Protein AF-A0A498MB88-F1 (afdb_monomer_lite)

InterPro domains:
  IPR026720 Cilia- and flagella-associated protein 91 [PTHR22455] (1-391)

Sequence (454 aa):
MRKLLAKRRNVEGKLERRDIIKDYSDYGFQTYAPLSRIGQIPDRNSNRNVVKSHFLSTYEGLLELEAGLSPSVMEPRIKAPRPKVTKGFISRSARRELELMKTHQALKEEKGCVMEKKPLRFLFKTEKPVPRPPTPAVEDPPEGDEERELAIIFLQKVLRGRSTQNQMFEGKQRRLELIQELRTTHALQKEEQDKKEAEKQVTLALQRQRDTQSERASQIESNIAGLSGGVIVDMLDFLSKELVRLQEERRMHAFTLLAERDRRIREAEESGRRQIEERRRREEDEIFKQAVKVHQDTVDMYLEDVILGSINQTADAQAREEIHRKAEELNNITYAIEETRNSQQSEEIVAELVYRFLIPEVQKSAVKERVRQSQKRHLQAARSVISGSPGSSAVSQPPFPSDRASSAVLNDILSQVEEAVPRTVTPRDPGPTQNSLTSDPTADTPNGNGKHAD

Structure (mmCIF, N/CA/C/O backbone):
data_AF-A0A498MB88-F1
#
_entry.id   AF-A0A498MB88-F1
#
loop_
_atom_site.group_PDB
_atom_site.id
_atom_site.type_symbol
_atom_site.label_atom_id
_atom_site.label_alt_id
_atom_site.label_comp_id
_atom_site.label_asym_id
_atom_site.label_entity_id
_atom_site.label_seq_id
_atom_site.pdbx_PDB_ins_code
_atom_site.Cartn_x
_atom_site.Cartn_y
_atom_site.Cartn_z
_atom_site.occupancy
_atom_site.B_iso_or_equiv
_atom_site.auth_seq_id
_atom_site.auth_comp_id
_atom_site.auth_asym_id
_atom_site.auth_atom_id
_atom_site.pdbx_PDB_model_num
ATOM 1 N N . MET A 1 1 ? -27.449 -11.902 -22.422 1.00 74.69 1 MET A N 1
ATOM 2 C CA . MET A 1 1 ? -26.451 -12.353 -21.415 1.00 74.69 1 MET A CA 1
ATOM 3 C C . MET A 1 1 ? -26.956 -12.376 -19.966 1.00 74.69 1 MET A C 1
ATOM 5 O O . MET A 1 1 ? -27.147 -13.471 -19.458 1.00 74.69 1 MET A O 1
ATOM 9 N N . ARG A 1 2 ? -27.227 -11.248 -19.279 1.00 76.75 2 ARG A N 1
ATOM 10 C CA . ARG A 1 2 ? -27.499 -11.232 -17.812 1.00 76.75 2 ARG A CA 1
ATOM 11 C C . ARG A 1 2 ? -28.590 -12.217 -17.324 1.00 76.75 2 ARG A C 1
ATOM 13 O O . ARG A 1 2 ? -28.361 -12.934 -16.357 1.00 76.75 2 ARG A O 1
ATOM 20 N N . LYS A 1 3 ? -29.729 -12.326 -18.028 1.00 80.69 3 LYS A N 1
ATOM 21 C CA . LYS A 1 3 ? -30.808 -13.296 -17.710 1.00 80.69 3 LYS A CA 1
ATOM 22 C C . LYS A 1 3 ? -30.380 -14.771 -17.865 1.00 80.69 3 LYS A C 1
ATOM 24 O O . LYS A 1 3 ? -30.827 -15.609 -17.091 1.00 80.69 3 LYS A O 1
ATOM 29 N N . LEU A 1 4 ? -29.500 -15.084 -18.824 1.00 83.06 4 LEU A N 1
ATOM 30 C CA . LEU A 1 4 ? -28.938 -16.433 -19.007 1.00 83.06 4 LEU A CA 1
ATOM 31 C C . LEU A 1 4 ? -27.974 -16.792 -17.870 1.00 83.06 4 LEU A C 1
ATOM 33 O O . LEU A 1 4 ? -28.045 -17.898 -17.352 1.00 83.06 4 LEU A O 1
ATOM 37 N N . LEU A 1 5 ? -27.136 -15.848 -17.428 1.00 82.44 5 LEU A N 1
ATOM 38 C CA . LEU A 1 5 ? -26.244 -16.056 -16.280 1.00 82.44 5 LEU A CA 1
ATOM 39 C C . LEU A 1 5 ? -27.019 -16.303 -14.977 1.00 82.44 5 LEU A C 1
ATOM 41 O O . LEU A 1 5 ? -26.615 -17.154 -14.195 1.00 82.44 5 LEU A O 1
ATOM 45 N N . ALA A 1 6 ? -28.147 -15.615 -14.765 1.00 79.25 6 ALA A N 1
ATOM 46 C CA . ALA A 1 6 ? -29.024 -15.874 -13.621 1.00 79.25 6 ALA A CA 1
ATOM 47 C C . ALA A 1 6 ? -29.651 -17.280 -13.684 1.00 79.25 6 ALA A C 1
ATOM 49 O O . ALA A 1 6 ? -29.560 -18.028 -12.716 1.00 79.25 6 ALA A O 1
ATOM 50 N N . LYS A 1 7 ? -30.196 -17.690 -14.842 1.00 79.56 7 LYS A N 1
ATOM 51 C CA . LYS A 1 7 ? -30.700 -19.064 -15.038 1.00 79.56 7 LYS A CA 1
ATOM 52 C C . LYS A 1 7 ? -29.602 -20.130 -14.885 1.00 79.56 7 LYS A C 1
ATOM 54 O O . LYS A 1 7 ? -29.878 -21.202 -14.368 1.00 79.56 7 LYS A O 1
ATOM 59 N N . ARG A 1 8 ? -28.354 -19.823 -15.264 1.00 79.50 8 ARG A N 1
ATOM 60 C CA . ARG A 1 8 ? -27.185 -20.703 -15.070 1.00 79.50 8 ARG A CA 1
ATOM 61 C C . ARG A 1 8 ? -26.737 -20.816 -13.604 1.00 79.50 8 ARG A C 1
ATOM 63 O O . ARG A 1 8 ? -25.952 -21.702 -13.304 1.00 79.50 8 ARG A O 1
ATOM 70 N N . ARG A 1 9 ? -27.199 -19.963 -12.681 1.00 78.88 9 ARG A N 1
ATOM 71 C CA . ARG A 1 9 ? -26.921 -20.156 -11.243 1.00 78.88 9 ARG A CA 1
ATOM 72 C C . ARG A 1 9 ? -27.812 -21.247 -10.644 1.00 78.88 9 ARG A C 1
ATOM 74 O O . ARG A 1 9 ? -27.295 -22.110 -9.950 1.00 78.88 9 ARG A O 1
ATOM 81 N N . ASN A 1 10 ? -29.088 -21.303 -11.031 1.00 78.19 10 ASN A N 1
ATOM 82 C CA . ASN A 1 10 ? -30.027 -22.335 -10.573 1.00 78.19 10 ASN A CA 1
ATOM 83 C C . ASN A 1 10 ? -30.289 -23.365 -11.690 1.00 78.19 10 ASN A C 1
ATOM 85 O O . ASN A 1 10 ? -31.434 -23.585 -12.083 1.00 78.19 10 ASN A O 1
ATOM 89 N N . VAL A 1 11 ? -29.221 -23.999 -12.204 1.00 74.69 11 VAL A N 1
ATOM 90 C CA . VAL A 1 11 ? -29.308 -25.039 -13.260 1.00 74.69 11 VAL A CA 1
ATOM 91 C C . VAL A 1 11 ? -30.226 -26.188 -12.840 1.00 74.69 11 VAL A C 1
ATOM 93 O O . VAL A 1 11 ? -30.993 -26.699 -13.647 1.00 74.69 11 VAL A O 1
ATOM 96 N N . GLU A 1 12 ? -30.174 -26.567 -11.562 1.00 76.81 12 GLU A N 1
ATOM 97 C CA . GLU A 1 12 ? -30.922 -27.699 -11.006 1.00 76.81 12 GLU A CA 1
ATOM 98 C C . GLU A 1 12 ? -32.421 -27.415 -10.796 1.00 76.81 12 GLU A C 1
ATOM 100 O O . GLU A 1 12 ? -33.142 -28.286 -10.317 1.00 76.81 12 GLU A O 1
ATOM 105 N N . GLY A 1 13 ? -32.902 -26.195 -11.072 1.00 71.81 13 GLY A N 1
ATOM 106 C CA . GLY A 1 13 ? -34.317 -25.819 -10.933 1.00 71.81 13 GLY A CA 1
ATOM 107 C C . GLY A 1 13 ? -34.877 -25.836 -9.501 1.00 71.81 13 GLY A C 1
ATOM 108 O O . GLY A 1 13 ? -36.059 -25.553 -9.307 1.00 71.81 13 GLY A O 1
ATOM 109 N N . LYS A 1 14 ? -34.053 -26.145 -8.492 1.00 76.88 14 LYS A N 1
ATOM 110 C CA . LYS A 1 14 ? -34.453 -26.196 -7.081 1.00 76.88 14 LYS A CA 1
ATOM 111 C C . LYS A 1 14 ? -34.910 -24.814 -6.603 1.00 76.88 14 LYS A C 1
ATOM 113 O O . LYS A 1 14 ? -34.217 -23.813 -6.791 1.00 76.88 14 LYS A O 1
ATOM 118 N N . LEU A 1 15 ? -36.075 -24.777 -5.956 1.00 68.88 15 LEU A N 1
ATOM 119 C CA . LEU A 1 15 ? -36.582 -23.593 -5.264 1.00 68.88 15 LEU A CA 1
ATOM 120 C C . LEU A 1 15 ? -35.754 -23.365 -3.995 1.00 68.88 15 LEU A C 1
ATOM 122 O O . LEU A 1 15 ? -35.958 -24.028 -2.978 1.00 68.88 15 LEU A O 1
ATOM 126 N N . GLU A 1 16 ? -34.810 -22.431 -4.062 1.00 75.06 16 GLU A N 1
ATOM 127 C CA . GLU A 1 16 ? -34.062 -21.985 -2.890 1.00 75.06 16 GLU A CA 1
ATOM 128 C C . GLU A 1 16 ? -35.010 -21.308 -1.894 1.00 75.06 16 GLU A C 1
ATOM 130 O O . GLU A 1 16 ? -35.825 -20.450 -2.248 1.00 75.06 16 GLU A O 1
ATOM 135 N N . ARG A 1 17 ? -34.916 -21.699 -0.620 1.00 78.75 17 ARG A N 1
ATOM 136 C CA . ARG A 1 17 ? -35.693 -21.065 0.444 1.00 78.75 17 ARG A CA 1
ATOM 137 C C . ARG A 1 17 ? -35.138 -19.662 0.683 1.00 78.75 17 ARG A C 1
ATOM 139 O O . ARG A 1 17 ? -33.948 -19.512 0.931 1.00 78.75 17 ARG A O 1
ATOM 146 N N . ARG A 1 18 ? -36.020 -18.659 0.645 1.00 79.38 18 ARG A N 1
ATOM 147 C CA . ARG A 1 18 ? -35.697 -17.246 0.891 1.00 79.38 18 ARG A CA 1
ATOM 148 C C . ARG A 1 18 ? -34.900 -17.069 2.191 1.00 79.38 18 ARG A C 1
ATOM 150 O O . ARG A 1 18 ? -35.406 -17.407 3.263 1.00 79.38 18 ARG A O 1
ATOM 157 N N . ASP A 1 19 ? -33.692 -16.520 2.084 1.00 83.88 19 ASP A N 1
ATOM 158 C CA . ASP A 1 19 ? -32.822 -16.229 3.223 1.00 83.88 19 ASP A CA 1
ATOM 159 C C . ASP A 1 19 ? -33.046 -14.793 3.710 1.00 83.88 19 ASP A C 1
ATOM 161 O O . ASP A 1 19 ? -32.559 -13.823 3.133 1.00 83.88 19 ASP A O 1
ATOM 165 N N . ILE A 1 20 ? -33.814 -14.67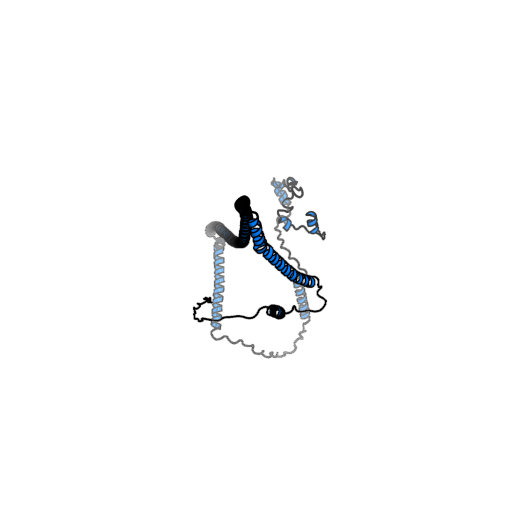0 4.792 1.00 85.69 20 ILE A N 1
ATOM 166 C CA . ILE A 1 20 ? -34.203 -13.378 5.359 1.00 85.69 20 ILE A CA 1
ATOM 167 C C . ILE A 1 20 ? -32.969 -12.589 5.820 1.00 85.69 20 ILE A C 1
ATOM 169 O O . ILE A 1 20 ? -32.950 -11.375 5.677 1.00 85.69 20 ILE A O 1
ATOM 173 N N . ILE A 1 21 ? -31.926 -13.238 6.345 1.00 87.88 21 ILE A N 1
ATOM 174 C CA . ILE A 1 21 ? -30.767 -12.509 6.883 1.00 87.88 21 ILE A CA 1
ATOM 175 C C . ILE A 1 21 ? -30.031 -11.794 5.745 1.00 87.88 21 ILE A C 1
ATOM 177 O O . ILE A 1 21 ? -29.713 -10.613 5.858 1.00 87.88 21 ILE A O 1
ATOM 181 N N . LYS A 1 22 ? -29.849 -12.485 4.618 1.00 86.31 22 LYS A N 1
ATOM 182 C CA . LYS A 1 22 ? -29.211 -11.943 3.414 1.00 86.31 22 LYS A CA 1
ATOM 183 C C . LYS A 1 22 ? -30.035 -10.839 2.741 1.00 86.31 22 LYS A C 1
ATOM 185 O O . LYS A 1 22 ? -29.498 -9.824 2.308 1.00 86.31 22 LYS A O 1
ATOM 190 N N . ASP A 1 23 ? -31.354 -11.001 2.714 1.00 84.56 23 ASP A N 1
ATOM 191 C CA . ASP A 1 23 ? -32.280 -9.984 2.207 1.00 84.56 23 ASP A CA 1
ATOM 192 C C . ASP A 1 23 ? -32.256 -8.674 3.017 1.00 84.56 23 ASP A C 1
ATOM 194 O O . ASP A 1 23 ? -32.655 -7.630 2.499 1.00 84.56 23 ASP A O 1
ATOM 198 N N . TYR A 1 24 ? -31.845 -8.723 4.288 1.00 85.56 24 TYR A N 1
ATOM 199 C CA . TYR A 1 24 ? -31.708 -7.552 5.160 1.00 85.56 24 TYR A CA 1
ATOM 200 C C . TYR A 1 24 ? -30.249 -7.075 5.316 1.00 85.56 24 TYR A C 1
ATOM 202 O O . TYR A 1 24 ? -30.042 -5.936 5.718 1.00 85.56 24 TYR A O 1
ATOM 210 N N . SER A 1 25 ? -29.232 -7.872 4.960 1.00 88.56 25 SER A N 1
ATOM 211 C CA . SER A 1 25 ? -27.844 -7.381 4.870 1.00 88.56 25 SER A CA 1
ATOM 212 C C . SER A 1 25 ? -27.616 -6.521 3.627 1.00 88.56 25 SER A C 1
ATOM 214 O O . SER A 1 25 ? -26.881 -5.534 3.665 1.00 88.56 25 SER A O 1
ATOM 216 N N . ASP A 1 26 ? -28.254 -6.888 2.516 1.00 85.38 26 ASP A N 1
ATOM 217 C CA . ASP A 1 26 ? -28.040 -6.241 1.230 1.00 85.38 26 ASP A CA 1
ATOM 218 C C . ASP A 1 26 ? -29.024 -5.070 1.059 1.00 85.38 26 ASP A C 1
ATOM 220 O O . ASP A 1 26 ? -30.149 -5.245 0.593 1.00 85.38 26 ASP A O 1
ATOM 224 N N . TYR A 1 27 ? -28.596 -3.832 1.340 1.00 81.19 27 TYR A N 1
ATOM 225 C CA . TYR A 1 27 ? -29.406 -2.620 1.081 1.00 81.19 27 TYR A CA 1
ATOM 226 C C . TYR A 1 27 ? -29.871 -2.492 -0.382 1.00 81.19 27 TYR A C 1
ATOM 228 O O . TYR A 1 27 ? -30.885 -1.866 -0.685 1.00 81.19 27 TYR A O 1
ATOM 236 N N . GLY A 1 28 ? -29.148 -3.135 -1.303 1.00 81.25 28 GLY A N 1
ATOM 237 C CA . GLY A 1 28 ? -29.529 -3.295 -2.703 1.00 81.25 28 GLY A CA 1
ATOM 238 C C . GLY A 1 28 ? -30.612 -4.352 -2.964 1.00 81.25 28 GLY A C 1
ATOM 239 O O . GLY A 1 28 ? -30.820 -4.688 -4.134 1.00 81.25 28 GLY A O 1
ATOM 240 N N . PHE A 1 29 ? -31.284 -4.897 -1.947 1.00 81.56 29 PHE A N 1
ATOM 241 C CA . PHE A 1 29 ? -32.342 -5.902 -2.073 1.00 81.56 29 PHE A CA 1
ATOM 242 C C . PHE A 1 29 ? -33.762 -5.289 -2.128 1.00 81.56 29 PHE A C 1
ATOM 244 O O . PHE A 1 29 ? -33.976 -4.082 -2.040 1.00 81.56 29 PHE A O 1
ATOM 251 N N . GLN A 1 30 ? -34.760 -6.138 -2.375 1.00 79.94 30 GLN A N 1
ATOM 252 C CA . GLN A 1 30 ? -36.176 -5.785 -2.542 1.00 79.94 30 GLN A CA 1
ATOM 253 C C . GLN A 1 30 ? -36.851 -5.251 -1.262 1.00 79.94 30 GLN A C 1
ATOM 255 O O . GLN A 1 30 ? -37.844 -4.535 -1.351 1.00 79.94 30 GLN A O 1
ATOM 260 N N . THR A 1 31 ? -36.302 -5.587 -0.095 1.00 82.75 31 THR A N 1
ATOM 261 C CA . THR A 1 31 ? -36.725 -5.183 1.259 1.00 82.75 31 THR A CA 1
ATOM 262 C C . THR A 1 31 ? -36.695 -3.670 1.466 1.00 82.75 31 THR A C 1
ATOM 264 O O . THR A 1 31 ? -37.674 -3.107 1.948 1.00 82.75 31 THR A O 1
ATOM 267 N N . TYR A 1 32 ? -35.605 -3.012 1.066 1.00 83.88 32 TYR A N 1
ATOM 268 C CA . TYR A 1 32 ? -35.386 -1.577 1.287 1.00 83.88 32 TYR A CA 1
ATOM 269 C C . TYR A 1 32 ? -35.919 -0.681 0.158 1.00 83.88 32 TYR A C 1
ATOM 271 O O . TYR A 1 32 ? -36.172 0.500 0.377 1.00 83.88 32 TYR A O 1
ATOM 279 N N . ALA A 1 33 ? -36.137 -1.234 -1.040 1.00 82.69 33 ALA A N 1
ATOM 280 C CA . ALA A 1 33 ? -36.682 -0.509 -2.193 1.00 82.69 33 ALA A CA 1
ATOM 281 C C . ALA A 1 33 ? -37.895 -1.230 -2.833 1.00 82.69 33 ALA A C 1
ATOM 283 O O . ALA A 1 33 ? -37.852 -1.563 -4.025 1.00 82.69 33 ALA A O 1
ATOM 284 N N . PRO A 1 34 ? -38.989 -1.487 -2.081 1.00 81.56 34 PRO A N 1
ATOM 285 C CA . PRO A 1 34 ? -40.143 -2.237 -2.585 1.00 81.56 34 PRO A CA 1
ATOM 286 C C . PRO A 1 34 ? -40.907 -1.477 -3.678 1.00 81.56 34 PRO A C 1
ATOM 288 O O . PRO A 1 34 ? -41.368 -2.086 -4.647 1.00 81.56 34 PRO A O 1
ATOM 291 N N . LEU A 1 35 ? -40.979 -0.145 -3.574 1.00 78.56 35 LEU A N 1
ATOM 292 C CA . LEU A 1 35 ? -41.694 0.711 -4.520 1.00 78.56 35 LEU A CA 1
ATOM 293 C C . LEU A 1 35 ? -41.120 0.589 -5.938 1.00 78.56 35 LEU A C 1
ATOM 295 O O . LEU A 1 35 ? -41.831 0.198 -6.858 1.00 78.56 35 LEU A O 1
ATOM 299 N N . SER A 1 36 ? -39.817 0.821 -6.105 1.00 78.38 36 SER A N 1
ATOM 300 C CA . SER A 1 36 ? -39.151 0.827 -7.415 1.00 78.38 36 SER A CA 1
ATOM 301 C C . SER A 1 36 ? -38.979 -0.562 -8.048 1.00 78.38 36 SER A C 1
ATOM 303 O O . SER A 1 36 ? -38.493 -0.657 -9.172 1.00 78.38 36 SER A O 1
ATOM 305 N N . ARG A 1 37 ? -39.305 -1.648 -7.327 1.00 78.94 37 ARG A N 1
ATOM 306 C CA . ARG A 1 37 ? -39.039 -3.038 -7.755 1.00 78.94 37 ARG A CA 1
ATOM 307 C C . ARG A 1 37 ? -40.274 -3.926 -7.858 1.00 78.94 37 ARG A C 1
ATOM 309 O O . ARG A 1 37 ? -40.291 -4.814 -8.702 1.00 78.94 37 ARG A O 1
ATOM 316 N N . ILE A 1 38 ? -41.272 -3.715 -7.001 1.00 78.31 38 ILE A N 1
ATOM 317 C CA . ILE A 1 38 ? -42.557 -4.436 -7.014 1.00 78.31 38 ILE A CA 1
ATOM 318 C C . ILE A 1 38 ? -43.696 -3.507 -7.470 1.00 78.31 38 ILE A C 1
ATOM 320 O O . ILE A 1 38 ? -44.741 -3.983 -7.899 1.00 78.31 38 ILE A O 1
ATOM 324 N N . GLY A 1 39 ? -43.533 -2.183 -7.354 1.00 80.31 39 GLY A N 1
ATOM 325 C CA . GLY A 1 39 ? -44.656 -1.240 -7.400 1.00 80.31 39 GLY A CA 1
ATOM 326 C C . GLY A 1 39 ? -45.480 -1.234 -6.104 1.00 80.31 39 GLY A C 1
ATOM 327 O O . GLY A 1 39 ? -46.574 -0.676 -6.065 1.00 80.31 39 GLY A O 1
ATOM 328 N N . GLN A 1 40 ? -44.982 -1.864 -5.032 1.00 78.94 40 GLN A N 1
ATOM 329 C CA . GLN A 1 40 ? -45.684 -1.947 -3.756 1.00 78.94 40 GLN A CA 1
ATOM 330 C C . GLN A 1 40 ? -45.309 -0.760 -2.863 1.00 78.94 40 GLN A C 1
ATOM 332 O O . GLN A 1 40 ? -44.206 -0.692 -2.324 1.00 78.94 40 GLN A O 1
ATOM 337 N N . ILE A 1 41 ? -46.255 0.163 -2.693 1.00 75.75 41 ILE A N 1
ATOM 338 C CA . ILE A 1 41 ? -46.182 1.234 -1.695 1.00 75.75 41 ILE A CA 1
ATOM 339 C C . ILE A 1 41 ? -46.467 0.597 -0.321 1.00 75.75 41 ILE A C 1
ATOM 341 O O . ILE A 1 41 ? -47.582 0.097 -0.135 1.00 75.75 41 ILE A O 1
ATOM 345 N N . PRO A 1 42 ? -45.519 0.588 0.639 1.00 70.56 42 PRO A N 1
ATOM 346 C CA . PRO A 1 42 ? -45.748 -0.011 1.960 1.00 70.56 42 PRO A CA 1
ATOM 347 C C . PRO A 1 42 ? -46.874 0.701 2.724 1.00 70.56 42 PRO A C 1
ATOM 349 O O . PRO A 1 42 ? -47.647 0.063 3.432 1.00 70.56 42 PRO A O 1
ATOM 352 N N . ASP A 1 43 ? -47.022 2.006 2.495 1.00 70.94 43 ASP A N 1
ATOM 353 C CA . ASP A 1 43 ? -47.970 2.877 3.190 1.00 70.94 43 ASP A CA 1
ATOM 354 C C . ASP A 1 43 ? -49.396 2.872 2.597 1.00 70.94 43 ASP A C 1
ATOM 356 O O . ASP A 1 43 ? -50.282 3.564 3.085 1.00 70.94 43 ASP A O 1
ATOM 360 N N . ARG A 1 44 ? -49.670 2.059 1.561 1.00 72.81 44 ARG A N 1
ATOM 361 C CA . ARG A 1 44 ? -50.960 2.052 0.831 1.00 72.81 44 ARG A CA 1
ATOM 362 C C . ARG A 1 44 ? -52.188 1.807 1.722 1.00 72.81 44 ARG A C 1
ATOM 364 O O . ARG A 1 44 ? -53.284 2.236 1.376 1.00 72.81 44 ARG A O 1
ATOM 371 N N . ASN A 1 45 ? -51.998 1.121 2.849 1.00 70.25 45 ASN A N 1
ATOM 372 C CA . ASN A 1 45 ? -53.044 0.794 3.817 1.00 70.25 45 ASN A CA 1
ATOM 373 C C . ASN A 1 45 ? -52.803 1.442 5.198 1.00 70.25 45 ASN A C 1
ATOM 375 O O . ASN A 1 45 ? -53.398 0.985 6.172 1.00 70.25 45 ASN A O 1
ATOM 379 N N . SER A 1 46 ? -51.955 2.472 5.319 1.00 70.31 46 SER A N 1
ATOM 380 C CA . SER A 1 46 ? -51.602 3.091 6.613 1.00 70.31 46 SER A CA 1
ATOM 381 C C . SER A 1 46 ? -52.832 3.526 7.417 1.00 70.31 46 SER A C 1
ATOM 383 O O . SER A 1 46 ? -52.962 3.176 8.589 1.00 70.31 46 SER A O 1
ATOM 385 N N . ASN A 1 47 ? -53.816 4.132 6.746 1.00 70.06 47 ASN A N 1
ATOM 386 C CA . ASN A 1 47 ? -55.118 4.509 7.312 1.00 70.06 47 ASN A CA 1
ATOM 387 C C . ASN A 1 47 ? -55.909 3.351 7.958 1.00 70.06 47 ASN A C 1
ATOM 389 O O . ASN A 1 47 ? -56.727 3.599 8.838 1.00 70.06 47 ASN A O 1
ATOM 393 N N . ARG A 1 48 ? -55.677 2.090 7.556 1.00 69.56 48 ARG A N 1
ATOM 394 C CA . ARG A 1 48 ? -56.316 0.901 8.156 1.00 69.56 48 ARG A CA 1
ATOM 395 C C . ARG A 1 48 ? -55.652 0.474 9.470 1.00 69.56 48 ARG A C 1
ATOM 397 O O . ARG A 1 48 ? -56.287 -0.200 10.273 1.00 69.56 48 ARG A O 1
ATOM 404 N N . ASN A 1 49 ? -54.400 0.874 9.685 1.00 67.81 49 ASN A N 1
ATOM 405 C CA . ASN A 1 49 ? -53.627 0.574 10.890 1.00 67.81 49 ASN A CA 1
ATOM 406 C C . ASN A 1 49 ? -53.706 1.701 11.938 1.00 67.81 49 ASN A C 1
ATOM 408 O O . ASN A 1 49 ? -53.173 1.549 13.035 1.00 67.81 49 ASN A O 1
ATOM 412 N N . VAL A 1 50 ? -54.377 2.819 11.632 1.00 75.62 50 VAL A N 1
ATOM 413 C CA . VAL A 1 50 ? -54.681 3.867 12.615 1.00 75.62 50 VAL A CA 1
ATOM 414 C C . VAL A 1 50 ? -55.769 3.343 13.555 1.00 75.62 50 VAL A C 1
ATOM 416 O O . VAL A 1 50 ? -56.959 3.406 13.247 1.00 75.62 50 VAL A O 1
ATOM 419 N N . VAL A 1 51 ? -55.353 2.806 14.704 1.00 73.44 51 VAL A N 1
ATOM 420 C CA . VAL A 1 51 ? -56.245 2.247 15.731 1.00 73.44 51 VAL A CA 1
ATOM 421 C C . VAL A 1 51 ? -57.040 3.371 16.406 1.00 73.44 51 VAL A C 1
ATOM 423 O O . VAL A 1 51 ? -56.661 3.899 17.448 1.00 73.44 51 VAL A O 1
ATOM 426 N N . LYS A 1 52 ? -58.173 3.741 15.803 1.00 75.81 52 LYS A N 1
ATOM 427 C CA . LYS A 1 52 ? -59.192 4.597 16.421 1.00 75.81 52 LYS A CA 1
ATOM 428 C C . LYS A 1 52 ? -60.101 3.723 17.280 1.00 75.81 52 LYS A C 1
ATOM 430 O O . LYS A 1 52 ? -61.066 3.153 16.782 1.00 75.81 52 LYS A O 1
ATOM 435 N N . SER A 1 53 ? -59.747 3.580 18.552 1.00 77.38 53 SER A N 1
ATOM 436 C CA . SER A 1 53 ? -60.478 2.755 19.514 1.00 77.38 53 SER A CA 1
ATOM 437 C C . SER A 1 53 ? -61.223 3.625 20.524 1.00 77.38 53 SER A C 1
ATOM 439 O O . SER A 1 53 ? -60.591 4.405 21.237 1.00 77.38 53 SER A O 1
ATOM 441 N N . HIS A 1 54 ? -62.544 3.449 20.634 1.00 78.44 54 HIS A N 1
ATOM 442 C CA . HIS A 1 54 ? -63.349 4.082 21.689 1.00 78.44 54 HIS A CA 1
ATOM 443 C C . HIS A 1 54 ? -62.896 3.668 23.100 1.00 78.44 54 HIS A C 1
ATOM 445 O O . HIS A 1 54 ? -63.023 4.449 24.038 1.00 78.44 54 HIS A O 1
ATOM 451 N N . PHE A 1 55 ? -62.275 2.490 23.233 1.00 79.38 55 PHE A N 1
ATOM 452 C CA . PHE A 1 55 ? -61.697 2.009 24.490 1.00 79.38 55 PHE A CA 1
ATOM 453 C C . PHE A 1 55 ? -60.493 2.833 24.980 1.00 79.38 55 PHE A C 1
ATOM 455 O O . PHE A 1 55 ? -60.102 2.699 26.130 1.00 79.38 55 PHE A O 1
ATOM 462 N N . LEU A 1 56 ? -59.884 3.670 24.128 1.00 81.69 56 LEU A N 1
ATOM 463 C CA . LEU A 1 56 ? -58.713 4.490 24.483 1.00 81.69 56 LEU A CA 1
ATOM 464 C C . LEU A 1 56 ? -59.043 5.978 24.677 1.00 81.69 56 LEU A C 1
ATOM 466 O O . LEU A 1 56 ? -58.228 6.712 25.229 1.00 81.69 56 LEU A O 1
ATOM 470 N N . SER A 1 57 ? -60.209 6.438 24.214 1.00 85.06 57 SER A N 1
ATOM 471 C CA . SER A 1 57 ? -60.644 7.838 24.338 1.00 85.06 57 SER A CA 1
ATOM 472 C C . SER A 1 57 ? -61.409 8.138 25.627 1.00 85.06 57 SER A C 1
ATOM 474 O O . SER A 1 57 ? -61.606 9.305 25.957 1.00 85.06 57 SER A O 1
ATOM 476 N N . THR A 1 58 ? -61.888 7.103 26.318 1.00 91.44 58 THR A N 1
ATOM 477 C CA . THR A 1 58 ? -62.950 7.217 27.323 1.00 91.44 58 THR A CA 1
ATOM 478 C C . THR A 1 58 ? -62.642 6.309 28.511 1.00 91.44 58 THR A C 1
ATOM 480 O O . THR A 1 58 ? -62.260 5.158 28.316 1.00 91.44 58 THR A O 1
ATOM 483 N N . TYR A 1 59 ? -62.833 6.797 29.741 1.00 87.88 59 TYR A N 1
ATOM 484 C CA . TYR A 1 59 ? -62.512 6.033 30.956 1.00 87.88 59 TYR A CA 1
ATOM 485 C C . TYR A 1 59 ? -63.336 4.740 31.094 1.00 87.88 59 TYR A C 1
ATOM 487 O O . TYR A 1 59 ? -62.786 3.691 31.411 1.00 87.88 59 TYR A O 1
ATOM 495 N N . GLU A 1 60 ? -64.629 4.785 30.770 1.00 90.69 60 GLU A N 1
ATOM 496 C CA . GLU A 1 60 ? -65.504 3.601 30.762 1.00 90.69 60 GLU A CA 1
ATOM 497 C C . GLU A 1 60 ? -64.983 2.521 29.800 1.00 90.69 60 GLU A C 1
ATOM 499 O O . GLU A 1 60 ? -64.932 1.343 30.142 1.00 90.69 60 GLU A O 1
ATOM 504 N N . GLY A 1 61 ? -64.475 2.935 28.636 1.00 88.88 61 GLY A N 1
ATOM 505 C CA . GLY A 1 61 ? -63.884 2.033 27.651 1.00 88.88 61 GLY A CA 1
ATOM 506 C C . GLY A 1 61 ? -62.565 1.385 28.100 1.00 88.88 61 GLY A C 1
ATOM 507 O O . GLY A 1 61 ? -62.251 0.282 27.655 1.00 88.88 61 GLY A O 1
ATOM 508 N N . LEU A 1 62 ? -61.813 2.015 29.011 1.00 87.94 62 LEU A N 1
ATOM 509 C CA . LEU A 1 62 ? -60.644 1.393 29.646 1.00 87.94 62 LEU A CA 1
ATOM 510 C C . LEU A 1 62 ? -61.063 0.281 30.619 1.00 87.94 62 LEU A C 1
ATOM 512 O O . LEU A 1 62 ? -60.425 -0.769 30.631 1.00 87.94 62 LEU A O 1
ATOM 516 N N . LEU A 1 63 ? -62.151 0.476 31.375 1.00 90.06 63 LEU A N 1
ATOM 517 C CA . LEU A 1 63 ? -62.699 -0.537 32.289 1.00 90.06 63 LEU A CA 1
ATOM 518 C C . LEU A 1 63 ? -63.302 -1.733 31.535 1.00 90.06 63 LEU A C 1
ATOM 520 O O . LEU A 1 63 ? -63.080 -2.880 31.919 1.00 90.06 63 LEU A O 1
ATOM 524 N N . GLU A 1 64 ? -64.012 -1.493 30.428 1.00 89.62 64 GLU A N 1
ATOM 525 C CA . GLU A 1 64 ? -64.489 -2.568 29.542 1.00 89.62 64 GLU A CA 1
ATOM 526 C C . GLU A 1 64 ? -63.327 -3.378 28.947 1.00 89.62 64 GLU A C 1
ATOM 528 O O . GLU A 1 64 ? -63.398 -4.606 28.852 1.00 89.62 64 GLU A O 1
ATOM 533 N N . LEU A 1 65 ? -62.234 -2.703 28.576 1.00 87.94 65 LEU A N 1
ATOM 534 C CA . LEU A 1 65 ? -61.036 -3.349 28.045 1.00 87.94 65 LEU A CA 1
ATOM 535 C C . LEU A 1 65 ? -60.287 -4.144 29.124 1.00 87.94 65 LEU A C 1
ATOM 537 O O . LEU A 1 65 ? -59.843 -5.254 28.842 1.00 87.94 65 LEU A O 1
ATOM 541 N N . GLU A 1 66 ? -60.190 -3.630 30.352 1.00 86.31 66 GLU A N 1
ATOM 542 C CA . GLU A 1 66 ? -59.647 -4.358 31.505 1.00 86.31 66 GLU A CA 1
ATOM 543 C C . GLU A 1 66 ? -60.456 -5.634 31.789 1.00 86.31 66 GLU A C 1
ATOM 545 O O . GLU A 1 66 ? -59.882 -6.721 31.862 1.00 86.31 66 GLU A O 1
ATOM 550 N N . ALA A 1 67 ? -61.788 -5.530 31.850 1.00 87.50 67 ALA A N 1
ATOM 551 C CA . ALA A 1 67 ? -62.682 -6.668 32.069 1.00 87.50 67 ALA A CA 1
ATOM 552 C C . ALA A 1 67 ? -62.659 -7.696 30.918 1.00 87.50 67 ALA A C 1
ATOM 554 O O . ALA A 1 67 ? -62.865 -8.891 31.143 1.00 87.50 67 ALA A O 1
ATOM 555 N N . GLY A 1 68 ? -62.395 -7.253 29.684 1.00 85.06 68 GLY A N 1
ATOM 556 C CA . GLY A 1 68 ? -62.264 -8.114 28.506 1.00 85.06 68 GLY A CA 1
ATOM 557 C C . GLY A 1 68 ? -60.931 -8.870 28.405 1.00 85.06 68 GLY A C 1
ATOM 558 O O . GLY A 1 68 ? -60.825 -9.829 27.632 1.00 85.06 68 GLY A O 1
ATOM 559 N N . LEU A 1 69 ? -59.902 -8.479 29.165 1.00 86.00 69 LEU A N 1
ATOM 560 C CA . LEU A 1 69 ? -58.604 -9.153 29.163 1.00 86.00 69 LEU A CA 1
ATOM 561 C C . LEU A 1 69 ? -58.625 -10.389 30.070 1.00 86.00 69 LEU A C 1
ATOM 563 O O . LEU A 1 69 ? -58.845 -10.316 31.274 1.00 86.00 69 LEU A O 1
ATOM 567 N N . SER A 1 70 ? -58.317 -11.558 29.500 1.00 82.62 70 SER A N 1
ATOM 568 C CA . SER A 1 70 ? -58.226 -12.791 30.292 1.00 82.62 70 SER A CA 1
ATOM 569 C C . SER A 1 70 ? -57.152 -12.673 31.395 1.00 82.62 70 SER A C 1
ATOM 571 O O . SER A 1 70 ? -56.073 -12.146 31.099 1.00 82.62 70 SER A O 1
ATOM 573 N N . PRO A 1 71 ? -57.337 -13.276 32.590 1.00 77.00 71 PRO A N 1
ATOM 574 C CA . PRO A 1 71 ? -56.344 -13.257 33.678 1.00 77.00 71 PRO A CA 1
ATOM 575 C C . PRO A 1 71 ? -54.934 -13.706 33.260 1.00 77.00 71 PRO A C 1
ATOM 577 O O . PRO A 1 71 ? -53.931 -13.224 33.773 1.00 77.00 71 PRO A O 1
ATOM 580 N N . SER A 1 72 ? -54.844 -14.550 32.227 1.00 75.19 72 SER A N 1
ATOM 581 C CA . SER A 1 72 ? -53.597 -14.967 31.573 1.00 75.19 72 SER A CA 1
ATOM 582 C C . SER A 1 72 ? -52.734 -13.828 30.986 1.00 75.19 72 SER A C 1
ATOM 584 O O . SER A 1 72 ? -51.615 -14.114 30.547 1.00 75.19 72 SER A O 1
ATOM 586 N N . VAL A 1 73 ? -53.255 -12.605 30.867 1.00 79.69 73 VAL A N 1
ATOM 587 C CA . VAL A 1 73 ? -52.512 -11.410 30.426 1.00 79.69 73 VAL A CA 1
ATOM 588 C C . VAL A 1 73 ? -52.004 -10.608 31.629 1.00 79.69 73 VAL A C 1
ATOM 590 O O . VAL A 1 73 ? -50.914 -10.050 31.559 1.00 79.69 73 VAL A O 1
ATOM 593 N N . MET A 1 74 ? -52.757 -10.608 32.734 1.00 76.69 74 MET A N 1
ATOM 594 C CA . MET A 1 74 ? -52.371 -9.991 34.009 1.00 76.69 74 MET A CA 1
ATOM 595 C C . MET A 1 74 ? -51.306 -10.813 34.756 1.00 76.69 74 MET A C 1
ATOM 597 O O . MET A 1 74 ? -50.452 -10.252 35.438 1.00 76.69 74 MET A O 1
ATOM 601 N N . GLU A 1 75 ? -51.314 -12.141 34.611 1.00 78.62 75 GLU A N 1
ATOM 602 C CA . GLU A 1 75 ? -50.336 -13.026 35.254 1.00 78.62 75 GLU A CA 1
ATOM 603 C C . GLU A 1 75 ? -49.040 -13.212 34.427 1.00 78.62 75 GLU A C 1
ATOM 605 O O . GLU A 1 75 ? -49.093 -13.588 33.247 1.00 78.62 75 GLU A O 1
ATOM 610 N N . PRO A 1 76 ? -47.842 -13.057 35.030 1.00 71.88 76 PRO A N 1
ATOM 611 C CA . PRO A 1 76 ? -46.568 -13.205 34.326 1.00 71.88 76 PRO A CA 1
ATOM 612 C C . PRO A 1 76 ? -46.267 -14.669 33.955 1.00 71.88 76 PRO A C 1
ATOM 614 O O . PRO A 1 76 ? -45.802 -15.478 34.760 1.00 71.88 76 PRO A O 1
ATOM 617 N N . ARG A 1 77 ? -46.465 -15.017 32.679 1.00 70.44 77 ARG A N 1
ATOM 618 C CA . ARG A 1 77 ? -46.194 -16.363 32.139 1.00 70.44 77 ARG A CA 1
ATOM 619 C C . ARG A 1 77 ? -44.707 -16.627 31.871 1.00 70.44 77 ARG A C 1
ATOM 621 O O . ARG A 1 77 ? -44.244 -16.552 30.731 1.00 70.44 77 ARG A O 1
ATOM 628 N N . ILE A 1 78 ? -43.976 -17.053 32.900 1.00 74.06 78 ILE A N 1
ATOM 629 C CA . ILE A 1 78 ? -42.582 -17.512 32.775 1.00 74.06 78 ILE A CA 1
ATOM 630 C C . ILE A 1 78 ? -42.525 -18.864 32.035 1.00 74.06 78 ILE A C 1
ATOM 632 O O . ILE A 1 78 ? -42.662 -19.937 32.622 1.00 74.06 78 ILE A O 1
ATOM 636 N N . LYS A 1 79 ? -42.296 -18.830 30.716 1.00 66.81 79 LYS A N 1
ATOM 637 C CA . LYS A 1 79 ? -42.037 -20.027 29.898 1.00 66.81 79 LYS A CA 1
ATOM 638 C C . LYS A 1 79 ? -40.535 -20.297 29.804 1.00 66.81 79 LYS A C 1
ATOM 640 O O . LYS A 1 79 ? -39.861 -19.749 28.936 1.00 66.81 79 LYS A O 1
ATOM 645 N N . ALA A 1 80 ? -40.020 -21.184 30.654 1.00 72.12 80 ALA A N 1
ATOM 646 C CA . ALA A 1 80 ? -38.650 -21.678 30.518 1.00 72.12 80 ALA A CA 1
ATOM 647 C C . ALA A 1 80 ? -38.448 -22.375 29.149 1.00 72.12 80 ALA A C 1
ATOM 649 O O . ALA A 1 80 ? -39.320 -23.145 28.721 1.00 72.12 80 ALA A O 1
ATOM 650 N N . PRO A 1 81 ? -37.323 -22.139 28.445 1.00 68.56 81 PRO A N 1
ATOM 651 C CA . PRO A 1 81 ? -37.065 -22.759 27.151 1.00 68.56 81 PRO A CA 1
ATOM 652 C C . PRO A 1 81 ? -36.939 -24.278 27.303 1.00 68.56 81 PRO A C 1
ATOM 654 O O . PRO A 1 81 ? -36.113 -24.780 28.065 1.00 68.56 81 PRO A O 1
ATOM 657 N N . ARG A 1 82 ? -37.757 -25.033 26.559 1.00 60.44 82 ARG A N 1
ATOM 658 C CA . ARG A 1 82 ? -37.679 -26.500 26.558 1.00 60.44 82 ARG A CA 1
ATOM 659 C C . ARG A 1 82 ? -36.356 -26.935 25.905 1.00 60.44 82 ARG A C 1
ATOM 661 O O . ARG A 1 82 ? -36.108 -26.533 24.766 1.00 60.44 82 ARG A O 1
ATOM 668 N N . PRO A 1 83 ? -35.519 -27.756 26.567 1.00 62.72 83 PRO A N 1
ATOM 669 C CA . PRO A 1 83 ? -34.284 -28.243 25.964 1.00 62.72 83 PRO A CA 1
ATOM 670 C C . PRO A 1 83 ? -34.598 -29.107 24.736 1.00 62.72 83 PRO A C 1
ATOM 672 O O . PRO A 1 83 ? -35.548 -29.894 24.736 1.00 62.72 83 PRO A O 1
ATOM 675 N N . LYS A 1 84 ? -33.796 -28.963 23.675 1.00 63.69 84 LYS A N 1
ATOM 676 C CA . LYS A 1 84 ? -33.935 -29.774 22.458 1.00 63.69 84 LYS A CA 1
ATOM 677 C C . LYS A 1 84 ? -33.611 -31.231 22.792 1.00 63.69 84 LYS A C 1
ATOM 679 O O . LYS A 1 84 ? -32.489 -31.532 23.187 1.00 63.69 84 LYS A O 1
ATOM 684 N N . VAL A 1 85 ? -34.580 -32.128 22.614 1.00 59.03 85 VAL A N 1
ATOM 685 C CA . VAL A 1 85 ? -34.387 -33.568 22.829 1.00 59.03 85 VAL A CA 1
ATOM 686 C C . VAL A 1 85 ? -33.500 -34.120 21.712 1.00 59.03 85 VAL A C 1
ATOM 688 O O . VAL A 1 85 ? -33.950 -34.316 20.583 1.00 59.03 85 VAL A O 1
ATOM 691 N N . THR A 1 86 ? -32.227 -34.360 22.018 1.00 57.00 86 THR A N 1
ATOM 692 C CA . THR A 1 86 ? -31.307 -35.077 21.134 1.00 57.00 86 THR A CA 1
ATOM 693 C C . THR A 1 86 ? -31.678 -36.559 21.108 1.00 57.00 86 THR A C 1
ATOM 695 O O . THR A 1 86 ? -31.743 -37.225 22.143 1.00 57.00 86 THR A O 1
ATOM 698 N N . LYS A 1 87 ? -31.941 -37.093 19.909 1.00 55.50 87 LYS A N 1
ATOM 699 C CA . LYS A 1 87 ? -32.251 -38.515 19.707 1.00 55.50 87 LYS A CA 1
ATOM 700 C C . LYS A 1 87 ? -31.007 -39.349 20.041 1.00 55.50 87 LYS A C 1
ATOM 702 O O . LYS A 1 87 ? -30.094 -39.420 19.228 1.00 55.50 87 LYS A O 1
ATOM 707 N N . GLY A 1 88 ? -30.965 -39.930 21.240 1.00 60.09 88 GLY A N 1
ATOM 708 C CA . GLY A 1 88 ? -29.853 -40.770 21.703 1.00 60.09 88 GLY A CA 1
ATOM 709 C C . GLY A 1 88 ? -29.649 -40.804 23.222 1.00 60.09 88 GLY A C 1
ATOM 710 O O . GLY A 1 88 ? -29.111 -41.781 23.729 1.00 60.09 88 GLY A O 1
ATOM 711 N N . PHE A 1 89 ? -30.113 -39.793 23.967 1.00 64.62 89 PHE A N 1
ATOM 712 C CA . PHE A 1 89 ? -30.016 -39.787 25.433 1.00 64.62 89 PHE A CA 1
ATOM 713 C C . PHE A 1 89 ? -31.320 -40.236 26.105 1.00 64.62 89 PHE A C 1
ATOM 715 O O . PHE A 1 89 ? -32.390 -39.683 25.850 1.00 64.62 89 PHE A O 1
ATOM 722 N N . ILE A 1 90 ? -31.211 -41.205 27.020 1.00 68.81 90 ILE A N 1
ATOM 723 C CA . ILE A 1 90 ? -32.288 -41.582 27.946 1.00 68.81 90 ILE A CA 1
ATOM 724 C C . ILE A 1 90 ? -32.586 -40.373 28.845 1.00 68.81 90 ILE A C 1
ATOM 726 O O . ILE A 1 90 ? -31.668 -39.766 29.402 1.00 68.81 90 ILE A O 1
ATOM 730 N N . SER A 1 91 ? -33.863 -40.007 28.990 1.00 70.81 91 SER A N 1
ATOM 731 C CA . SER A 1 91 ? -34.257 -38.866 29.822 1.00 70.81 91 SER A CA 1
ATOM 732 C C . SER A 1 91 ? -33.882 -39.090 31.293 1.00 70.81 91 SER A C 1
ATOM 734 O O . SER A 1 91 ? -33.827 -40.219 31.783 1.00 70.81 91 SER A O 1
ATOM 736 N N . ARG A 1 92 ? -33.647 -38.002 32.040 1.00 75.88 92 ARG A N 1
ATOM 737 C CA . ARG A 1 92 ? -33.262 -38.088 33.461 1.00 75.88 92 ARG A CA 1
ATOM 738 C C . ARG A 1 92 ? -34.314 -38.813 34.319 1.00 75.88 92 ARG A C 1
ATOM 740 O O . ARG A 1 92 ? -33.940 -39.450 35.298 1.00 75.88 92 ARG A O 1
ATOM 747 N N . SER A 1 93 ? -35.596 -38.750 33.942 1.00 78.50 93 SER A N 1
ATOM 748 C CA . SER A 1 93 ? -36.670 -39.530 34.572 1.00 78.50 93 SER A CA 1
ATOM 749 C C . SER A 1 93 ? -36.561 -41.022 34.245 1.00 78.50 93 SER A C 1
ATOM 751 O O . SER A 1 93 ? -36.468 -41.821 35.168 1.00 78.50 93 SER A O 1
ATOM 753 N N . ALA A 1 94 ? -36.444 -41.393 32.966 1.00 80.00 94 ALA A N 1
ATOM 754 C CA . ALA A 1 94 ? -36.330 -42.794 32.549 1.00 80.00 94 ALA A CA 1
ATOM 755 C C . ALA A 1 94 ? -35.057 -43.475 33.094 1.00 80.00 94 ALA A C 1
ATOM 757 O O . ALA A 1 94 ? -35.075 -44.655 33.441 1.00 80.00 94 ALA A O 1
ATOM 758 N N . ARG A 1 95 ? -33.951 -42.732 33.250 1.00 81.50 95 ARG A N 1
ATOM 759 C CA . ARG A 1 95 ? -32.749 -43.237 33.934 1.00 81.50 95 ARG A CA 1
ATOM 760 C C . ARG A 1 95 ? -33.010 -43.522 35.418 1.00 81.50 95 ARG A C 1
ATOM 762 O O . ARG A 1 95 ? -32.606 -44.575 35.903 1.00 81.50 95 ARG A O 1
ATOM 769 N N . ARG A 1 96 ? -33.710 -42.623 36.120 1.00 84.88 96 ARG A N 1
ATOM 770 C CA . ARG A 1 96 ? -34.102 -42.816 37.526 1.00 84.88 96 ARG A CA 1
ATOM 771 C C . ARG A 1 96 ? -35.058 -44.002 37.688 1.00 84.88 96 ARG A C 1
ATOM 773 O O . ARG A 1 96 ? -34.926 -44.748 38.648 1.00 84.88 96 ARG A O 1
ATOM 780 N N . GLU A 1 97 ? -35.988 -44.196 36.758 1.00 88.62 97 GLU A N 1
ATOM 781 C CA . GLU A 1 97 ? -36.886 -45.359 36.732 1.00 88.62 97 GLU A CA 1
ATOM 782 C C . GLU A 1 97 ? -36.108 -46.669 36.536 1.00 88.62 97 GLU A C 1
ATOM 784 O O . GLU A 1 97 ? -36.325 -47.621 37.281 1.00 88.62 97 GLU A O 1
ATOM 789 N N . LEU A 1 98 ? -35.132 -46.707 35.619 1.00 87.81 98 LEU A N 1
ATOM 790 C CA . LEU A 1 98 ? -34.249 -47.865 35.438 1.00 87.81 98 LEU A CA 1
ATOM 791 C C . LEU A 1 98 ? -33.430 -48.177 36.705 1.00 87.81 98 LEU A C 1
ATOM 793 O O . LEU A 1 98 ? -33.286 -49.339 37.082 1.00 87.81 98 LEU A O 1
ATOM 797 N N . GLU A 1 99 ? -32.895 -47.148 37.367 1.00 89.12 99 GLU A N 1
ATOM 798 C CA . GLU A 1 99 ? -32.164 -47.282 38.633 1.00 89.12 99 GLU A CA 1
ATOM 799 C C . GLU A 1 99 ? -33.087 -47.803 39.757 1.00 89.12 99 GLU A C 1
ATOM 801 O O . GLU A 1 99 ? -32.696 -48.720 40.478 1.00 89.12 99 GLU A O 1
ATOM 806 N N . LEU A 1 100 ? -34.337 -47.325 39.842 1.00 92.62 100 LEU A N 1
ATOM 807 C CA . LEU A 1 100 ? -35.352 -47.823 40.785 1.00 92.62 100 LEU A CA 1
ATOM 808 C C . LEU A 1 100 ? -35.788 -49.272 40.510 1.00 92.62 100 LEU A C 1
ATOM 810 O O . LEU A 1 100 ? -36.014 -50.029 41.452 1.00 92.62 100 LEU A O 1
ATOM 814 N N . MET A 1 101 ? -35.891 -49.692 39.245 1.00 91.69 101 MET A N 1
ATOM 815 C CA . MET A 1 101 ? -36.182 -51.096 38.924 1.00 91.69 101 MET A CA 1
ATOM 816 C C . MET A 1 101 ? -35.036 -52.019 39.350 1.00 91.69 101 MET A C 1
ATOM 818 O O . MET A 1 101 ? -35.291 -53.079 39.920 1.00 91.69 101 MET A O 1
ATOM 822 N N . LYS A 1 102 ? -33.780 -51.603 39.134 1.00 91.50 102 LYS A N 1
ATOM 823 C CA . LYS A 1 102 ? -32.595 -52.365 39.561 1.00 91.50 102 LYS A CA 1
ATOM 824 C C . LYS A 1 102 ? -32.515 -52.504 41.082 1.00 91.50 102 LYS A C 1
ATOM 826 O O . LYS A 1 102 ? -32.270 -53.604 41.568 1.00 91.50 102 LYS A O 1
ATOM 831 N N . THR A 1 103 ? -32.757 -51.431 41.839 1.00 91.75 103 THR A N 1
ATOM 832 C CA . THR A 1 103 ? -32.760 -51.512 43.311 1.00 91.75 103 THR A CA 1
ATOM 833 C C . THR A 1 103 ? -33.930 -52.340 43.839 1.00 91.75 103 THR A C 1
ATOM 835 O O . THR A 1 103 ? -33.742 -53.119 44.767 1.00 91.75 103 THR A O 1
ATOM 838 N N . HIS A 1 104 ? -35.117 -52.257 43.227 1.00 90.00 104 HIS A N 1
ATOM 839 C CA . HIS A 1 104 ? -36.253 -53.117 43.584 1.00 90.00 104 HIS A CA 1
ATOM 840 C C . HIS A 1 104 ? -35.984 -54.602 43.317 1.00 90.00 104 HIS A C 1
ATOM 842 O O . HIS A 1 104 ? -36.393 -55.453 44.107 1.00 90.00 104 HIS A O 1
ATOM 848 N N . GLN A 1 105 ? -35.285 -54.924 42.226 1.00 91.81 105 GLN A N 1
ATOM 849 C CA . GLN A 1 105 ? -34.878 -56.293 41.926 1.00 91.81 105 GLN A CA 1
ATOM 850 C C . GLN A 1 105 ? -33.861 -56.815 42.955 1.00 91.81 105 GLN A C 1
ATOM 852 O O . GLN A 1 105 ? -34.108 -57.859 43.554 1.00 91.81 105 GLN A O 1
ATOM 857 N N . ALA A 1 106 ? -32.803 -56.053 43.251 1.00 88.62 106 ALA A N 1
ATOM 858 C CA . ALA A 1 106 ? -31.825 -56.417 44.280 1.00 88.62 106 ALA A CA 1
ATOM 859 C C . ALA A 1 106 ? -32.482 -56.624 45.661 1.00 88.62 106 ALA A C 1
ATOM 861 O O . ALA A 1 106 ? -32.250 -57.635 46.318 1.00 88.62 106 ALA A O 1
ATOM 862 N N . LEU A 1 107 ? -33.398 -55.736 46.068 1.00 86.56 107 LEU A N 1
ATOM 863 C CA . LEU A 1 107 ? -34.145 -55.872 47.327 1.00 86.56 107 LEU A CA 1
ATOM 864 C C . LEU A 1 107 ? -35.103 -57.076 47.350 1.00 86.56 107 LEU A C 1
ATOM 866 O O . LEU A 1 107 ? -35.442 -57.562 48.429 1.00 86.56 107 LEU A O 1
ATOM 870 N N . LYS A 1 108 ? -35.576 -57.559 46.193 1.00 85.75 108 LYS A N 1
ATOM 871 C CA . LYS A 1 108 ? -36.336 -58.817 46.100 1.00 85.75 108 LYS A CA 1
ATOM 872 C C . LYS A 1 108 ? -35.429 -60.032 46.258 1.00 85.75 108 LYS A C 1
ATOM 874 O O . LYS A 1 108 ? -35.810 -60.964 46.958 1.00 85.75 108 LYS A O 1
ATOM 879 N N . GLU A 1 109 ? -34.253 -60.007 45.640 1.00 80.81 109 GLU A N 1
ATOM 880 C CA . GLU A 1 109 ? -33.247 -61.068 45.737 1.00 80.81 109 GLU A CA 1
ATOM 881 C C . GLU A 1 109 ? -32.727 -61.189 47.185 1.00 80.81 109 GLU A C 1
ATOM 883 O O . GLU A 1 109 ? -32.762 -62.275 47.763 1.00 80.81 109 GLU A O 1
ATOM 888 N N . GLU A 1 110 ? -32.405 -60.070 47.844 1.00 76.81 110 GLU A N 1
ATOM 889 C CA . GLU A 1 110 ? -32.037 -60.035 49.270 1.00 76.81 110 GLU A CA 1
ATOM 890 C C . GLU A 1 110 ? -33.164 -60.524 50.195 1.00 76.81 110 GLU A C 1
ATOM 892 O O . GLU A 1 110 ? -32.905 -61.264 51.144 1.00 76.81 110 GLU A O 1
ATOM 897 N N . LYS A 1 111 ? -34.428 -60.175 49.909 1.00 75.62 111 LYS A N 1
ATOM 898 C CA . LYS A 1 111 ? -35.592 -60.685 50.662 1.00 75.62 111 LYS A CA 1
ATOM 899 C C . LYS A 1 111 ? -35.892 -62.164 50.411 1.00 75.62 111 LYS A C 1
ATOM 901 O O . LYS A 1 111 ? -36.565 -62.772 51.238 1.00 75.62 111 LYS A O 1
ATOM 906 N N . GLY A 1 112 ? -35.406 -62.745 49.314 1.00 66.88 112 GLY A N 1
ATOM 907 C CA . GLY A 1 112 ? -35.418 -64.194 49.098 1.00 66.88 112 GLY A CA 1
ATOM 908 C C . GLY A 1 112 ? -34.406 -64.923 49.990 1.00 66.88 112 GLY A C 1
ATOM 909 O O . GLY A 1 112 ? -34.676 -66.024 50.459 1.00 66.88 112 GLY A O 1
ATOM 910 N N . CYS A 1 113 ? -33.279 -64.279 50.305 1.00 51.31 113 CYS A N 1
ATOM 911 C CA . CYS A 1 113 ? -32.206 -64.809 51.152 1.00 51.31 113 CYS A CA 1
ATOM 912 C C . CYS A 1 113 ? -32.477 -64.703 52.669 1.00 51.31 113 CYS A C 1
ATOM 914 O O . CYS A 1 113 ? -31.553 -64.501 53.464 1.00 51.31 113 CYS A O 1
ATOM 916 N N . VAL A 1 114 ? -33.726 -64.898 53.109 1.00 53.59 114 VAL A N 1
ATOM 917 C CA . VAL A 1 114 ? -34.017 -65.120 54.534 1.00 53.59 114 VAL A CA 1
ATOM 918 C C . VAL A 1 114 ? -33.576 -66.534 54.908 1.00 53.59 114 VAL A C 1
ATOM 920 O O . VAL A 1 114 ? -34.341 -67.491 54.840 1.00 53.59 114 VAL A O 1
ATOM 923 N N . MET A 1 115 ? -32.319 -66.659 55.334 1.00 57.75 115 MET A N 1
ATOM 924 C CA . MET A 1 115 ? -31.842 -67.846 56.044 1.00 57.75 115 MET A CA 1
ATOM 925 C C . MET A 1 115 ? -32.696 -68.040 57.302 1.00 57.75 115 MET A C 1
ATOM 927 O O . MET A 1 115 ? -32.622 -67.230 58.232 1.00 57.75 115 MET A O 1
ATOM 931 N N . GLU A 1 116 ? -33.496 -69.107 57.344 1.00 59.50 116 GLU A N 1
ATOM 932 C CA . GLU A 1 116 ? -34.284 -69.456 58.525 1.00 59.50 116 GLU A CA 1
ATOM 933 C C . GLU A 1 116 ? -33.358 -69.674 59.728 1.00 59.50 116 GLU A C 1
ATOM 935 O O . GLU A 1 116 ? -32.627 -70.666 59.825 1.00 59.50 116 GLU A O 1
ATOM 940 N N . LYS A 1 117 ? -33.389 -68.734 60.677 1.00 63.97 117 LYS A N 1
ATOM 941 C CA . LYS A 1 117 ? -32.646 -68.842 61.934 1.00 63.97 117 LYS A CA 1
ATOM 942 C C . LYS A 1 117 ? -33.308 -69.892 62.823 1.00 63.97 117 LYS A C 1
ATOM 944 O O . LYS A 1 117 ? -34.137 -69.565 63.670 1.00 63.97 117 LYS A O 1
ATOM 949 N N . LYS A 1 118 ? -32.916 -71.155 62.634 1.00 62.28 11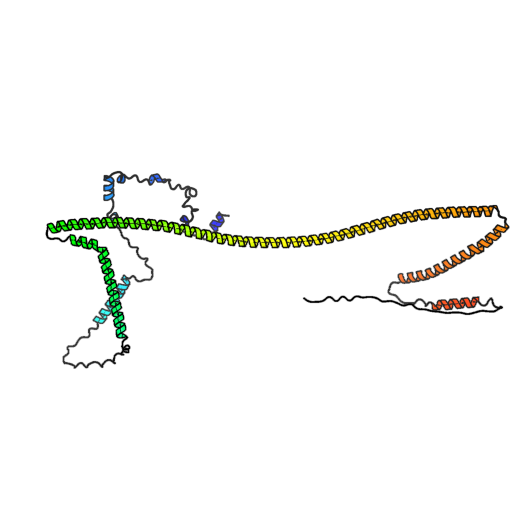8 LYS A N 1
ATOM 950 C CA . LYS A 1 118 ? -33.249 -72.260 63.545 1.00 62.28 118 LYS A CA 1
ATOM 951 C C . LYS A 1 118 ? -32.912 -71.839 64.987 1.00 62.28 118 LYS A C 1
ATOM 953 O O . LYS A 1 118 ? -31.801 -71.350 65.212 1.00 62.28 118 LYS A O 1
ATOM 958 N N . PRO A 1 119 ? -33.824 -72.002 65.963 1.00 60.19 119 PRO A N 1
ATOM 959 C CA . PRO A 1 119 ? -33.575 -71.558 67.329 1.00 60.19 119 PRO A CA 1
ATOM 960 C C . PRO A 1 119 ? -32.408 -72.338 67.949 1.00 60.19 119 PRO A C 1
ATOM 962 O O . PRO A 1 119 ? -32.386 -73.570 67.956 1.00 60.19 119 PRO A O 1
ATOM 965 N N . LEU A 1 120 ? -31.424 -71.598 68.465 1.00 61.62 120 LEU A N 1
ATOM 966 C CA . LEU A 1 120 ? -30.213 -72.133 69.087 1.00 61.62 120 LEU A CA 1
ATOM 967 C C . LEU A 1 120 ? -30.568 -72.870 70.384 1.00 61.62 120 LEU A C 1
ATOM 969 O O . LEU A 1 120 ? -30.937 -72.244 71.373 1.00 61.62 120 LEU A O 1
ATOM 973 N N . ARG A 1 121 ? -30.439 -74.203 70.390 1.00 55.59 121 ARG A N 1
ATOM 974 C CA . ARG A 1 121 ? -30.765 -75.034 71.564 1.00 55.59 121 ARG A CA 1
ATOM 975 C C . ARG A 1 121 ? -29.590 -75.251 72.530 1.00 55.59 121 ARG A C 1
ATOM 977 O O . ARG A 1 121 ? -29.806 -75.780 73.613 1.00 55.59 121 ARG A O 1
ATOM 984 N N . PHE A 1 122 ? -28.377 -74.819 72.167 1.00 63.12 122 PHE A N 1
ATOM 985 C CA . PHE A 1 122 ? -27.180 -74.867 73.018 1.00 63.12 122 PHE A CA 1
ATOM 986 C C . PHE A 1 122 ? -26.269 -73.653 72.781 1.00 63.12 122 PHE A C 1
ATOM 988 O O . PHE A 1 122 ? -26.179 -73.142 71.663 1.00 63.12 122 PHE A O 1
ATOM 995 N N . LEU A 1 123 ? -25.571 -73.215 73.834 1.00 61.78 123 LEU A N 1
ATOM 996 C CA . LEU A 1 123 ? -24.548 -72.167 73.775 1.00 61.78 123 LEU A CA 1
ATOM 997 C C . LEU A 1 123 ? -23.274 -72.702 73.105 1.00 61.78 123 LEU A C 1
ATOM 999 O O . LEU A 1 123 ? -22.450 -73.346 73.750 1.00 61.78 123 LEU A O 1
ATOM 1003 N N . PHE A 1 124 ? -23.092 -72.400 71.820 1.00 59.88 124 PHE A N 1
ATOM 1004 C CA . PHE A 1 124 ? -21.790 -72.547 71.171 1.00 59.88 124 PHE A CA 1
ATOM 1005 C C . PHE A 1 124 ? -20.863 -71.403 71.586 1.00 59.88 124 PHE A C 1
ATOM 1007 O O . PHE A 1 124 ? -21.237 -70.231 71.536 1.00 59.88 124 PHE A O 1
ATOM 1014 N N . LYS A 1 125 ? -19.633 -71.744 71.978 1.00 63.38 125 LYS A N 1
ATOM 1015 C CA . LYS A 1 125 ? -18.589 -70.765 72.284 1.00 63.38 125 LYS A CA 1
ATOM 1016 C C . LYS A 1 125 ? -18.048 -70.217 70.964 1.00 63.38 125 LYS A C 1
ATOM 1018 O O . LYS A 1 125 ? -17.385 -70.939 70.230 1.00 63.38 125 LYS A O 1
ATOM 1023 N N . THR A 1 126 ? -18.355 -68.962 70.648 1.00 59.62 126 THR A N 1
ATOM 1024 C CA . THR A 1 126 ? -17.880 -68.309 69.423 1.00 59.62 126 THR A CA 1
ATOM 1025 C C . THR A 1 126 ? -16.362 -68.166 69.466 1.00 59.62 126 THR A C 1
ATOM 1027 O O . THR A 1 126 ? -15.823 -67.455 70.318 1.00 59.62 126 THR A O 1
ATOM 1030 N N . GLU A 1 127 ? -15.664 -68.831 68.550 1.00 66.44 127 GLU A N 1
ATOM 1031 C CA . GLU A 1 127 ? -14.229 -68.626 68.371 1.00 66.44 127 GLU A CA 1
ATOM 1032 C C . GLU A 1 127 ? -13.982 -67.210 67.841 1.00 66.44 127 GLU A C 1
ATOM 1034 O O . GLU A 1 127 ? -14.683 -66.725 66.947 1.00 66.44 127 GLU A O 1
ATOM 1039 N N . LYS A 1 128 ? -13.007 -66.506 68.427 1.00 61.84 128 LYS A N 1
ATOM 1040 C CA . LYS A 1 128 ? -12.612 -65.187 67.923 1.00 61.84 128 LYS A CA 1
ATOM 1041 C C . LYS A 1 128 ? -11.934 -65.390 66.562 1.00 61.84 128 LYS A C 1
ATOM 1043 O O . LYS A 1 128 ? -11.064 -66.256 66.474 1.00 61.84 128 LYS A O 1
ATOM 1048 N N . PRO A 1 129 ? -12.287 -64.614 65.520 1.00 65.44 129 PRO A N 1
ATOM 1049 C CA . PRO A 1 129 ? -11.628 -64.732 64.226 1.00 65.44 129 PRO A CA 1
ATOM 1050 C C . PRO A 1 129 ? -10.129 -64.448 64.365 1.00 65.44 129 PRO A C 1
ATOM 1052 O O . PRO A 1 129 ? -9.722 -63.659 65.223 1.00 65.44 129 PRO A O 1
ATOM 1055 N N . VAL A 1 130 ? -9.332 -65.088 63.503 1.00 70.38 130 VAL A N 1
ATOM 1056 C CA . VAL A 1 130 ? -7.870 -64.935 63.442 1.00 70.38 130 VAL A CA 1
ATOM 1057 C C . VAL A 1 130 ? -7.503 -63.444 63.482 1.00 70.38 130 VAL A C 1
ATOM 1059 O O . VAL A 1 130 ? -8.128 -62.660 62.755 1.00 70.38 130 VAL A O 1
ATOM 1062 N N . PRO A 1 131 ? -6.538 -63.021 64.328 1.00 66.75 131 PRO A N 1
ATOM 1063 C CA . PRO A 1 131 ? -6.128 -61.625 64.380 1.00 66.75 131 PRO A CA 1
ATOM 1064 C C . PRO A 1 131 ? -5.705 -61.179 62.981 1.00 66.75 131 PRO A C 1
ATOM 1066 O O . PRO A 1 131 ? -4.980 -61.884 62.278 1.00 66.75 131 PRO A O 1
ATOM 1069 N N . ARG A 1 132 ? -6.204 -60.011 62.567 1.00 63.12 132 ARG A N 1
ATOM 1070 C CA . ARG A 1 132 ? -5.844 -59.420 61.275 1.00 63.12 132 ARG A CA 1
ATOM 1071 C C . ARG A 1 132 ? -4.319 -59.252 61.222 1.00 63.12 132 ARG A C 1
ATOM 1073 O O . ARG A 1 132 ? -3.735 -58.963 62.271 1.00 63.12 132 ARG A O 1
ATOM 1080 N N . PRO A 1 133 ? -3.679 -59.396 60.045 1.00 67.88 133 PRO A N 1
ATOM 1081 C CA . PRO A 1 133 ? -2.281 -59.001 59.911 1.00 67.88 133 PRO A CA 1
ATOM 1082 C C . PRO A 1 133 ? -2.129 -57.555 60.407 1.00 67.88 133 PRO A C 1
ATOM 1084 O O . PRO A 1 133 ? -3.068 -56.767 60.220 1.00 67.88 133 PRO A O 1
ATOM 1087 N N . PRO A 1 134 ? -1.008 -57.208 61.066 1.00 70.06 134 PRO A N 1
ATOM 1088 C CA . PRO A 1 134 ? -0.797 -55.853 61.552 1.00 70.06 134 PRO A CA 1
ATOM 1089 C C . PRO A 1 134 ? -0.983 -54.882 60.387 1.00 70.06 134 PRO A C 1
ATOM 1091 O O . PRO A 1 134 ? -0.426 -55.085 59.306 1.00 70.06 134 PRO A O 1
ATOM 1094 N N . THR A 1 135 ? -1.826 -53.870 60.593 1.00 68.12 135 THR A N 1
ATOM 1095 C CA . THR A 1 135 ? -2.065 -52.820 59.601 1.00 68.12 135 THR A CA 1
ATOM 1096 C C . THR A 1 135 ? -0.709 -52.245 59.194 1.00 68.12 135 THR A C 1
ATOM 1098 O O . THR A 1 135 ? 0.077 -51.963 60.101 1.00 68.12 135 THR A O 1
ATOM 1101 N N . PRO A 1 136 ? -0.398 -52.082 57.894 1.00 69.31 136 PRO A N 1
ATOM 1102 C CA . PRO A 1 136 ? 0.862 -51.470 57.492 1.00 69.31 136 PRO A CA 1
ATOM 1103 C C . PRO A 1 136 ? 0.961 -50.089 58.141 1.00 69.31 136 PRO A C 1
ATOM 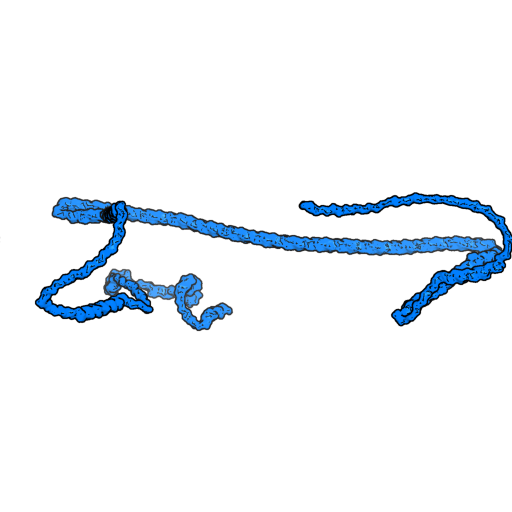1105 O O . PRO A 1 136 ? 0.135 -49.214 57.872 1.00 69.31 136 PRO A O 1
ATOM 1108 N N . ALA A 1 137 ? 1.929 -49.937 59.043 1.00 63.44 137 ALA A N 1
ATOM 1109 C CA . ALA A 1 137 ? 2.243 -48.657 59.644 1.00 63.44 137 ALA A CA 1
ATOM 1110 C C . ALA A 1 137 ? 2.817 -47.760 58.546 1.00 63.44 137 ALA A C 1
ATOM 1112 O O . ALA A 1 137 ? 3.717 -48.170 57.810 1.00 63.44 137 ALA A O 1
ATOM 1113 N N . VAL A 1 138 ? 2.255 -46.563 58.413 1.00 73.75 138 VAL A N 1
ATOM 1114 C CA . VAL A 1 138 ? 2.923 -45.480 57.690 1.00 73.75 138 VAL A CA 1
ATOM 1115 C C . VAL A 1 138 ? 4.131 -45.086 58.537 1.00 73.75 138 VAL A C 1
ATOM 1117 O O . VAL A 1 138 ? 4.036 -45.126 59.761 1.00 73.75 138 VAL A O 1
ATOM 1120 N N . GLU A 1 139 ? 5.258 -44.771 57.903 1.00 68.44 139 GLU A N 1
ATOM 1121 C CA . GLU A 1 139 ? 6.441 -44.284 58.618 1.00 68.44 139 GLU A CA 1
ATOM 1122 C C . GLU A 1 139 ? 6.061 -43.038 59.427 1.00 68.44 139 GLU A C 1
ATOM 1124 O O . GLU A 1 139 ? 5.474 -42.103 58.873 1.00 68.44 139 GLU A O 1
ATOM 1129 N N . ASP A 1 140 ? 6.353 -43.049 60.731 1.00 67.75 140 ASP A N 1
ATOM 1130 C CA . ASP A 1 140 ? 6.097 -41.897 61.592 1.00 67.75 140 ASP A CA 1
ATOM 1131 C C . ASP A 1 140 ? 6.894 -40.696 61.039 1.00 67.75 140 ASP A C 1
ATOM 1133 O O . ASP A 1 140 ? 8.101 -40.829 60.791 1.00 67.75 140 ASP A O 1
ATOM 1137 N N . PRO A 1 141 ? 6.250 -39.543 60.775 1.00 67.69 141 PRO A N 1
ATOM 1138 C CA . PRO A 1 141 ? 6.934 -38.387 60.210 1.00 67.69 141 PRO A CA 1
ATOM 1139 C C . PRO A 1 141 ? 8.048 -37.904 61.156 1.00 67.69 141 PRO A C 1
ATOM 1141 O O . PRO A 1 141 ? 7.925 -38.029 62.377 1.00 67.69 141 PRO A O 1
ATOM 1144 N N . PRO A 1 142 ? 9.151 -37.349 60.620 1.00 74.12 142 PRO A N 1
ATOM 1145 C CA . PRO A 1 142 ? 10.314 -36.996 61.425 1.00 74.12 142 PRO A CA 1
ATOM 1146 C C . PRO A 1 142 ? 9.964 -35.973 62.515 1.00 74.12 142 PRO A C 1
ATOM 1148 O O . PRO A 1 142 ? 9.203 -35.028 62.287 1.00 74.12 142 PRO A O 1
ATOM 1151 N N . GLU A 1 143 ? 10.554 -36.159 63.701 1.00 72.75 143 GLU A N 1
ATOM 1152 C CA . GLU A 1 143 ? 10.268 -35.360 64.897 1.00 72.75 143 GLU A CA 1
ATOM 1153 C C . GLU A 1 143 ? 10.339 -33.847 64.603 1.00 72.75 143 GLU A C 1
ATOM 1155 O O . GLU A 1 143 ? 11.378 -33.307 64.215 1.00 72.75 143 GLU A O 1
ATOM 1160 N N . GLY A 1 144 ? 9.204 -33.162 64.782 1.00 73.88 144 GLY A N 1
ATOM 1161 C CA . GLY A 1 144 ? 9.044 -31.724 64.542 1.00 73.88 144 GLY A CA 1
ATOM 1162 C C . GLY A 1 144 ? 8.305 -31.340 63.252 1.00 73.88 144 GLY A C 1
ATOM 1163 O O . GLY A 1 144 ? 7.801 -30.216 63.177 1.00 73.88 144 GLY A O 1
ATOM 1164 N N . ASP A 1 145 ? 8.150 -32.231 62.266 1.00 78.25 145 ASP A N 1
ATOM 1165 C CA . ASP A 1 145 ? 7.290 -31.937 61.105 1.00 78.25 145 ASP A CA 1
ATOM 1166 C C . ASP A 1 145 ? 5.798 -31.968 61.478 1.00 78.25 145 ASP A C 1
ATOM 1168 O O . ASP A 1 145 ? 5.046 -31.109 61.016 1.00 78.25 145 ASP A O 1
ATOM 1172 N N . GLU A 1 146 ? 5.381 -32.812 62.429 1.00 80.81 146 GLU A N 1
ATOM 1173 C CA . GLU A 1 146 ? 4.029 -32.748 63.007 1.00 80.81 146 GLU A CA 1
ATOM 1174 C C . GLU A 1 146 ? 3.741 -31.389 63.664 1.00 80.81 146 GLU A C 1
ATOM 1176 O O . GLU A 1 146 ? 2.671 -30.814 63.470 1.00 80.81 146 GLU A O 1
ATOM 1181 N N . GLU A 1 147 ? 4.697 -30.822 64.407 1.00 85.44 147 GLU A N 1
ATOM 1182 C CA . GLU A 1 147 ? 4.534 -29.509 65.045 1.00 85.44 147 GLU A CA 1
ATOM 1183 C C . GLU A 1 147 ? 4.407 -28.388 64.005 1.00 85.44 147 GLU A C 1
ATOM 1185 O O . GLU A 1 147 ? 3.601 -27.466 64.169 1.00 85.44 147 GLU A O 1
ATOM 1190 N N . ARG A 1 148 ? 5.152 -28.488 62.896 1.00 84.81 148 ARG A N 1
ATOM 1191 C CA . ARG A 1 148 ? 5.046 -27.570 61.753 1.00 84.81 148 ARG A CA 1
ATOM 1192 C C . ARG A 1 148 ? 3.698 -27.705 61.058 1.00 84.81 148 ARG A C 1
ATOM 1194 O O . ARG A 1 148 ? 3.057 -26.687 60.801 1.00 84.81 148 ARG A O 1
ATOM 1201 N N . GLU A 1 149 ? 3.232 -28.922 60.790 1.00 86.56 149 GLU A N 1
ATOM 1202 C CA . GLU A 1 149 ? 1.911 -29.160 60.207 1.00 86.56 149 GLU A CA 1
ATOM 1203 C C . GLU A 1 149 ? 0.791 -28.661 61.124 1.00 86.56 149 GLU A C 1
ATOM 1205 O O . GLU A 1 149 ? -0.116 -27.965 60.664 1.00 86.56 149 GLU A O 1
ATOM 1210 N N . LEU A 1 150 ? 0.877 -28.910 62.433 1.00 89.38 150 LEU A N 1
ATOM 1211 C CA . LEU A 1 150 ? -0.062 -28.395 63.430 1.00 89.38 150 LEU A CA 1
ATOM 1212 C C . LEU A 1 150 ? -0.050 -26.860 63.489 1.00 89.38 150 LEU A C 1
ATOM 1214 O O . LEU A 1 150 ? -1.124 -26.251 63.541 1.00 89.38 150 LEU A O 1
ATOM 1218 N N . ALA A 1 151 ? 1.119 -26.219 63.402 1.00 93.38 151 ALA A N 1
ATOM 1219 C CA . ALA A 1 151 ? 1.246 -24.764 63.318 1.00 93.38 151 ALA A CA 1
ATOM 1220 C C . ALA A 1 151 ? 0.665 -24.197 62.007 1.00 93.38 151 ALA A C 1
ATOM 1222 O O . ALA A 1 151 ? -0.044 -23.186 62.032 1.00 93.38 151 ALA A O 1
ATOM 1223 N N . ILE A 1 152 ? 0.879 -24.867 60.869 1.00 93.81 152 ILE A N 1
ATOM 1224 C CA . ILE A 1 152 ? 0.295 -24.514 59.564 1.00 93.81 152 ILE A CA 1
ATOM 1225 C C . ILE A 1 152 ? -1.232 -24.679 59.593 1.00 93.81 152 ILE A C 1
ATOM 1227 O O . ILE A 1 152 ? -1.960 -23.789 59.148 1.00 93.81 152 ILE A O 1
ATOM 1231 N N . ILE A 1 153 ? -1.743 -25.770 60.167 1.00 94.12 153 ILE A N 1
ATOM 1232 C CA . ILE A 1 153 ? -3.176 -26.021 60.363 1.00 94.12 153 ILE A CA 1
ATOM 1233 C C . ILE A 1 153 ? -3.781 -24.968 61.300 1.00 94.12 153 ILE A C 1
ATOM 1235 O O . ILE A 1 153 ? -4.887 -24.485 61.043 1.00 94.12 153 ILE A O 1
ATOM 1239 N N . PHE A 1 154 ? -3.081 -24.577 62.367 1.00 95.56 154 PHE A N 1
ATOM 1240 C CA . PHE A 1 154 ? -3.513 -23.507 63.264 1.00 95.56 154 PHE A CA 1
ATOM 1241 C C . PHE A 1 154 ? -3.577 -22.159 62.535 1.00 95.56 154 PHE A C 1
ATOM 1243 O O . PHE A 1 154 ? -4.623 -21.509 62.559 1.00 95.56 154 PHE A O 1
ATOM 1250 N N . LEU A 1 155 ? -2.529 -21.784 61.797 1.00 95.44 155 LEU A N 1
ATOM 1251 C CA . LEU A 1 155 ? -2.511 -20.575 60.971 1.00 95.44 155 LEU A CA 1
ATOM 1252 C C . LEU A 1 155 ? -3.643 -20.588 59.931 1.00 95.44 155 LEU A C 1
ATOM 1254 O O . LEU A 1 155 ? -4.358 -19.599 59.779 1.00 95.44 155 LEU A O 1
ATOM 1258 N N . GLN A 1 156 ? -3.881 -21.723 59.269 1.00 94.44 156 GLN A N 1
ATOM 1259 C CA . GLN A 1 156 ? -4.975 -21.881 58.312 1.00 94.44 156 GLN A CA 1
ATOM 1260 C C . GLN A 1 156 ? -6.353 -21.741 58.984 1.00 94.44 156 GLN A C 1
ATOM 1262 O O . GLN A 1 156 ? -7.242 -21.096 58.422 1.00 94.44 156 GLN A O 1
ATOM 1267 N N . LYS A 1 157 ? -6.546 -22.294 60.191 1.00 95.50 157 LYS A N 1
ATOM 1268 C CA . LYS A 1 157 ? -7.771 -22.113 60.992 1.00 95.50 157 LYS A CA 1
ATOM 1269 C C . LYS A 1 157 ? -7.969 -20.647 61.385 1.00 95.50 157 LYS A C 1
ATOM 1271 O O . LYS A 1 157 ? -9.080 -20.141 61.231 1.00 95.50 157 LYS A O 1
ATOM 1276 N N . VAL A 1 158 ? -6.914 -19.952 61.816 1.00 96.56 158 VAL A N 1
ATOM 1277 C CA . VAL A 1 158 ? -6.953 -18.518 62.153 1.00 96.56 158 VAL A CA 1
ATOM 1278 C C . VAL A 1 158 ? -7.288 -17.674 60.924 1.00 96.56 158 VAL A C 1
ATOM 1280 O O . VAL A 1 158 ? -8.185 -16.840 61.001 1.00 96.56 158 VAL A O 1
ATOM 1283 N N . LEU A 1 159 ? -6.658 -17.915 59.770 1.00 95.25 159 LEU A N 1
ATOM 1284 C CA . LEU A 1 159 ? -6.939 -17.181 58.530 1.00 95.25 159 LEU A CA 1
ATOM 1285 C C . LEU A 1 159 ? -8.365 -17.430 58.014 1.00 95.25 159 LEU A C 1
ATOM 1287 O O . LEU A 1 159 ? -9.058 -16.478 57.654 1.00 95.25 159 LEU A O 1
ATOM 1291 N N . ARG A 1 160 ? -8.849 -18.681 58.039 1.00 96.38 160 ARG A N 1
ATOM 1292 C CA . ARG A 1 160 ? -10.246 -19.010 57.693 1.00 96.38 160 ARG A CA 1
ATOM 1293 C C . ARG A 1 160 ? -11.231 -18.343 58.657 1.00 96.38 160 ARG A C 1
ATOM 1295 O O . ARG A 1 160 ? -12.185 -17.718 58.202 1.00 96.38 160 ARG A O 1
ATOM 1302 N N . GLY A 1 161 ? -10.977 -18.416 59.965 1.00 96.31 161 GLY A N 1
ATOM 1303 C CA . GLY A 1 161 ? -11.793 -17.765 60.992 1.00 96.31 161 GLY A CA 1
ATOM 1304 C C . GLY A 1 161 ? -11.791 -16.238 60.880 1.00 96.31 161 GLY A C 1
ATOM 1305 O O . GLY A 1 161 ? -12.831 -15.602 61.022 1.00 96.31 161 GLY A O 1
ATOM 1306 N N . ARG A 1 162 ? -10.646 -15.626 60.562 1.00 95.88 162 ARG A N 1
ATOM 1307 C CA . ARG A 1 162 ? -10.543 -14.176 60.366 1.00 95.88 162 ARG A CA 1
ATOM 1308 C C . ARG A 1 162 ? -11.226 -13.725 59.077 1.00 95.88 162 ARG A C 1
ATOM 1310 O O . ARG A 1 162 ? -11.864 -12.680 59.073 1.00 95.88 162 ARG A O 1
ATOM 1317 N N . SER A 1 163 ? -11.163 -14.532 58.018 1.00 95.00 163 SER A N 1
ATOM 1318 C CA . SER A 1 163 ? -11.916 -14.302 56.782 1.00 95.00 163 SER A CA 1
ATOM 1319 C C . SER A 1 163 ? -13.428 -14.318 57.035 1.00 95.00 163 SER A C 1
ATOM 1321 O O . SER A 1 163 ? -14.109 -13.358 56.673 1.00 95.00 163 SER A O 1
ATOM 1323 N N . THR A 1 164 ? -13.957 -15.325 57.743 1.00 95.12 164 THR A N 1
ATOM 1324 C CA . THR A 1 164 ? -15.391 -15.371 58.085 1.00 95.12 164 THR A CA 1
ATOM 1325 C C . THR A 1 164 ? -15.804 -14.260 59.056 1.00 95.12 164 THR A C 1
ATOM 1327 O O . THR A 1 164 ? -16.888 -13.700 58.903 1.00 95.12 164 THR A O 1
ATOM 1330 N N . GLN A 1 165 ? -14.940 -13.865 60.000 1.00 94.75 165 GLN A N 1
ATOM 1331 C CA . GLN A 1 165 ? -15.162 -12.688 60.854 1.00 94.75 165 GLN A CA 1
ATOM 1332 C C . GLN A 1 165 ? -15.216 -11.383 60.050 1.00 94.75 165 GLN A C 1
ATOM 1334 O O . GLN A 1 165 ? -16.116 -10.582 60.284 1.00 94.75 165 GLN A O 1
ATOM 1339 N N . ASN A 1 166 ? -14.304 -11.167 59.098 1.00 94.69 166 ASN A N 1
ATOM 1340 C CA . ASN A 1 166 ? -14.302 -9.967 58.258 1.00 94.69 166 ASN A CA 1
ATOM 1341 C C . ASN A 1 166 ? -15.546 -9.921 57.358 1.00 94.69 166 ASN A C 1
ATOM 1343 O O . ASN A 1 166 ? -16.228 -8.902 57.325 1.00 94.69 166 ASN A O 1
ATOM 1347 N N . GLN A 1 167 ? -15.914 -11.040 56.722 1.00 92.31 167 GLN A N 1
ATOM 1348 C CA . GLN A 1 167 ? -17.155 -11.151 55.943 1.00 92.31 167 GLN A CA 1
ATOM 1349 C C . GLN A 1 167 ? -18.402 -10.870 56.800 1.00 92.31 167 GLN A C 1
ATOM 1351 O O . GLN A 1 167 ? -19.306 -10.156 56.365 1.00 92.31 167 GLN A O 1
ATOM 1356 N N . MET A 1 168 ? -18.446 -11.378 58.038 1.00 92.38 168 MET A N 1
ATOM 1357 C CA . MET A 1 168 ? -19.522 -11.080 58.987 1.00 92.38 168 MET A CA 1
ATOM 1358 C C . MET A 1 168 ? -19.524 -9.601 59.400 1.00 92.38 168 MET A C 1
ATOM 1360 O O . MET A 1 168 ? -20.590 -8.993 59.478 1.00 92.38 168 MET A O 1
ATOM 1364 N N . PHE A 1 169 ? -18.355 -9.005 59.652 1.00 94.75 169 PHE A N 1
ATOM 1365 C CA . PHE A 1 169 ? -18.227 -7.603 60.045 1.00 94.75 169 PHE A CA 1
ATOM 1366 C C . PHE A 1 169 ? -18.657 -6.664 58.916 1.00 94.75 169 PHE A C 1
ATOM 1368 O O . PHE A 1 169 ? -19.462 -5.769 59.155 1.00 94.75 169 PHE A O 1
ATOM 1375 N N . GLU A 1 170 ? -18.221 -6.907 57.680 1.00 93.38 170 GLU A N 1
ATOM 1376 C CA . GLU A 1 170 ? -18.714 -6.196 56.499 1.00 93.38 170 GLU A CA 1
ATOM 1377 C C . GLU A 1 170 ? -20.223 -6.381 56.315 1.00 93.38 170 GLU A C 1
ATOM 1379 O O . GLU A 1 170 ? -20.940 -5.405 56.114 1.00 93.38 170 GLU A O 1
ATOM 1384 N N . GLY A 1 171 ? -20.730 -7.613 56.427 1.00 92.38 171 GLY A N 1
ATOM 1385 C CA . GLY A 1 171 ? -22.163 -7.900 56.337 1.00 92.38 171 GLY A CA 1
ATOM 1386 C C . GLY A 1 171 ? -22.985 -7.173 57.407 1.00 92.38 171 GLY A C 1
ATOM 1387 O O . GLY A 1 171 ? -24.072 -6.678 57.110 1.00 92.38 171 GLY A O 1
ATOM 1388 N N . LYS A 1 172 ? -22.444 -7.050 58.626 1.00 92.56 172 LYS A N 1
ATOM 1389 C CA . LYS A 1 172 ? -23.012 -6.257 59.721 1.00 92.56 172 LYS A CA 1
ATOM 1390 C C . LYS A 1 172 ? -22.965 -4.763 59.408 1.00 92.56 172 LYS A C 1
ATOM 1392 O O . LYS A 1 172 ? -23.978 -4.109 59.601 1.00 92.56 172 LYS A O 1
ATOM 1397 N N . GLN A 1 173 ? -21.842 -4.232 58.919 1.00 87.62 173 GLN A N 1
ATOM 1398 C CA . GLN A 1 173 ? -21.696 -2.812 58.566 1.00 87.62 173 GLN A CA 1
ATOM 1399 C C . GLN A 1 173 ? -22.667 -2.408 57.448 1.00 87.62 173 GLN A C 1
ATOM 1401 O O . GLN A 1 173 ? -23.420 -1.453 57.606 1.00 87.62 173 GLN A O 1
ATOM 1406 N N . ARG A 1 174 ? -22.751 -3.198 56.368 1.00 87.19 174 ARG A N 1
ATOM 1407 C CA . ARG A 1 174 ? -23.690 -2.977 55.248 1.00 87.19 174 ARG A CA 1
ATOM 1408 C C . ARG A 1 174 ? -25.169 -3.032 55.660 1.00 87.19 174 ARG A C 1
ATOM 1410 O O . ARG A 1 174 ? -26.016 -2.559 54.916 1.00 87.19 174 ARG A O 1
ATOM 1417 N N . ARG A 1 175 ? -25.491 -3.647 56.803 1.00 87.06 175 ARG A N 1
ATOM 1418 C CA . ARG A 1 175 ? -26.856 -3.775 57.346 1.00 87.06 175 ARG A CA 1
ATOM 1419 C C . ARG A 1 175 ? -27.034 -3.024 58.670 1.00 87.06 175 ARG A C 1
ATOM 1421 O O . ARG A 1 175 ? -28.033 -3.243 59.347 1.00 87.06 175 ARG A O 1
ATOM 1428 N N . LEU A 1 176 ? -26.079 -2.182 59.070 1.00 86.06 176 LEU A N 1
ATOM 1429 C CA . LEU A 1 176 ? -26.059 -1.577 60.404 1.00 86.06 176 LEU A CA 1
ATOM 1430 C C . LEU A 1 176 ? -27.241 -0.626 60.608 1.00 86.06 176 LEU A C 1
ATOM 1432 O O . LEU A 1 176 ? -27.871 -0.670 61.660 1.00 86.06 176 LEU A O 1
ATOM 1436 N N . GLU A 1 177 ? -27.574 0.147 59.576 1.00 81.44 177 GLU A N 1
ATOM 1437 C CA . GLU A 1 177 ? -28.724 1.056 59.537 1.00 81.44 177 GLU A CA 1
ATOM 1438 C C . GLU A 1 177 ? -30.042 0.267 59.695 1.00 81.44 177 GLU A C 1
ATOM 1440 O O . GLU A 1 177 ? -30.796 0.518 60.629 1.00 81.44 177 GLU A O 1
ATOM 1445 N N . LEU A 1 178 ? -30.249 -0.800 58.908 1.00 85.06 178 LEU A N 1
ATOM 1446 C CA . LEU A 1 178 ? -31.395 -1.719 59.054 1.00 85.06 178 LEU A CA 1
ATOM 1447 C C . LEU A 1 178 ? -31.464 -2.378 60.447 1.00 85.06 178 LEU A C 1
ATOM 1449 O O . LEU A 1 178 ? -32.540 -2.590 61.002 1.00 85.06 178 LEU A O 1
ATOM 1453 N N . ILE A 1 179 ? -30.318 -2.716 61.045 1.00 86.31 179 ILE A N 1
ATOM 1454 C CA . ILE A 1 179 ? -30.263 -3.269 62.406 1.00 86.31 179 ILE A CA 1
ATOM 1455 C C . ILE A 1 179 ? -30.654 -2.207 63.447 1.00 86.31 179 ILE A C 1
ATOM 1457 O O . ILE A 1 179 ? -31.256 -2.563 64.458 1.00 86.31 179 ILE A O 1
ATOM 1461 N N . GLN A 1 180 ? -30.334 -0.929 63.228 1.00 82.44 180 GLN A N 1
ATOM 1462 C CA . GLN A 1 180 ? -30.781 0.170 64.088 1.00 82.44 180 GLN A CA 1
ATOM 1463 C C . GLN A 1 180 ? -32.294 0.393 63.958 1.00 82.44 180 GLN A C 1
ATOM 1465 O O . GLN A 1 180 ? -32.969 0.446 64.981 1.00 82.44 180 GLN A O 1
ATOM 1470 N N . GLU A 1 181 ? -32.843 0.392 62.741 1.00 79.81 181 GLU A N 1
ATOM 1471 C CA . GLU A 1 181 ? -34.294 0.470 62.499 1.00 79.81 181 GLU A CA 1
ATOM 1472 C C . GLU A 1 181 ? -35.076 -0.661 63.178 1.00 79.81 181 GLU A C 1
ATOM 1474 O O . GLU A 1 181 ? -36.089 -0.424 63.832 1.00 79.81 181 GLU A O 1
ATOM 1479 N N . LEU A 1 182 ? -34.601 -1.904 63.064 1.00 81.62 182 L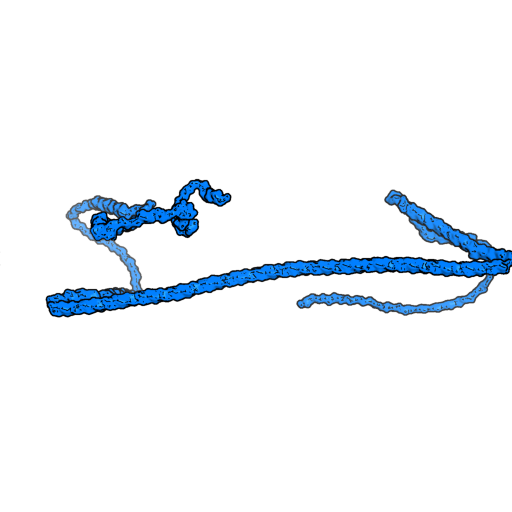EU A N 1
ATOM 1480 C CA . LEU A 1 182 ? -35.246 -3.056 63.703 1.00 81.62 182 LEU A CA 1
ATOM 1481 C C . LEU A 1 182 ? -35.100 -3.046 65.235 1.00 81.62 182 LEU A C 1
ATOM 1483 O O . LEU A 1 182 ? -35.872 -3.697 65.934 1.00 81.62 182 LEU A O 1
ATOM 1487 N N . ARG A 1 183 ? -34.112 -2.327 65.783 1.00 79.62 183 ARG A N 1
ATOM 1488 C CA . ARG A 1 183 ? -33.933 -2.160 67.236 1.00 79.62 183 ARG A CA 1
ATOM 1489 C C . ARG A 1 183 ? -34.786 -1.031 67.807 1.00 79.62 183 ARG A C 1
ATOM 1491 O O . ARG A 1 183 ? -35.207 -1.137 68.960 1.00 79.62 183 ARG A O 1
ATOM 1498 N N . THR A 1 184 ? -35.069 0.015 67.030 1.00 72.62 184 THR A N 1
ATOM 1499 C CA . THR A 1 184 ? -35.940 1.115 67.468 1.00 72.62 184 THR A CA 1
ATOM 1500 C C . THR A 1 184 ? -37.419 0.709 67.522 1.00 72.62 184 THR A C 1
ATOM 1502 O O . THR A 1 184 ? -38.168 1.269 68.313 1.00 72.62 184 THR A O 1
ATOM 1505 N N . THR A 1 185 ? -37.864 -0.335 66.812 1.00 68.88 185 THR A N 1
ATOM 1506 C CA . THR A 1 185 ? -39.275 -0.783 66.877 1.00 68.88 185 THR A CA 1
ATOM 1507 C C . THR A 1 185 ? -39.692 -1.478 68.183 1.00 68.88 185 THR A C 1
ATOM 1509 O O . THR A 1 185 ? -40.888 -1.620 68.426 1.00 68.88 185 THR A O 1
ATOM 1512 N N . HIS A 1 186 ? -38.760 -1.914 69.039 1.00 68.88 186 HIS A N 1
ATOM 1513 C CA . HIS A 1 186 ? -39.078 -2.648 70.272 1.00 68.88 186 HIS A CA 1
ATOM 1514 C C . HIS A 1 186 ? -38.971 -1.765 71.532 1.00 68.88 186 HIS A C 1
ATOM 1516 O O . HIS A 1 186 ? -37.909 -1.680 72.151 1.00 68.88 186 HIS A O 1
ATOM 1522 N N . ALA A 1 187 ? -40.074 -1.141 71.956 1.00 75.56 187 ALA A N 1
ATOM 1523 C CA . ALA A 1 187 ? -40.223 -0.494 73.269 1.00 75.56 187 ALA A CA 1
ATOM 1524 C C . ALA A 1 187 ? -41.578 -0.825 73.913 1.00 75.56 187 ALA A C 1
ATOM 1526 O O . ALA A 1 187 ? -42.596 -0.898 73.223 1.00 75.56 187 ALA A O 1
ATOM 1527 N N . LEU A 1 188 ? -41.578 -1.015 75.237 1.00 69.31 188 LEU A N 1
ATOM 1528 C CA . LEU A 1 188 ? -42.768 -1.384 76.017 1.00 69.31 188 LEU A CA 1
ATOM 1529 C C . LEU A 1 188 ? -43.418 -0.181 76.721 1.00 69.31 188 LEU A C 1
ATOM 1531 O O . LEU A 1 188 ? -44.613 -0.224 77.003 1.00 69.31 188 LEU A O 1
ATOM 1535 N N . GLN A 1 189 ? -42.658 0.883 77.000 1.00 81.44 189 GLN A N 1
ATOM 1536 C CA . GLN A 1 189 ? -43.161 2.112 77.624 1.00 81.44 189 GLN A CA 1
ATOM 1537 C C . GLN A 1 189 ? -43.389 3.213 76.578 1.00 81.44 189 GLN A C 1
ATOM 1539 O O . GLN A 1 189 ? -42.625 3.325 75.622 1.00 81.44 189 GLN A O 1
ATOM 1544 N N . LYS A 1 190 ? -44.403 4.067 76.776 1.00 77.62 190 LYS A N 1
ATOM 1545 C CA . LYS A 1 190 ? -44.760 5.135 75.818 1.00 77.62 190 LYS A CA 1
ATOM 1546 C C . LYS A 1 190 ? -43.635 6.156 75.608 1.00 77.62 190 LYS A C 1
ATOM 1548 O O . LYS A 1 190 ? -43.252 6.412 74.478 1.00 77.62 190 LYS A O 1
ATOM 1553 N N . GLU A 1 191 ? -43.017 6.639 76.685 1.00 78.56 191 GLU A N 1
ATOM 1554 C CA . GLU A 1 191 ? -41.892 7.586 76.586 1.00 78.56 191 GLU A CA 1
ATOM 1555 C C . GLU A 1 191 ? -40.648 6.994 75.899 1.00 78.56 191 GLU A C 1
ATOM 1557 O O . GLU A 1 191 ? -39.798 7.731 75.403 1.00 78.56 191 GLU A O 1
ATOM 1562 N N . GLU A 1 192 ? -40.500 5.665 75.894 1.00 79.00 192 GLU A N 1
ATOM 1563 C CA . GLU A 1 192 ? -39.454 4.976 75.132 1.00 79.00 192 GLU A CA 1
ATOM 1564 C C . GLU A 1 192 ? -39.838 4.802 73.657 1.00 79.00 192 GLU A C 1
ATOM 1566 O O . GLU A 1 192 ? -38.948 4.743 72.810 1.00 79.00 192 GLU A O 1
ATOM 1571 N N . GLN A 1 193 ? -41.134 4.720 73.342 1.00 78.19 193 GLN A N 1
ATOM 1572 C CA . GLN A 1 193 ? -41.640 4.673 71.969 1.00 78.19 193 GLN A CA 1
ATOM 1573 C C . GLN A 1 193 ? -41.400 6.021 71.280 1.00 78.19 193 GLN A C 1
ATOM 1575 O O . GLN A 1 193 ? -40.726 6.039 70.255 1.00 78.19 193 GLN A O 1
ATOM 1580 N N . ASP A 1 194 ? -41.792 7.141 71.897 1.00 83.06 194 ASP A N 1
ATOM 1581 C CA . ASP A 1 194 ? -41.592 8.491 71.336 1.00 83.06 194 ASP A CA 1
ATOM 1582 C C . ASP A 1 194 ? -40.107 8.782 71.026 1.00 83.06 194 ASP A C 1
ATOM 1584 O O . ASP A 1 194 ? -39.755 9.282 69.954 1.00 83.06 194 ASP A O 1
ATOM 1588 N N . LYS A 1 195 ? -39.201 8.401 71.942 1.00 84.25 195 LYS A N 1
ATOM 1589 C CA . LYS A 1 195 ? -37.742 8.536 71.757 1.00 84.25 195 LYS A CA 1
ATOM 1590 C C . LYS A 1 195 ? -37.240 7.702 70.576 1.00 84.25 195 LYS A C 1
ATOM 1592 O O . LYS A 1 195 ? -36.461 8.197 69.764 1.00 84.25 195 LYS A O 1
ATOM 1597 N N . LYS A 1 196 ? -37.710 6.460 70.442 1.00 82.31 196 LYS A N 1
ATOM 1598 C CA . LYS A 1 196 ? -37.309 5.568 69.344 1.00 82.31 196 LYS A CA 1
ATOM 1599 C C . LYS A 1 196 ? -37.938 5.940 68.004 1.00 82.31 196 LYS A C 1
ATOM 1601 O O . LYS A 1 196 ? -37.327 5.697 66.966 1.00 82.31 196 LYS A O 1
ATOM 1606 N N . GLU A 1 197 ? -39.115 6.559 67.998 1.00 81.88 197 GLU A N 1
ATOM 1607 C CA . GLU A 1 197 ? -39.698 7.148 66.793 1.00 81.88 197 GLU A CA 1
ATOM 1608 C C . GLU A 1 197 ? -38.872 8.340 66.302 1.00 81.88 197 GLU A C 1
ATOM 1610 O O . GLU A 1 197 ? -38.588 8.421 65.105 1.00 81.88 197 GLU A O 1
ATOM 1615 N N . ALA A 1 198 ? -38.394 9.203 67.206 1.00 86.69 198 ALA A N 1
ATOM 1616 C CA . ALA A 1 198 ? -37.454 10.269 66.860 1.00 86.69 198 ALA A CA 1
ATOM 1617 C C . ALA A 1 198 ? -36.120 9.712 66.319 1.00 86.69 198 ALA A C 1
ATOM 1619 O O . ALA A 1 198 ? -35.663 10.138 65.257 1.00 86.69 198 ALA A O 1
ATOM 1620 N N . GLU A 1 199 ? -35.528 8.705 66.974 1.00 85.19 199 GLU A N 1
ATOM 1621 C CA . GLU A 1 199 ? -34.324 8.013 66.477 1.00 85.19 199 GLU A CA 1
ATOM 1622 C C . GLU A 1 199 ? -34.543 7.409 65.078 1.00 85.19 199 GLU A C 1
ATOM 1624 O O . GLU A 1 199 ? -33.711 7.584 64.187 1.00 85.19 199 GLU A O 1
ATOM 1629 N N . LYS A 1 200 ? -35.691 6.760 64.847 1.00 84.81 200 LYS A N 1
ATOM 1630 C CA . LYS A 1 200 ? -36.067 6.175 63.551 1.00 84.81 200 LYS A CA 1
ATOM 1631 C C . LYS A 1 200 ? -36.254 7.231 62.455 1.00 84.81 200 LYS A C 1
ATOM 1633 O O . LYS A 1 200 ? -35.895 6.991 61.303 1.00 84.81 200 LYS A O 1
ATOM 1638 N N . GLN A 1 201 ? -36.794 8.406 62.781 1.00 86.25 201 GLN A N 1
ATOM 1639 C CA . GLN A 1 201 ? -36.879 9.518 61.828 1.00 86.25 201 GLN A CA 1
ATOM 1640 C C . GLN A 1 201 ? -35.483 10.027 61.437 1.00 86.25 201 GLN A C 1
ATOM 1642 O O . GLN A 1 201 ? -35.238 10.290 60.258 1.00 86.25 201 GLN A O 1
ATOM 1647 N N . VAL A 1 202 ? -34.546 10.089 62.391 1.00 89.00 202 VAL A N 1
ATOM 1648 C CA . VAL A 1 202 ? -33.145 10.464 62.135 1.00 89.00 202 VAL A CA 1
ATOM 1649 C C . VAL A 1 202 ? -32.427 9.423 61.264 1.00 89.00 202 VAL A C 1
ATOM 1651 O O . VAL A 1 202 ? -31.756 9.811 60.306 1.00 89.00 202 VAL A O 1
ATOM 1654 N N . THR A 1 203 ? -32.596 8.115 61.509 1.00 86.19 203 THR A N 1
ATOM 1655 C CA . THR A 1 203 ? -31.977 7.075 60.658 1.00 86.19 203 THR A CA 1
ATOM 1656 C C . THR A 1 203 ? -32.523 7.095 59.228 1.00 86.19 203 THR A C 1
ATOM 1658 O O . THR A 1 203 ? -31.743 7.021 58.280 1.00 86.19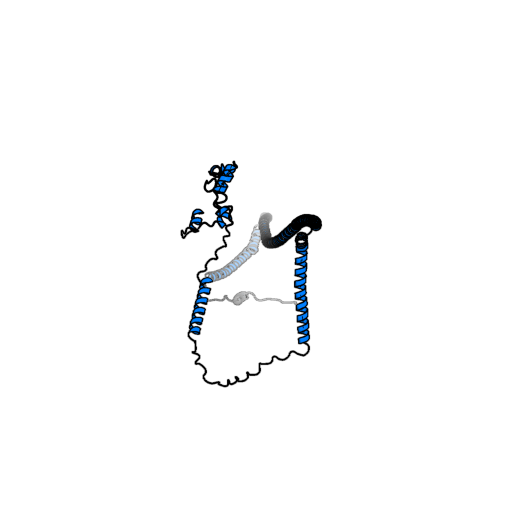 203 THR A O 1
ATOM 1661 N N . LEU A 1 204 ? -33.836 7.283 59.050 1.00 85.44 204 LEU A N 1
ATOM 1662 C CA . LEU A 1 204 ? -34.460 7.407 57.725 1.00 85.44 204 LEU A CA 1
ATOM 1663 C C . LEU A 1 204 ? -34.016 8.679 56.978 1.00 85.44 204 LEU A C 1
ATOM 1665 O O . LEU A 1 204 ? -33.896 8.670 55.752 1.00 85.44 204 LEU A O 1
ATOM 1669 N N . ALA A 1 205 ? -33.759 9.782 57.689 1.00 88.94 205 ALA A N 1
ATOM 1670 C CA . ALA A 1 205 ? -33.209 10.998 57.090 1.00 88.94 205 ALA A CA 1
ATOM 1671 C C . ALA A 1 205 ? -31.757 10.796 56.614 1.00 88.94 205 ALA A C 1
ATOM 1673 O O . ALA A 1 205 ? -31.417 11.195 55.498 1.00 88.94 205 ALA A O 1
ATOM 1674 N N . LEU A 1 206 ? -30.930 10.121 57.422 1.00 88.06 206 LEU A N 1
ATOM 1675 C CA . LEU A 1 206 ? -29.548 9.763 57.079 1.00 88.06 206 LEU A CA 1
ATOM 1676 C C . LEU A 1 206 ? -29.468 8.826 55.865 1.00 88.06 206 LEU A C 1
ATOM 1678 O O . LEU A 1 206 ? -28.651 9.068 54.978 1.00 88.06 206 LEU A O 1
ATOM 1682 N N . GLN A 1 207 ? -30.341 7.818 55.772 1.00 85.75 207 GLN A N 1
ATOM 1683 C CA . GLN A 1 207 ? -30.433 6.945 54.593 1.00 85.75 207 GLN A CA 1
ATOM 1684 C C . GLN A 1 207 ? -30.741 7.733 53.319 1.00 85.75 207 GLN A C 1
ATOM 1686 O O . GLN A 1 207 ? -29.974 7.671 52.365 1.00 85.75 207 GLN A O 1
ATOM 1691 N N . ARG A 1 208 ? -31.791 8.566 53.320 1.00 88.19 208 ARG A N 1
ATOM 1692 C CA . ARG A 1 208 ? -32.146 9.408 52.159 1.00 88.19 208 ARG A CA 1
ATOM 1693 C C . ARG A 1 208 ? -30.993 10.326 51.735 1.00 88.19 208 ARG A C 1
ATOM 1695 O O . ARG A 1 208 ? -30.754 10.533 50.544 1.00 88.19 208 ARG A O 1
ATOM 1702 N N . GLN A 1 209 ? -30.249 10.872 52.699 1.00 89.12 209 GLN A N 1
ATOM 1703 C CA . GLN A 1 209 ? -29.046 11.653 52.412 1.00 89.12 209 GLN A CA 1
ATOM 1704 C C . GLN A 1 209 ? -27.941 10.788 51.781 1.00 89.12 209 GLN A C 1
ATOM 1706 O O . GLN A 1 209 ? -27.293 11.225 50.831 1.00 89.12 209 GLN A O 1
ATOM 1711 N N . ARG A 1 210 ? -27.738 9.562 52.273 1.00 86.38 210 ARG A N 1
ATOM 1712 C CA . ARG A 1 210 ? -26.752 8.612 51.744 1.00 86.38 210 ARG A CA 1
ATOM 1713 C C . ARG A 1 210 ? -27.104 8.133 50.334 1.00 86.38 210 ARG A C 1
ATOM 1715 O O . ARG A 1 210 ? -26.223 8.110 49.478 1.00 86.38 210 ARG A O 1
ATOM 1722 N N . ASP A 1 211 ? -28.368 7.819 50.075 1.00 87.62 211 ASP A N 1
ATOM 1723 C CA . ASP A 1 211 ? -28.858 7.384 48.765 1.00 87.62 211 ASP A CA 1
ATOM 1724 C C . ASP A 1 211 ? -28.663 8.490 47.724 1.00 87.62 211 ASP A C 1
ATOM 1726 O O . ASP A 1 211 ? -28.024 8.264 46.699 1.00 87.62 211 ASP A O 1
ATOM 1730 N N . THR A 1 212 ? -29.069 9.727 48.033 1.00 92.44 212 THR A N 1
ATOM 1731 C CA . THR A 1 212 ? -28.835 10.872 47.130 1.00 92.44 212 THR A CA 1
ATOM 1732 C C . THR A 1 212 ? -27.347 11.185 46.920 1.00 92.44 212 THR A C 1
ATOM 1734 O O . THR A 1 212 ? -26.971 11.669 45.853 1.00 92.44 212 THR A O 1
ATOM 1737 N N . GLN A 1 213 ? -26.468 10.900 47.889 1.00 89.56 213 GLN A N 1
ATOM 1738 C CA . GLN A 1 213 ? -25.014 10.972 47.686 1.00 89.56 213 GLN A CA 1
ATOM 1739 C C . GLN A 1 213 ? -24.491 9.835 46.795 1.00 89.56 213 GLN A C 1
ATOM 1741 O O . GLN A 1 213 ? -23.641 10.087 45.945 1.00 89.56 213 GLN A O 1
ATOM 1746 N N . SER A 1 214 ? -25.014 8.617 46.947 1.00 89.56 214 SER A N 1
ATOM 1747 C CA . SER A 1 214 ? -24.671 7.447 46.127 1.00 89.56 214 SER A CA 1
ATOM 1748 C C . SER A 1 214 ? -25.095 7.630 44.664 1.00 89.56 214 SER A C 1
ATOM 1750 O O . SER A 1 214 ? -24.310 7.388 43.748 1.00 89.56 214 SER A O 1
ATOM 1752 N N . GLU A 1 215 ? -26.301 8.151 44.427 1.00 91.81 215 GLU A N 1
ATOM 1753 C CA . GLU A 1 215 ? -26.791 8.520 43.094 1.00 91.81 215 GLU A CA 1
ATOM 1754 C C . GLU A 1 215 ? -25.924 9.608 42.449 1.00 91.81 215 GLU A C 1
ATOM 1756 O O . GLU A 1 215 ? -25.528 9.484 41.293 1.00 91.81 215 GLU A O 1
ATOM 1761 N N . ARG A 1 216 ? -25.563 10.659 43.197 1.00 93.69 216 ARG A N 1
ATOM 1762 C CA . ARG A 1 216 ? -24.647 11.701 42.700 1.00 93.69 216 ARG A CA 1
ATOM 1763 C C . ARG A 1 216 ? -23.264 11.136 42.385 1.00 93.69 216 ARG A C 1
ATOM 1765 O O . ARG A 1 216 ? -22.690 11.497 41.362 1.00 93.69 216 ARG A O 1
ATOM 1772 N N . ALA A 1 217 ? -22.736 10.249 43.227 1.00 93.62 217 ALA A N 1
ATOM 1773 C CA . ALA A 1 217 ? -21.448 9.603 42.996 1.00 93.62 217 ALA A CA 1
ATOM 1774 C C . ALA A 1 217 ? -21.468 8.737 41.727 1.00 93.62 217 ALA A C 1
ATOM 1776 O O . ALA A 1 217 ? -20.568 8.872 40.903 1.00 93.62 217 ALA A O 1
ATOM 1777 N N . SER A 1 218 ? -22.514 7.931 41.511 1.00 93.38 218 SER A N 1
ATOM 1778 C CA . SER A 1 218 ? -22.637 7.097 40.305 1.00 93.38 218 SER A CA 1
ATOM 1779 C C . SER A 1 218 ? -22.855 7.919 39.028 1.00 93.38 218 SER A C 1
ATOM 1781 O O . SER A 1 218 ? -22.320 7.573 37.976 1.00 93.38 218 SER A O 1
ATOM 1783 N N . GLN A 1 219 ? -23.557 9.055 39.108 1.00 95.19 219 GLN A N 1
ATOM 1784 C CA . GLN A 1 219 ? -23.656 10.018 38.004 1.00 95.19 219 GLN A CA 1
ATOM 1785 C C . GLN A 1 219 ? -22.296 10.649 37.671 1.00 95.19 219 GLN A C 1
ATOM 1787 O O . GLN A 1 219 ? -21.931 10.741 36.500 1.00 95.19 219 GLN A O 1
ATOM 1792 N N . ILE A 1 220 ? -21.522 11.052 38.685 1.00 95.69 220 ILE A N 1
ATOM 1793 C CA . ILE A 1 220 ? -20.165 11.591 38.508 1.00 95.69 220 ILE A CA 1
ATOM 1794 C C . ILE A 1 220 ? -19.238 10.528 37.903 1.00 95.69 220 ILE A C 1
ATOM 1796 O O . ILE A 1 220 ? -18.533 10.823 36.942 1.00 95.69 220 ILE A O 1
ATOM 1800 N N . GLU A 1 221 ? -19.274 9.292 38.403 1.00 95.69 221 GLU A N 1
ATOM 1801 C CA . GLU A 1 221 ? -18.483 8.172 37.882 1.00 95.69 221 GLU A CA 1
ATOM 1802 C C . GLU A 1 221 ? -18.844 7.847 36.424 1.00 95.69 221 GLU A C 1
ATOM 1804 O O . GLU A 1 221 ? -17.951 7.728 35.589 1.00 95.69 221 GLU A O 1
ATOM 1809 N N . SER A 1 222 ? -20.138 7.814 36.084 1.00 95.88 222 SER A N 1
ATOM 1810 C CA . SER A 1 222 ? -20.622 7.647 34.705 1.00 95.88 222 SER A CA 1
ATOM 1811 C C . SER A 1 222 ? -20.119 8.758 33.773 1.00 95.88 222 SER A C 1
ATOM 1813 O O . SER A 1 222 ? -19.639 8.484 32.671 1.00 95.88 222 SER A O 1
ATOM 1815 N N . ASN A 1 223 ? -20.142 10.015 34.228 1.00 95.12 223 ASN A N 1
ATOM 1816 C CA . ASN A 1 223 ? -19.634 11.149 33.454 1.00 95.12 223 ASN A CA 1
ATOM 1817 C C . ASN A 1 223 ? -18.107 11.084 33.269 1.00 95.12 223 ASN A C 1
ATOM 1819 O O . ASN A 1 223 ? -17.610 11.337 32.172 1.00 95.12 223 ASN A O 1
ATOM 1823 N N . ILE A 1 224 ? -17.354 10.702 34.307 1.00 96.62 224 ILE A N 1
ATOM 1824 C CA . ILE A 1 224 ? -15.897 10.504 34.232 1.00 96.62 224 ILE A CA 1
ATOM 1825 C C . ILE A 1 224 ? -15.556 9.345 33.284 1.00 96.62 224 ILE A C 1
ATOM 1827 O O . ILE A 1 224 ? -14.652 9.482 32.458 1.00 96.62 224 ILE A O 1
ATOM 1831 N N . ALA A 1 225 ? -16.289 8.232 33.350 1.00 96.06 225 ALA A N 1
ATOM 1832 C CA . ALA A 1 225 ? -16.143 7.101 32.434 1.00 96.06 225 ALA A CA 1
ATOM 1833 C C . ALA A 1 225 ? -16.452 7.494 30.977 1.00 96.06 225 ALA A C 1
ATOM 1835 O O . ALA A 1 225 ? -15.714 7.113 30.072 1.00 96.06 225 ALA A O 1
ATOM 1836 N N . GLY A 1 226 ? -17.484 8.312 30.745 1.00 96.12 226 GLY A N 1
ATOM 1837 C CA . GLY A 1 226 ? -17.804 8.853 29.421 1.00 96.12 226 GLY A CA 1
ATOM 1838 C C . GLY A 1 226 ? -16.704 9.759 28.859 1.00 96.12 226 GLY A C 1
ATOM 1839 O O . GLY A 1 226 ? -16.265 9.564 27.727 1.00 96.12 226 GLY A O 1
ATOM 1840 N N . LEU A 1 227 ? -16.213 10.716 29.656 1.00 96.44 227 LEU A N 1
ATOM 1841 C CA . LEU A 1 227 ? -15.158 11.651 29.242 1.00 96.44 227 LEU A CA 1
ATOM 1842 C C . LEU A 1 227 ? -13.819 10.941 28.991 1.00 96.44 227 LEU A C 1
ATOM 1844 O O . LEU A 1 227 ? -13.185 11.164 27.961 1.00 96.44 227 LEU A O 1
ATOM 1848 N N . SER A 1 228 ? -13.400 10.061 29.904 1.00 95.88 228 SER A N 1
ATOM 1849 C CA . SER A 1 228 ? -12.173 9.268 29.739 1.00 95.88 228 SER A CA 1
ATOM 1850 C C . SER A 1 228 ? -12.278 8.289 28.568 1.00 95.88 228 SER A C 1
ATOM 1852 O O . SER A 1 228 ? -11.333 8.178 27.788 1.00 95.88 228 SER A O 1
ATOM 1854 N N . GLY A 1 229 ? -13.438 7.651 28.381 1.00 96.94 229 GLY A N 1
ATOM 1855 C CA . GLY A 1 229 ? -13.730 6.815 27.220 1.00 96.94 229 GLY A CA 1
ATOM 1856 C C . GLY A 1 229 ? -13.608 7.580 25.901 1.00 96.94 229 GLY A C 1
ATOM 1857 O O . GLY A 1 229 ? -12.966 7.082 24.982 1.00 96.94 229 GLY A O 1
ATOM 1858 N N . GLY A 1 230 ? -14.138 8.807 25.828 1.00 96.94 230 GLY A N 1
ATOM 1859 C CA . GLY A 1 230 ? -13.990 9.689 24.665 1.00 96.94 230 GLY A CA 1
ATOM 1860 C C . GLY A 1 230 ? -12.525 9.970 24.321 1.00 96.94 230 GLY A C 1
ATOM 1861 O O . GLY A 1 230 ? -12.092 9.680 23.211 1.00 96.94 230 GLY A O 1
ATOM 1862 N N . VAL A 1 231 ? -11.728 10.417 25.300 1.00 97.06 231 VAL A N 1
ATOM 1863 C CA . VAL A 1 231 ? -10.289 10.692 25.104 1.00 97.06 231 VAL A CA 1
ATOM 1864 C C . VAL A 1 231 ? -9.514 9.442 24.665 1.00 97.06 231 VAL A C 1
ATOM 1866 O O . VAL A 1 231 ? -8.618 9.535 23.826 1.00 97.06 231 VAL A O 1
ATOM 1869 N N . ILE A 1 232 ? -9.853 8.262 25.197 1.00 97.81 232 ILE A N 1
ATOM 1870 C CA . ILE A 1 232 ? -9.241 6.990 24.779 1.00 97.81 232 ILE A CA 1
ATOM 1871 C C . ILE A 1 232 ? -9.630 6.642 23.335 1.00 97.81 232 ILE A C 1
ATOM 1873 O O . ILE A 1 232 ? -8.768 6.220 22.566 1.00 97.81 232 ILE A O 1
ATOM 1877 N N . VAL A 1 233 ? -10.896 6.830 22.947 1.00 98.00 233 VAL A N 1
ATOM 1878 C CA . VAL A 1 233 ? -11.365 6.592 21.572 1.00 98.00 233 VAL A CA 1
ATOM 1879 C C . VAL A 1 233 ? -10.667 7.528 20.587 1.00 98.00 233 VAL A C 1
ATOM 1881 O O . VAL A 1 233 ? -10.125 7.038 19.599 1.00 98.00 233 VAL A O 1
ATOM 1884 N N . ASP A 1 234 ? -10.593 8.828 20.879 1.00 97.56 234 ASP A N 1
ATOM 1885 C CA . ASP A 1 234 ? -9.925 9.814 20.020 1.00 97.56 234 ASP A CA 1
ATOM 1886 C C . ASP A 1 234 ? -8.423 9.508 19.865 1.00 97.56 234 ASP A C 1
ATOM 1888 O O . ASP A 1 234 ? -7.870 9.581 18.765 1.00 97.56 234 ASP A O 1
ATOM 1892 N N . MET A 1 235 ? -7.756 9.098 20.952 1.00 97.88 235 MET A N 1
ATOM 1893 C CA . MET A 1 235 ? -6.347 8.694 20.927 1.00 97.88 235 MET A CA 1
ATOM 1894 C C . MET A 1 235 ? -6.123 7.423 20.094 1.00 97.88 235 MET A C 1
ATOM 1896 O O . MET A 1 235 ? -5.176 7.361 19.309 1.00 97.88 235 MET A O 1
ATOM 1900 N N . LEU A 1 236 ? -6.980 6.409 20.242 1.00 97.69 236 LEU A N 1
ATOM 1901 C CA . LEU A 1 236 ? -6.886 5.164 19.474 1.00 97.69 236 LEU A CA 1
ATOM 1902 C C . LEU A 1 236 ? -7.209 5.378 17.990 1.00 97.69 236 LEU A C 1
ATOM 1904 O O . LEU A 1 236 ? -6.529 4.811 17.136 1.00 97.69 236 LEU A O 1
ATOM 1908 N N . ASP A 1 237 ? -8.194 6.217 17.673 1.00 98.12 237 ASP A N 1
ATOM 1909 C CA . ASP A 1 237 ? -8.536 6.602 16.303 1.00 98.12 237 ASP A CA 1
ATOM 1910 C C . ASP A 1 237 ? -7.372 7.358 15.638 1.00 98.12 237 ASP A C 1
ATOM 1912 O O . ASP A 1 237 ? -6.935 6.971 14.551 1.00 98.12 237 ASP A O 1
ATOM 1916 N N . PHE A 1 238 ? -6.774 8.339 16.326 1.00 98.31 238 PHE A N 1
ATOM 1917 C CA . PHE A 1 238 ? -5.557 9.023 15.870 1.00 98.31 238 PHE A CA 1
ATOM 1918 C C . PHE A 1 238 ? -4.401 8.046 15.598 1.00 98.31 238 PHE A C 1
ATOM 1920 O O . PHE A 1 238 ? -3.834 8.049 14.504 1.00 98.31 238 PHE A O 1
ATOM 1927 N N . LEU A 1 239 ? -4.086 7.159 16.549 1.00 98.31 239 LEU A N 1
ATOM 1928 C CA . LEU A 1 239 ? -3.030 6.154 16.378 1.00 98.31 239 LEU A CA 1
ATOM 1929 C C . LEU A 1 239 ? -3.330 5.183 15.225 1.00 98.31 239 LEU A C 1
ATOM 1931 O O . LEU A 1 239 ? -2.410 4.777 14.515 1.00 98.31 239 LEU A O 1
ATOM 1935 N N . SER A 1 240 ? -4.600 4.833 14.998 1.00 98.38 240 SER A N 1
ATOM 1936 C CA . SER A 1 240 ? -5.002 3.981 13.874 1.00 98.38 240 SER A CA 1
ATOM 1937 C C . SER A 1 240 ? -4.796 4.670 12.520 1.00 98.38 240 SER A C 1
ATOM 1939 O O . SER A 1 240 ? -4.292 4.048 11.582 1.00 98.38 240 SER A O 1
ATOM 1941 N N . LYS A 1 241 ? -5.103 5.972 12.434 1.00 98.44 241 LYS A N 1
ATOM 1942 C CA . LYS A 1 241 ? -4.919 6.798 11.234 1.00 98.44 241 LYS A CA 1
ATOM 1943 C C . LYS A 1 241 ? -3.444 6.992 10.905 1.00 98.44 241 LYS A C 1
ATOM 1945 O O . LYS A 1 241 ? -3.058 6.772 9.761 1.00 98.44 241 LYS A O 1
ATOM 1950 N N . GLU A 1 242 ? -2.612 7.318 11.893 1.00 98.00 242 GLU A N 1
ATOM 1951 C CA . GLU A 1 242 ? -1.161 7.437 11.694 1.00 98.00 242 GLU A CA 1
ATOM 1952 C C . GLU A 1 242 ? -0.514 6.087 11.335 1.00 98.00 242 GLU A C 1
ATOM 1954 O O . GLU A 1 242 ? 0.383 6.037 10.495 1.00 98.00 242 GLU A O 1
ATOM 1959 N N . LEU A 1 243 ? -1.009 4.963 11.870 1.00 98.31 243 LEU A N 1
ATOM 1960 C CA . LEU A 1 243 ? -0.567 3.626 11.457 1.00 98.31 243 LEU A CA 1
ATOM 1961 C C . LEU A 1 243 ? -0.885 3.358 9.977 1.00 98.31 243 LEU A C 1
ATOM 1963 O O . LEU A 1 243 ? 0.008 2.946 9.233 1.00 98.31 243 LEU A O 1
ATOM 1967 N N . VAL A 1 244 ? -2.126 3.604 9.536 1.00 98.31 244 VAL A N 1
ATOM 1968 C CA . VAL A 1 244 ? -2.523 3.442 8.123 1.00 98.31 244 VAL A CA 1
ATOM 1969 C C . VAL A 1 244 ? -1.701 4.365 7.226 1.00 98.31 244 VAL A C 1
ATOM 1971 O O . VAL A 1 244 ? -1.116 3.901 6.248 1.00 98.31 244 VAL A O 1
ATOM 1974 N N . ARG A 1 245 ? -1.557 5.637 7.607 1.00 98.38 245 ARG A N 1
ATOM 1975 C CA . ARG A 1 245 ? -0.728 6.617 6.902 1.00 98.38 245 ARG A CA 1
ATOM 1976 C C . ARG A 1 245 ? 0.717 6.133 6.737 1.00 98.38 245 ARG A C 1
ATOM 1978 O O . ARG A 1 245 ? 1.236 6.156 5.627 1.00 98.38 245 ARG A O 1
ATOM 1985 N N . LEU A 1 246 ? 1.359 5.634 7.796 1.00 98.25 246 LEU A N 1
ATOM 1986 C CA . LEU A 1 246 ? 2.728 5.100 7.728 1.00 98.25 246 LEU A CA 1
ATOM 1987 C C . LEU A 1 246 ? 2.842 3.854 6.831 1.00 98.25 246 LEU A C 1
ATOM 1989 O O . LEU A 1 246 ? 3.884 3.631 6.208 1.00 98.25 246 LEU A O 1
ATOM 1993 N N . GLN A 1 247 ? 1.796 3.025 6.746 1.00 97.88 247 GLN A N 1
ATOM 1994 C CA . GLN A 1 247 ? 1.752 1.908 5.795 1.00 97.88 247 GLN A CA 1
ATOM 1995 C C . GLN A 1 247 ? 1.618 2.401 4.348 1.00 97.88 247 GLN A C 1
ATOM 1997 O O . GLN A 1 247 ? 2.297 1.880 3.459 1.00 97.88 247 GLN A O 1
ATOM 2002 N N . GLU A 1 248 ? 0.789 3.417 4.110 1.00 97.38 248 GLU A N 1
ATOM 2003 C CA . GLU A 1 248 ? 0.621 4.046 2.799 1.00 97.38 248 GLU A CA 1
ATOM 2004 C C . GLU A 1 248 ? 1.893 4.773 2.346 1.00 97.38 248 GLU A C 1
ATOM 2006 O O . GLU A 1 248 ? 2.337 4.544 1.224 1.00 97.38 248 GLU A O 1
ATOM 2011 N N . GLU A 1 249 ? 2.556 5.539 3.216 1.00 97.75 249 GLU A N 1
ATOM 2012 C CA . GLU A 1 249 ? 3.845 6.190 2.933 1.00 97.75 249 GLU A CA 1
ATOM 2013 C C . GLU A 1 249 ? 4.914 5.166 2.511 1.00 97.75 249 GLU A C 1
ATOM 2015 O O . GLU A 1 249 ? 5.565 5.337 1.477 1.00 97.75 249 GLU A O 1
ATOM 2020 N N . ARG A 1 250 ? 5.046 4.042 3.234 1.00 98.06 250 ARG A N 1
ATOM 2021 C CA . ARG A 1 250 ? 5.963 2.946 2.856 1.00 98.06 250 ARG A CA 1
ATOM 2022 C C . ARG A 1 250 ? 5.601 2.318 1.511 1.00 98.06 250 ARG A C 1
ATOM 2024 O O . ARG A 1 250 ? 6.491 2.009 0.718 1.00 98.06 250 ARG A O 1
ATOM 2031 N N . ARG A 1 251 ? 4.308 2.125 1.238 1.00 98.31 251 ARG A N 1
ATOM 2032 C CA . ARG A 1 251 ? 3.817 1.561 -0.027 1.00 98.31 251 ARG A CA 1
ATOM 2033 C C . ARG A 1 251 ? 4.079 2.504 -1.203 1.00 98.31 251 ARG A C 1
ATOM 2035 O O . ARG A 1 251 ? 4.537 2.051 -2.249 1.00 98.31 251 ARG A O 1
ATOM 2042 N N . MET A 1 252 ? 3.840 3.800 -1.021 1.00 97.75 252 MET A N 1
ATOM 2043 C CA . MET A 1 252 ? 4.139 4.830 -2.015 1.00 97.75 252 MET A CA 1
ATOM 2044 C C . MET A 1 252 ? 5.644 4.935 -2.268 1.00 97.75 252 MET A C 1
ATOM 2046 O O . MET A 1 252 ? 6.051 4.961 -3.425 1.00 97.75 252 MET A O 1
ATOM 2050 N N . HIS A 1 253 ? 6.475 4.880 -1.224 1.00 98.31 253 HIS A N 1
ATOM 2051 C CA . HIS A 1 253 ? 7.932 4.860 -1.372 1.00 98.31 253 HIS A CA 1
ATOM 2052 C C . HIS A 1 253 ? 8.431 3.631 -2.159 1.00 98.31 253 HIS A C 1
ATOM 2054 O O . HIS A 1 253 ? 9.271 3.752 -3.052 1.00 98.31 253 HIS A O 1
ATOM 2060 N N . ALA A 1 254 ? 7.866 2.445 -1.905 1.00 98.19 254 ALA A N 1
ATOM 2061 C CA . ALA A 1 254 ? 8.169 1.255 -2.700 1.00 98.19 254 ALA A CA 1
ATOM 2062 C C . ALA A 1 254 ? 7.784 1.437 -4.183 1.00 98.19 254 ALA A C 1
ATOM 2064 O O . ALA A 1 254 ? 8.560 1.072 -5.068 1.00 98.19 254 ALA A O 1
ATOM 2065 N N . PHE A 1 255 ? 6.633 2.057 -4.473 1.00 98.12 255 PHE A N 1
ATOM 2066 C CA . PHE A 1 255 ? 6.249 2.391 -5.847 1.00 98.12 255 PHE A CA 1
ATOM 2067 C C . PHE A 1 255 ? 7.172 3.435 -6.492 1.00 98.12 255 PHE A C 1
ATOM 2069 O O . PHE A 1 255 ? 7.498 3.276 -7.667 1.00 98.12 255 PHE A O 1
ATOM 2076 N N . THR A 1 256 ? 7.652 4.451 -5.762 1.00 98.31 256 THR A N 1
ATOM 2077 C CA . THR A 1 256 ? 8.614 5.419 -6.323 1.00 98.31 256 THR A CA 1
ATOM 2078 C C . THR A 1 256 ? 9.943 4.757 -6.676 1.00 98.31 256 THR A C 1
ATOM 2080 O O . THR A 1 256 ? 10.464 5.005 -7.759 1.00 98.31 256 THR A O 1
ATOM 2083 N N . LEU A 1 257 ? 10.457 3.849 -5.836 1.00 97.56 257 LEU A N 1
ATOM 2084 C CA . LEU A 1 257 ? 11.698 3.115 -6.122 1.00 97.56 257 LEU A CA 1
ATOM 2085 C C . LEU A 1 257 ? 11.574 2.195 -7.350 1.00 97.56 257 LEU A C 1
ATOM 2087 O O . LEU A 1 257 ? 12.508 2.104 -8.150 1.00 97.56 257 LEU A O 1
ATOM 2091 N N . LEU A 1 258 ? 10.423 1.538 -7.530 1.00 98.06 258 LEU A N 1
ATOM 2092 C CA . LEU A 1 258 ? 10.140 0.745 -8.732 1.00 98.06 258 LEU A CA 1
ATOM 2093 C C . LEU A 1 258 ? 10.034 1.634 -9.980 1.00 98.06 258 LEU A C 1
ATOM 2095 O O . LEU A 1 258 ? 10.695 1.361 -10.978 1.00 98.06 258 LEU A O 1
ATOM 2099 N N . ALA A 1 259 ? 9.293 2.742 -9.908 1.00 98.00 259 ALA A N 1
ATOM 2100 C CA . ALA A 1 259 ? 9.156 3.679 -11.023 1.00 98.00 259 ALA A CA 1
ATOM 2101 C C . ALA A 1 259 ? 10.495 4.330 -11.423 1.00 98.00 259 ALA A C 1
ATOM 2103 O O . ALA A 1 259 ? 10.766 4.505 -12.613 1.00 98.00 259 ALA A O 1
ATOM 2104 N N . GLU A 1 260 ? 11.362 4.648 -10.455 1.00 97.50 260 GLU A N 1
ATOM 2105 C CA . GLU A 1 260 ? 12.734 5.095 -10.715 1.00 97.50 260 GLU A CA 1
ATOM 2106 C C . GLU A 1 260 ? 13.577 4.020 -11.401 1.00 97.50 260 GLU A C 1
ATOM 2108 O O . GLU A 1 260 ? 14.317 4.329 -12.334 1.00 97.50 260 GLU A O 1
ATOM 2113 N N . ARG A 1 261 ? 13.480 2.757 -10.966 1.00 97.81 261 ARG A N 1
ATOM 2114 C CA . ARG A 1 261 ? 14.174 1.640 -11.619 1.00 97.81 261 ARG A CA 1
ATOM 2115 C C . ARG A 1 261 ? 13.721 1.497 -13.072 1.00 97.81 261 ARG A C 1
ATOM 2117 O O . ARG A 1 261 ? 14.568 1.450 -13.958 1.00 97.81 261 ARG A O 1
ATOM 2124 N N . ASP A 1 262 ? 12.416 1.501 -13.320 1.00 96.69 262 ASP A N 1
ATOM 2125 C CA . ASP A 1 262 ? 11.846 1.391 -14.667 1.00 96.69 262 ASP A CA 1
ATOM 2126 C C . ASP A 1 262 ? 12.192 2.601 -15.543 1.00 96.69 262 ASP A C 1
ATOM 2128 O O . ASP A 1 262 ? 12.288 2.485 -16.765 1.00 96.69 262 ASP A O 1
ATOM 2132 N N . ARG A 1 263 ? 12.378 3.783 -14.940 1.00 97.44 263 ARG A N 1
ATOM 2133 C CA . ARG A 1 263 ? 12.906 4.968 -15.623 1.00 97.44 263 ARG A CA 1
ATOM 2134 C C . ARG A 1 263 ? 14.379 4.779 -16.000 1.00 97.44 263 ARG A C 1
ATOM 2136 O O . ARG A 1 263 ? 14.703 4.948 -17.169 1.00 97.44 263 ARG A O 1
ATOM 2143 N N . ARG A 1 264 ? 15.242 4.375 -15.058 1.00 95.44 264 ARG A N 1
ATOM 2144 C CA . ARG A 1 264 ? 16.677 4.125 -15.312 1.00 95.44 264 ARG A CA 1
ATOM 2145 C C . ARG A 1 264 ? 16.894 3.050 -16.381 1.00 95.44 264 ARG A C 1
ATOM 2147 O O . ARG A 1 264 ? 17.787 3.196 -17.205 1.00 95.44 264 ARG A O 1
ATOM 2154 N N . ILE A 1 265 ? 16.067 1.999 -16.400 1.00 95.88 265 ILE A N 1
ATOM 2155 C CA . ILE A 1 265 ? 16.101 0.958 -17.442 1.00 95.88 265 ILE A CA 1
ATOM 2156 C C . ILE A 1 265 ? 15.783 1.563 -18.816 1.00 95.88 265 ILE A C 1
ATOM 2158 O O . ILE A 1 265 ? 16.560 1.379 -19.747 1.00 95.88 265 ILE A O 1
ATOM 2162 N N . ARG A 1 266 ? 14.709 2.354 -18.940 1.00 96.00 266 ARG A N 1
ATOM 2163 C CA . ARG A 1 266 ? 14.367 3.033 -20.203 1.00 96.00 266 ARG A CA 1
ATOM 2164 C C . ARG A 1 266 ? 15.431 4.039 -20.646 1.00 96.00 266 ARG A C 1
ATOM 2166 O O . ARG A 1 266 ? 15.762 4.081 -21.822 1.00 96.00 266 ARG A O 1
ATOM 2173 N N . GLU A 1 267 ? 16.018 4.799 -19.723 1.00 94.00 267 GLU A N 1
ATOM 2174 C CA . GLU A 1 267 ? 17.135 5.710 -20.021 1.00 94.00 267 GLU A CA 1
ATOM 2175 C C . GLU A 1 267 ? 18.393 4.944 -20.490 1.00 94.00 267 GLU A C 1
ATOM 2177 O O . GLU A 1 267 ? 19.093 5.399 -21.399 1.00 94.00 267 GLU A O 1
ATOM 2182 N N . ALA A 1 268 ? 18.660 3.752 -19.943 1.00 94.94 268 ALA A N 1
ATOM 2183 C CA . ALA A 1 268 ? 19.733 2.862 -20.399 1.00 94.94 268 ALA A CA 1
ATOM 2184 C C . ALA A 1 268 ? 19.450 2.258 -21.791 1.00 94.94 268 ALA A C 1
ATOM 2186 O O . ALA A 1 268 ? 20.334 2.224 -22.645 1.00 94.94 268 ALA A O 1
ATOM 2187 N N . GLU A 1 269 ? 18.213 1.835 -22.060 1.00 94.25 269 GLU A N 1
ATOM 2188 C CA . GLU A 1 269 ? 17.790 1.346 -23.379 1.00 94.25 269 GLU A CA 1
ATOM 2189 C C . GLU A 1 269 ? 17.844 2.451 -24.447 1.00 94.25 269 GLU A C 1
ATOM 2191 O O . GLU A 1 269 ? 18.355 2.231 -25.546 1.00 94.25 269 GLU A O 1
ATOM 2196 N N . GLU A 1 270 ? 17.360 3.656 -24.131 1.00 91.81 270 GLU A N 1
ATOM 2197 C CA . GLU A 1 270 ? 17.431 4.814 -25.024 1.00 91.81 270 GLU A CA 1
ATOM 2198 C C . GLU A 1 270 ? 18.872 5.247 -25.293 1.00 91.81 270 GLU A C 1
ATOM 2200 O O . GLU A 1 270 ? 19.214 5.510 -26.443 1.00 91.81 270 GLU A O 1
ATOM 2205 N N . SER A 1 271 ? 19.731 5.313 -24.272 1.00 92.56 271 SER A N 1
ATOM 2206 C CA . SER A 1 271 ? 21.146 5.659 -24.471 1.00 92.56 271 SER A CA 1
ATOM 2207 C C . SER A 1 271 ? 21.887 4.593 -25.281 1.00 92.56 271 SER A C 1
ATOM 2209 O O . SER A 1 271 ? 22.657 4.953 -26.170 1.00 92.56 271 SER A O 1
ATOM 2211 N N . GLY A 1 272 ? 21.581 3.305 -25.088 1.00 93.75 272 GLY A N 1
ATOM 2212 C CA . GLY A 1 272 ? 22.067 2.226 -25.952 1.00 93.75 272 GLY A CA 1
ATOM 2213 C C . GLY A 1 272 ? 21.635 2.392 -27.416 1.00 93.75 272 GLY A C 1
ATOM 2214 O O . GLY A 1 272 ? 22.463 2.283 -28.319 1.00 93.75 272 GLY A O 1
ATOM 2215 N N . ARG A 1 273 ? 20.364 2.739 -27.674 1.00 91.38 273 ARG A N 1
ATOM 2216 C CA . ARG A 1 273 ? 19.879 3.038 -29.037 1.00 91.38 273 ARG A CA 1
ATOM 2217 C C . ARG A 1 273 ? 20.564 4.264 -29.642 1.00 91.38 273 ARG A C 1
ATOM 2219 O O . ARG A 1 273 ? 21.030 4.185 -30.774 1.00 91.38 273 ARG A O 1
ATOM 2226 N N . ARG A 1 274 ? 20.696 5.358 -28.883 1.00 91.62 274 ARG A N 1
ATOM 2227 C CA . ARG A 1 274 ? 21.386 6.584 -29.329 1.00 91.62 274 ARG A CA 1
ATOM 2228 C C . ARG A 1 274 ? 22.848 6.314 -29.691 1.00 91.62 274 ARG A C 1
ATOM 2230 O O . ARG A 1 274 ? 23.300 6.803 -30.715 1.00 91.62 274 ARG A O 1
ATOM 2237 N N . GLN A 1 275 ? 23.567 5.489 -28.924 1.00 91.75 275 GLN A N 1
ATOM 2238 C CA . GLN A 1 275 ? 24.943 5.089 -29.258 1.00 91.75 275 GLN A CA 1
ATOM 2239 C C . GLN A 1 275 ? 25.031 4.306 -30.577 1.00 91.75 275 GLN A C 1
ATOM 2241 O O . GLN A 1 275 ? 25.958 4.526 -31.358 1.00 91.75 275 GLN A O 1
ATOM 2246 N N . ILE A 1 276 ? 24.072 3.413 -30.845 1.00 92.56 276 ILE A N 1
ATOM 2247 C CA . ILE A 1 276 ? 23.999 2.661 -32.108 1.00 92.56 276 ILE A CA 1
ATOM 2248 C C . ILE A 1 276 ? 23.683 3.605 -33.279 1.00 92.56 276 ILE A C 1
ATOM 2250 O O . ILE A 1 276 ? 24.345 3.531 -34.312 1.00 92.56 276 ILE A O 1
ATOM 2254 N N . GLU A 1 277 ? 22.725 4.520 -33.116 1.00 92.06 277 GLU A N 1
ATOM 2255 C CA . GLU A 1 277 ? 22.397 5.534 -34.127 1.00 92.06 277 GLU A CA 1
ATOM 2256 C C . GLU A 1 277 ? 23.567 6.493 -34.393 1.00 92.06 277 GLU A C 1
ATOM 2258 O O . GLU A 1 277 ? 23.858 6.789 -35.548 1.00 92.06 277 GLU A O 1
ATOM 2263 N N . GLU A 1 278 ? 24.279 6.946 -33.360 1.00 92.50 278 GLU A N 1
ATOM 2264 C CA . GLU A 1 278 ? 25.479 7.773 -33.518 1.00 92.50 278 GLU A CA 1
ATOM 2265 C C . GLU A 1 278 ? 26.608 7.033 -34.232 1.00 92.50 278 GLU A C 1
ATOM 2267 O O . GLU A 1 278 ? 27.245 7.619 -35.105 1.00 92.50 278 GLU A O 1
ATOM 2272 N N . ARG A 1 279 ? 26.865 5.761 -33.893 1.00 91.75 279 ARG A N 1
ATOM 2273 C CA . ARG A 1 279 ? 27.847 4.948 -34.626 1.00 91.75 279 ARG A CA 1
ATOM 2274 C C . ARG A 1 279 ? 27.453 4.856 -36.098 1.00 91.75 279 ARG A C 1
ATOM 2276 O O . ARG A 1 279 ? 28.286 5.139 -36.951 1.00 91.75 279 ARG A O 1
ATOM 2283 N N . ARG A 1 280 ? 26.187 4.541 -36.383 1.00 93.06 280 ARG A N 1
ATOM 2284 C CA . ARG A 1 280 ? 25.678 4.437 -37.752 1.00 93.06 280 ARG A CA 1
ATOM 2285 C C . ARG A 1 280 ? 25.830 5.749 -38.526 1.00 93.06 280 ARG A C 1
ATOM 2287 O O . ARG A 1 280 ? 26.280 5.719 -39.661 1.00 93.06 280 ARG A O 1
ATOM 2294 N N . ARG A 1 281 ? 25.538 6.900 -37.907 1.00 93.88 281 ARG A N 1
ATOM 2295 C CA . ARG A 1 281 ? 25.768 8.216 -38.534 1.00 93.88 281 ARG A CA 1
ATOM 2296 C C . ARG A 1 281 ? 27.242 8.469 -38.836 1.00 93.88 281 ARG A C 1
ATOM 2298 O O . ARG A 1 281 ? 27.539 9.000 -39.892 1.00 93.88 281 ARG A O 1
ATOM 2305 N N . ARG A 1 282 ? 28.168 8.067 -37.956 1.00 93.81 282 ARG A N 1
ATOM 2306 C CA . ARG A 1 282 ? 29.617 8.191 -38.218 1.00 93.81 282 ARG A CA 1
ATOM 2307 C C . ARG A 1 282 ? 30.055 7.303 -39.386 1.00 93.81 282 ARG A C 1
ATOM 2309 O O . ARG A 1 282 ? 30.809 7.766 -40.231 1.00 93.81 282 ARG A O 1
ATOM 2316 N N . GLU A 1 283 ? 29.549 6.072 -39.458 1.00 92.88 283 GLU A N 1
ATOM 2317 C CA . GLU A 1 283 ? 29.771 5.160 -40.591 1.00 92.88 283 GLU A CA 1
ATOM 2318 C C . GLU A 1 283 ? 29.203 5.753 -41.900 1.00 92.88 283 GLU A C 1
ATOM 2320 O O . GLU A 1 283 ? 29.891 5.785 -42.918 1.00 92.88 283 GLU A O 1
ATOM 2325 N N . GLU A 1 284 ? 27.983 6.298 -41.868 1.00 94.19 284 GLU A N 1
ATOM 2326 C CA . GLU A 1 284 ? 27.337 6.974 -43.004 1.00 94.19 284 GLU A CA 1
ATOM 2327 C C . GLU A 1 284 ? 28.092 8.256 -43.428 1.00 94.19 284 GLU A C 1
ATOM 2329 O O . GLU A 1 284 ? 28.303 8.467 -44.623 1.00 94.19 284 GLU A O 1
ATOM 2334 N N . ASP A 1 285 ? 28.587 9.063 -42.482 1.00 95.81 285 ASP A N 1
ATOM 2335 C CA . ASP A 1 285 ? 29.423 10.250 -42.730 1.00 95.81 285 ASP A CA 1
ATOM 2336 C C . ASP A 1 285 ? 30.792 9.886 -43.335 1.00 95.81 285 ASP A C 1
ATOM 2338 O O . ASP A 1 285 ? 31.322 10.621 -44.172 1.00 95.81 285 ASP A O 1
ATOM 2342 N N . GLU A 1 286 ? 31.402 8.775 -42.913 1.00 95.00 286 GLU A N 1
ATOM 2343 C CA . GLU A 1 286 ? 32.655 8.267 -43.485 1.00 95.00 286 GLU A CA 1
ATOM 2344 C C . GLU A 1 286 ? 32.454 7.766 -44.919 1.00 95.00 286 GLU A C 1
ATOM 2346 O O . GLU A 1 286 ? 33.229 8.137 -45.805 1.00 95.00 286 GLU A O 1
ATOM 2351 N N . ILE A 1 287 ? 31.381 7.011 -45.176 1.00 95.50 287 ILE A N 1
ATOM 2352 C CA . ILE A 1 287 ? 30.988 6.584 -46.527 1.00 95.50 287 ILE A CA 1
ATOM 2353 C C . ILE A 1 287 ? 30.705 7.807 -47.412 1.00 95.50 287 ILE A C 1
ATOM 2355 O O . ILE A 1 287 ? 31.174 7.863 -48.549 1.00 95.50 287 ILE A O 1
ATOM 2359 N N . PHE A 1 288 ? 30.003 8.819 -46.894 1.00 95.31 288 PHE A N 1
ATOM 2360 C CA . PHE A 1 288 ? 29.733 10.057 -47.625 1.00 95.31 288 PHE A CA 1
ATOM 2361 C C . PHE A 1 288 ? 31.023 10.813 -47.971 1.00 95.31 288 PHE A C 1
ATOM 2363 O O . PHE A 1 288 ? 31.208 11.205 -49.122 1.00 95.31 288 PHE A O 1
ATOM 2370 N N . LYS A 1 289 ? 31.963 10.959 -47.026 1.00 96.38 289 LYS A N 1
ATOM 2371 C CA . LYS A 1 289 ? 33.283 11.566 -47.290 1.00 96.38 289 LYS A CA 1
ATOM 2372 C C . LYS A 1 289 ? 34.069 10.798 -48.352 1.00 96.38 289 LYS A C 1
ATOM 2374 O O . LYS A 1 289 ? 34.695 11.427 -49.201 1.00 96.38 289 LYS A O 1
ATOM 2379 N N . GLN A 1 290 ? 34.032 9.464 -48.330 1.00 94.50 290 GLN A N 1
ATOM 2380 C CA . GLN A 1 290 ? 34.672 8.635 -49.355 1.00 94.50 290 GLN A CA 1
ATOM 2381 C C . GLN A 1 290 ? 34.016 8.830 -50.729 1.00 94.50 290 GLN A C 1
ATOM 2383 O O . GLN A 1 290 ? 34.729 9.029 -51.708 1.00 94.50 290 GLN A O 1
ATOM 2388 N N . ALA A 1 291 ? 32.682 8.848 -50.807 1.00 96.50 291 ALA A N 1
ATOM 2389 C CA . ALA A 1 291 ? 31.954 9.088 -52.053 1.00 96.50 291 ALA A CA 1
ATOM 2390 C C . ALA A 1 291 ? 32.229 10.489 -52.627 1.00 96.50 291 ALA A C 1
ATOM 2392 O O . ALA A 1 291 ? 32.524 10.618 -53.813 1.00 96.50 291 ALA A O 1
ATOM 2393 N N . VAL A 1 292 ? 32.213 11.530 -51.785 1.00 96.38 292 VAL A N 1
ATOM 2394 C CA . VAL A 1 292 ? 32.582 12.901 -52.177 1.00 96.38 292 VAL A CA 1
ATOM 2395 C C . VAL A 1 292 ? 34.027 12.961 -52.663 1.00 96.38 292 VAL A C 1
ATOM 2397 O O . VAL A 1 292 ? 34.279 13.587 -53.688 1.00 96.38 292 VAL A O 1
ATOM 2400 N N . LYS A 1 293 ? 34.966 12.279 -51.991 1.00 97.06 293 LYS A N 1
ATOM 2401 C CA . LYS A 1 293 ? 36.353 12.206 -52.458 1.00 97.06 293 LYS A CA 1
ATOM 2402 C C . LYS A 1 293 ? 36.444 11.538 -53.832 1.00 97.06 293 LYS A C 1
ATOM 2404 O O . LYS A 1 293 ? 37.025 12.126 -54.728 1.00 97.06 293 LYS A O 1
ATOM 2409 N N . VAL A 1 294 ? 35.829 10.370 -54.028 1.00 96.75 294 VAL A N 1
ATOM 2410 C CA . VAL A 1 294 ? 35.834 9.681 -55.332 1.00 96.75 294 VAL A CA 1
ATOM 2411 C C . VAL A 1 294 ? 35.204 10.553 -56.421 1.00 96.75 294 VAL A C 1
ATOM 2413 O O . VAL A 1 294 ? 35.707 10.579 -57.540 1.00 96.75 294 VAL A O 1
ATOM 2416 N N . HIS A 1 295 ? 34.138 11.300 -56.121 1.00 96.31 295 HIS A N 1
ATOM 2417 C CA . HIS A 1 295 ? 33.559 12.252 -57.070 1.00 96.31 295 HIS A CA 1
ATOM 2418 C C . HIS A 1 295 ? 34.496 13.421 -57.384 1.00 96.31 295 HIS A C 1
ATOM 2420 O O . HIS A 1 295 ? 34.606 13.773 -58.554 1.00 96.31 295 HIS A O 1
ATOM 2426 N N . GLN A 1 296 ? 35.199 13.975 -56.393 1.00 96.38 296 GLN A N 1
ATOM 2427 C CA . GLN A 1 296 ? 36.216 15.003 -56.619 1.00 96.38 296 GLN A CA 1
ATOM 2428 C C . GLN A 1 296 ? 37.367 14.454 -57.474 1.00 96.38 296 GLN A C 1
ATOM 2430 O O . GLN A 1 296 ? 37.627 15.006 -58.535 1.00 96.38 296 GLN A O 1
ATOM 2435 N N . ASP A 1 297 ? 37.944 13.308 -57.099 1.00 96.38 297 ASP A N 1
ATOM 2436 C CA . ASP A 1 297 ? 38.999 12.617 -57.852 1.00 96.38 297 ASP A CA 1
ATOM 2437 C C . ASP A 1 297 ? 38.548 12.317 -59.309 1.00 96.38 297 ASP A C 1
ATOM 2439 O O . ASP A 1 297 ? 39.338 12.414 -60.245 1.00 96.38 297 ASP A O 1
ATOM 2443 N N . THR A 1 298 ? 37.262 11.998 -59.529 1.00 96.38 298 THR A N 1
ATOM 2444 C CA . THR A 1 298 ? 36.679 11.767 -60.871 1.00 96.38 298 THR A CA 1
ATOM 2445 C C . THR A 1 298 ? 36.506 13.064 -61.669 1.00 96.38 298 THR A C 1
ATOM 2447 O O . THR A 1 298 ? 36.745 13.077 -62.876 1.00 96.38 298 THR A O 1
ATOM 2450 N N . VAL A 1 299 ? 36.074 14.151 -61.021 1.00 97.19 299 VAL A N 1
ATOM 2451 C CA . VAL A 1 299 ? 35.959 15.478 -61.646 1.00 97.19 299 VAL A CA 1
ATOM 2452 C C . VAL A 1 299 ? 37.341 16.005 -62.016 1.00 97.19 299 VAL A C 1
ATOM 2454 O O . VAL A 1 299 ? 37.514 16.483 -63.133 1.00 97.19 299 VAL A O 1
ATOM 2457 N N . ASP A 1 300 ? 38.322 15.859 -61.129 1.00 96.88 300 ASP A N 1
ATOM 2458 C CA . ASP A 1 300 ? 39.700 16.289 -61.354 1.00 96.88 300 ASP A CA 1
ATOM 2459 C C . ASP A 1 300 ? 40.337 15.504 -62.511 1.00 96.88 300 ASP A C 1
ATOM 2461 O O . ASP A 1 300 ? 40.877 16.123 -63.422 1.00 96.88 300 ASP A O 1
ATOM 2465 N N . MET A 1 301 ? 40.161 14.176 -62.562 1.00 96.88 301 MET A N 1
ATOM 2466 C CA . MET A 1 301 ? 40.587 13.335 -63.695 1.00 96.88 301 MET A CA 1
ATOM 2467 C C . MET A 1 301 ? 39.939 13.766 -65.022 1.00 96.88 301 MET A C 1
ATOM 2469 O O . MET A 1 301 ? 40.616 13.892 -66.037 1.00 96.88 301 MET A O 1
ATOM 2473 N N . TYR A 1 302 ? 38.627 14.032 -65.029 1.00 96.94 302 TYR A N 1
ATOM 2474 C CA . TYR A 1 302 ? 37.927 14.484 -66.236 1.00 96.94 302 TYR A CA 1
ATOM 2475 C C . TYR A 1 302 ? 38.400 15.872 -66.699 1.00 96.94 302 TYR A C 1
ATOM 2477 O O . TYR A 1 302 ? 38.537 16.120 -67.898 1.00 96.94 302 TYR A O 1
ATOM 2485 N N . LEU A 1 303 ? 38.657 16.787 -65.760 1.00 97.06 303 LEU A N 1
ATOM 2486 C CA . LEU A 1 303 ? 39.218 18.101 -66.065 1.00 97.06 303 LEU A CA 1
ATOM 2487 C C . LEU A 1 303 ? 40.656 17.982 -66.580 1.00 97.06 303 LEU A C 1
ATOM 2489 O O . LEU A 1 303 ? 40.991 18.661 -67.548 1.00 97.06 303 LEU A O 1
ATOM 2493 N N . GLU A 1 304 ? 41.477 17.107 -65.996 1.00 96.69 304 GLU A N 1
ATOM 2494 C CA . GLU A 1 304 ? 42.830 16.808 -66.468 1.00 96.69 304 GLU A CA 1
ATOM 2495 C C . GLU A 1 304 ? 42.808 16.255 -67.901 1.00 96.69 304 GLU A C 1
ATOM 2497 O O . GLU A 1 304 ? 43.483 16.815 -68.762 1.00 96.69 304 GLU A O 1
ATOM 2502 N N . ASP A 1 305 ? 41.962 15.266 -68.207 1.00 96.81 305 ASP A N 1
ATOM 2503 C CA . ASP A 1 305 ? 41.794 14.718 -69.563 1.00 96.81 305 ASP A CA 1
ATOM 2504 C C . ASP A 1 305 ? 41.362 15.787 -70.585 1.00 96.81 305 ASP A C 1
ATOM 2506 O O . ASP A 1 305 ? 41.894 15.846 -71.699 1.00 96.81 305 ASP A O 1
ATOM 2510 N N . VAL A 1 306 ? 40.421 16.669 -70.227 1.00 96.81 306 VAL A N 1
ATOM 2511 C CA . VAL A 1 306 ? 39.973 17.769 -71.104 1.00 96.81 306 VAL A CA 1
ATOM 2512 C C . VAL A 1 306 ? 41.082 18.808 -71.303 1.00 96.81 306 VAL A C 1
ATOM 2514 O O . VAL A 1 306 ? 41.305 19.264 -72.430 1.00 96.81 306 VAL A O 1
ATOM 2517 N N . ILE A 1 307 ? 41.804 19.167 -70.238 1.00 96.44 307 ILE A N 1
ATOM 2518 C CA . ILE A 1 307 ? 42.916 20.121 -70.288 1.00 96.44 307 ILE A CA 1
ATOM 2519 C C . ILE A 1 307 ? 44.052 19.545 -71.136 1.00 96.44 307 ILE A C 1
ATOM 2521 O O . ILE A 1 307 ? 44.433 20.178 -72.120 1.00 96.44 307 ILE A O 1
ATOM 2525 N N . LEU A 1 308 ? 44.531 18.333 -70.843 1.00 96.38 308 LEU A N 1
ATOM 2526 C CA . LEU A 1 308 ? 45.565 17.642 -71.618 1.00 96.38 308 LEU A CA 1
ATOM 2527 C C . LEU A 1 308 ? 45.136 17.436 -73.075 1.00 96.38 308 LEU A C 1
ATOM 2529 O O . LEU A 1 308 ? 45.930 17.672 -73.982 1.00 96.38 308 LEU A O 1
ATOM 2533 N N . GLY A 1 309 ? 43.874 17.078 -73.327 1.00 96.69 309 GLY A N 1
ATOM 2534 C CA . GLY A 1 309 ? 43.313 16.988 -74.674 1.00 96.69 309 GLY A CA 1
ATOM 2535 C C . GLY A 1 309 ? 43.396 18.310 -75.445 1.00 96.69 309 GLY A C 1
ATOM 2536 O O . GLY A 1 309 ? 43.818 18.320 -76.602 1.00 96.69 309 GLY A O 1
ATOM 2537 N N . SER A 1 310 ? 43.057 19.434 -74.805 1.00 96.69 310 SER A N 1
ATOM 2538 C CA . SER A 1 310 ? 43.147 20.770 -75.415 1.00 96.69 310 SER A CA 1
ATOM 2539 C C . SER A 1 310 ? 44.594 21.260 -75.593 1.00 96.69 310 SER A C 1
ATOM 2541 O O . SER A 1 310 ? 44.926 21.849 -76.625 1.00 96.69 310 SER A O 1
ATOM 2543 N N . ILE A 1 311 ? 45.485 20.952 -74.643 1.00 96.19 311 ILE A N 1
ATOM 2544 C CA . ILE A 1 311 ? 46.920 21.252 -74.727 1.00 96.19 311 ILE A CA 1
ATOM 2545 C C . ILE A 1 311 ? 47.544 20.463 -75.878 1.00 96.19 311 ILE A C 1
ATOM 2547 O O . ILE A 1 311 ? 48.223 21.049 -76.711 1.00 96.19 311 ILE A O 1
ATOM 2551 N N . ASN A 1 312 ? 47.253 19.167 -76.000 1.00 95.12 312 ASN A N 1
ATOM 2552 C CA . ASN A 1 312 ? 47.764 18.346 -77.096 1.00 95.12 312 ASN A CA 1
ATOM 2553 C C . ASN A 1 312 ? 47.246 18.828 -78.460 1.00 95.12 312 ASN A C 1
ATOM 2555 O O . ASN A 1 312 ? 48.027 18.927 -79.398 1.00 95.12 312 ASN A O 1
ATOM 2559 N N . GLN A 1 313 ? 45.967 19.209 -78.579 1.00 95.56 313 GLN A N 1
ATOM 2560 C CA . GLN A 1 313 ? 45.422 19.762 -79.830 1.00 95.56 313 GLN A CA 1
ATOM 2561 C C . GLN A 1 313 ? 46.065 21.099 -80.227 1.00 95.56 313 GLN A C 1
ATOM 2563 O O . GLN A 1 313 ? 46.346 21.323 -81.405 1.00 95.56 313 GLN A O 1
ATOM 2568 N N . THR A 1 314 ? 46.307 21.990 -79.261 1.00 95.81 314 THR A N 1
ATOM 2569 C CA . THR A 1 314 ? 46.956 23.286 -79.517 1.00 95.81 314 THR A CA 1
ATOM 2570 C C . THR A 1 314 ? 48.455 23.139 -79.787 1.00 95.81 314 THR A C 1
ATOM 2572 O O . THR A 1 314 ? 48.963 23.788 -80.699 1.00 95.81 314 THR A O 1
ATOM 2575 N N . ALA A 1 315 ? 49.144 22.234 -79.088 1.00 94.94 315 ALA A N 1
ATOM 2576 C CA . ALA A 1 315 ? 50.535 21.875 -79.351 1.00 94.94 315 ALA A CA 1
ATOM 2577 C C . ALA A 1 315 ? 50.709 21.218 -80.731 1.00 94.94 315 ALA A C 1
ATOM 2579 O O . ALA A 1 315 ? 51.601 21.614 -81.476 1.00 94.94 315 ALA A O 1
ATOM 2580 N N . ASP A 1 316 ? 49.829 20.289 -81.125 1.00 94.25 316 ASP A N 1
ATOM 2581 C CA . ASP A 1 316 ? 49.817 19.689 -82.467 1.00 94.25 316 ASP A CA 1
ATOM 2582 C C . ASP A 1 316 ? 49.593 20.744 -83.561 1.00 94.25 316 ASP A C 1
ATOM 2584 O O . ASP A 1 316 ? 50.220 20.682 -84.620 1.00 94.25 316 ASP A O 1
ATOM 2588 N N . ALA A 1 317 ? 48.704 21.716 -83.326 1.00 94.19 317 ALA A N 1
ATOM 2589 C CA . ALA A 1 317 ? 48.464 22.812 -84.261 1.00 94.19 317 ALA A CA 1
ATOM 2590 C C . ALA A 1 317 ? 49.704 23.713 -84.404 1.00 94.19 317 ALA A C 1
ATOM 2592 O O . ALA A 1 317 ? 50.156 23.947 -85.524 1.00 94.19 317 ALA A O 1
ATOM 2593 N N . GLN A 1 318 ? 50.308 24.138 -83.288 1.00 94.31 318 GLN A N 1
ATOM 2594 C CA . GLN A 1 318 ? 51.541 24.937 -83.285 1.00 94.31 318 GLN A CA 1
ATOM 2595 C C . GLN A 1 318 ? 52.716 24.189 -83.930 1.00 94.31 318 GLN A C 1
ATOM 2597 O O . GLN A 1 318 ? 53.427 24.754 -84.759 1.00 94.31 318 GLN A O 1
ATOM 2602 N N . ALA A 1 319 ? 52.890 22.902 -83.620 1.00 93.75 319 ALA A N 1
ATOM 2603 C CA . ALA A 1 319 ? 53.922 22.066 -84.222 1.00 93.75 319 ALA A CA 1
ATOM 2604 C C . ALA A 1 319 ? 53.726 21.930 -85.740 1.00 93.75 319 ALA A C 1
ATOM 2606 O O . ALA A 1 319 ? 54.697 22.009 -86.491 1.00 93.75 319 ALA A O 1
ATOM 2607 N N . ARG A 1 320 ? 52.480 21.785 -86.217 1.00 93.12 320 ARG A N 1
ATOM 2608 C CA . ARG A 1 320 ? 52.173 21.797 -87.657 1.00 93.12 320 ARG A CA 1
ATOM 2609 C C . ARG A 1 320 ? 52.474 23.149 -88.291 1.00 93.12 320 ARG A C 1
ATOM 2611 O O . ARG A 1 320 ? 53.089 23.161 -89.349 1.00 93.12 320 ARG A O 1
ATOM 2618 N N . GLU A 1 321 ? 52.103 24.265 -87.666 1.00 93.94 321 GLU A N 1
ATOM 2619 C CA . GLU A 1 321 ? 52.460 25.599 -88.165 1.00 93.94 321 GLU A CA 1
ATOM 2620 C C . GLU A 1 321 ? 53.978 25.789 -88.273 1.00 93.94 321 GLU A C 1
ATOM 2622 O O . GLU A 1 321 ? 54.459 26.269 -89.296 1.00 93.94 321 GLU A O 1
ATOM 2627 N N . GLU A 1 322 ? 54.752 25.377 -87.266 1.00 93.12 322 GLU A N 1
ATOM 2628 C CA . GLU A 1 322 ? 56.215 25.425 -87.334 1.00 93.12 322 GLU A CA 1
ATOM 2629 C C . GLU A 1 322 ? 56.790 24.527 -88.433 1.00 93.12 322 GLU A C 1
ATOM 2631 O O . GLU A 1 322 ? 57.720 24.936 -89.130 1.00 93.12 322 GLU A O 1
ATOM 2636 N N . ILE A 1 323 ? 56.257 23.312 -88.596 1.00 91.88 323 ILE A N 1
ATOM 2637 C CA . ILE A 1 323 ? 56.655 22.398 -89.672 1.00 91.88 323 ILE A CA 1
ATOM 2638 C C . ILE A 1 323 ? 56.334 23.020 -91.035 1.00 91.88 323 ILE A C 1
ATOM 2640 O O . ILE A 1 323 ? 57.176 22.956 -91.925 1.00 91.88 323 ILE A O 1
ATOM 2644 N N . HIS A 1 324 ? 55.172 23.659 -91.196 1.00 91.56 324 HIS A N 1
ATOM 2645 C CA . HIS A 1 324 ? 54.802 24.353 -92.429 1.00 91.56 324 HIS A CA 1
ATOM 2646 C C . HIS A 1 324 ? 55.723 25.543 -92.717 1.00 91.56 324 HIS A C 1
ATOM 2648 O O . HIS A 1 324 ? 56.253 25.610 -93.820 1.00 91.56 324 HIS A O 1
ATOM 2654 N N . ARG A 1 325 ? 56.021 26.405 -91.735 1.00 93.12 325 ARG A N 1
ATOM 2655 C CA . ARG A 1 325 ? 56.975 27.521 -91.910 1.00 93.12 325 ARG A CA 1
ATOM 2656 C C . ARG A 1 325 ? 58.368 27.021 -92.303 1.00 93.12 325 ARG A C 1
ATOM 2658 O O . ARG A 1 325 ? 58.935 27.497 -93.279 1.00 93.12 325 ARG A O 1
ATOM 2665 N N . LYS A 1 326 ? 58.889 25.997 -91.615 1.00 91.69 326 LYS A N 1
ATOM 2666 C CA . LYS A 1 326 ? 60.181 25.365 -91.953 1.00 91.69 326 LYS A CA 1
ATOM 2667 C C . LYS A 1 326 ? 60.150 24.699 -93.335 1.00 91.69 326 LYS A C 1
ATOM 2669 O O . LYS A 1 326 ? 61.148 24.730 -94.048 1.00 91.69 326 LYS A O 1
ATOM 2674 N N . ALA A 1 327 ? 59.023 24.110 -93.736 1.00 90.12 327 ALA A N 1
ATOM 2675 C CA . ALA A 1 327 ? 58.850 23.541 -95.070 1.00 90.12 327 ALA A CA 1
ATOM 2676 C C . ALA A 1 327 ? 58.797 24.626 -96.157 1.00 90.12 327 ALA A C 1
ATOM 2678 O O . ALA A 1 327 ? 59.409 24.443 -97.202 1.00 90.12 327 ALA A O 1
ATOM 2679 N N . GLU A 1 328 ? 58.136 25.759 -95.913 1.00 90.81 328 GLU A N 1
ATOM 2680 C CA . GLU A 1 328 ? 58.126 26.924 -96.807 1.00 90.81 328 GLU A CA 1
ATOM 2681 C C . GLU A 1 328 ? 59.524 27.543 -96.937 1.00 90.81 328 GLU A C 1
ATOM 2683 O O . GLU A 1 328 ? 59.979 27.780 -98.053 1.00 90.81 328 GLU A O 1
ATOM 2688 N N . GLU A 1 329 ? 60.253 27.724 -95.832 1.00 92.19 329 GLU A N 1
ATOM 2689 C CA . GLU A 1 329 ? 61.657 28.161 -95.834 1.00 92.19 329 GLU A CA 1
ATOM 2690 C C . GLU A 1 329 ? 62.547 27.217 -96.659 1.00 92.19 329 GLU A C 1
ATOM 2692 O O . GLU A 1 329 ? 63.272 27.668 -97.547 1.00 92.19 329 GLU A O 1
ATOM 2697 N N . LEU A 1 330 ? 62.456 25.900 -96.433 1.00 87.88 330 LEU A N 1
ATOM 2698 C CA . LEU A 1 330 ? 63.193 24.893 -97.206 1.00 87.88 330 LEU A CA 1
ATOM 2699 C C . LEU A 1 330 ? 62.773 24.847 -98.681 1.00 87.88 330 LEU A C 1
ATOM 2701 O O . LEU A 1 330 ? 63.623 24.617 -99.542 1.00 87.88 330 LEU A O 1
ATOM 2705 N N . ASN A 1 331 ? 61.498 25.080 -98.992 1.00 88.00 331 ASN A N 1
ATOM 2706 C CA . ASN A 1 331 ? 60.996 25.130 -100.363 1.00 88.00 331 ASN A CA 1
ATOM 2707 C C . ASN A 1 331 ? 61.517 26.381 -101.087 1.00 88.00 331 ASN A C 1
ATOM 2709 O O . ASN A 1 331 ? 62.000 26.282 -102.207 1.00 88.00 331 ASN A O 1
ATOM 2713 N N . ASN A 1 332 ? 61.538 27.534 -100.413 1.00 89.50 332 ASN A N 1
ATOM 2714 C CA . ASN A 1 332 ? 62.117 28.775 -100.933 1.00 89.50 332 ASN A CA 1
ATOM 2715 C C . ASN A 1 332 ? 63.633 28.646 -101.157 1.00 89.50 332 ASN A C 1
ATOM 2717 O O . ASN A 1 332 ? 64.141 29.094 -102.182 1.00 89.50 332 ASN A O 1
ATOM 2721 N N . ILE A 1 333 ? 64.356 27.986 -100.244 1.00 86.88 333 ILE A N 1
ATOM 2722 C CA . ILE A 1 333 ? 65.773 27.639 -100.439 1.00 86.88 333 ILE A CA 1
ATOM 2723 C C . ILE A 1 333 ? 65.928 26.692 -101.638 1.00 86.88 333 ILE A C 1
ATOM 2725 O O . ILE A 1 333 ? 66.799 26.909 -102.475 1.00 86.88 333 ILE A O 1
ATOM 2729 N N . THR A 1 334 ? 65.072 25.674 -101.762 1.00 81.56 334 THR A N 1
ATOM 2730 C CA . THR A 1 334 ? 65.094 24.736 -102.898 1.00 81.56 334 THR A CA 1
ATOM 2731 C C . THR A 1 334 ? 64.881 25.460 -104.226 1.00 81.56 334 THR A C 1
ATOM 2733 O O . THR A 1 334 ? 65.700 25.286 -105.127 1.00 81.56 334 THR A O 1
ATOM 2736 N N . TYR A 1 335 ? 63.873 26.333 -104.324 1.00 84.12 335 TYR A N 1
ATOM 2737 C CA . TYR A 1 335 ? 63.620 27.149 -105.513 1.00 84.12 335 TYR A CA 1
ATOM 2738 C C . TYR A 1 335 ? 64.774 28.111 -105.821 1.00 84.12 335 TYR A C 1
ATOM 2740 O O . TYR A 1 335 ? 65.203 28.179 -106.966 1.00 84.12 335 TYR A O 1
ATOM 2748 N N . ALA A 1 336 ? 65.359 28.783 -104.824 1.00 81.50 336 ALA A N 1
ATOM 2749 C CA . ALA A 1 336 ? 66.514 29.661 -105.043 1.00 81.50 336 ALA A CA 1
ATOM 2750 C C . ALA A 1 336 ? 67.760 28.900 -105.546 1.00 81.50 336 ALA A C 1
ATOM 2752 O O . ALA A 1 336 ? 68.533 29.417 -106.358 1.00 81.50 336 ALA A O 1
ATOM 2753 N N . ILE A 1 337 ? 67.958 27.652 -105.101 1.00 77.56 337 ILE A N 1
ATOM 2754 C CA . ILE A 1 337 ? 69.007 26.778 -105.644 1.00 77.56 337 ILE A CA 1
ATOM 2755 C C . ILE A 1 337 ? 68.612 26.280 -107.050 1.00 77.56 337 ILE A C 1
ATOM 2757 O O . ILE A 1 337 ? 69.483 26.114 -107.894 1.00 77.56 337 ILE A O 1
ATOM 2761 N N . GLU A 1 338 ? 67.330 26.060 -107.348 1.00 71.44 338 GLU A N 1
ATOM 2762 C CA . GLU A 1 338 ? 66.859 25.675 -108.690 1.00 71.44 338 GLU A CA 1
ATOM 2763 C C . GLU A 1 338 ? 67.004 26.788 -109.731 1.00 71.44 338 GLU A C 1
ATOM 2765 O O . GLU A 1 338 ? 67.515 26.529 -110.820 1.00 71.44 338 GLU A O 1
ATOM 2770 N N . GLU A 1 339 ? 66.655 28.027 -109.388 1.00 73.19 339 GLU A N 1
ATOM 2771 C CA . GLU A 1 339 ? 66.788 29.201 -110.261 1.00 73.19 339 GLU A CA 1
ATOM 2772 C C . GLU A 1 339 ? 68.249 29.529 -110.622 1.00 73.19 339 GLU A C 1
ATOM 2774 O O . GLU A 1 339 ? 68.507 30.205 -111.617 1.00 73.19 339 GLU A O 1
ATOM 2779 N N . THR A 1 340 ? 69.219 29.034 -109.844 1.00 69.19 340 THR A N 1
ATOM 2780 C CA . THR A 1 340 ? 70.657 29.299 -110.026 1.00 69.19 340 THR A CA 1
ATOM 2781 C C . THR A 1 340 ? 71.446 28.139 -110.665 1.00 69.19 340 THR A C 1
ATOM 2783 O O . THR A 1 340 ? 72.671 28.224 -110.773 1.00 69.19 340 THR A O 1
ATOM 2786 N N . ARG A 1 341 ? 70.784 27.055 -111.107 1.00 63.19 341 ARG A N 1
ATOM 2787 C CA . ARG A 1 341 ? 71.435 25.797 -111.546 1.00 63.19 341 ARG A CA 1
ATOM 2788 C C . ARG A 1 341 ? 71.855 25.727 -113.019 1.00 63.19 341 ARG A C 1
ATOM 2790 O O . ARG A 1 341 ? 71.161 26.176 -113.925 1.00 63.19 341 ARG A O 1
ATOM 2797 N N . ASN A 1 342 ? 72.938 24.976 -113.244 1.00 67.56 342 ASN A N 1
ATOM 2798 C CA . ASN A 1 342 ? 73.340 24.424 -114.544 1.00 67.56 342 ASN A CA 1
ATOM 2799 C C . ASN A 1 342 ? 73.085 22.902 -114.613 1.00 67.56 342 ASN A C 1
ATOM 2801 O O . ASN A 1 342 ? 73.175 22.211 -113.599 1.00 67.56 342 ASN A O 1
ATOM 2805 N N . SER A 1 343 ? 72.874 22.354 -115.821 1.00 74.19 343 SER A N 1
ATOM 2806 C CA . SER A 1 343 ? 72.509 20.935 -116.052 1.00 74.19 343 SER A CA 1
ATOM 2807 C C . SER A 1 343 ? 73.455 19.895 -115.425 1.00 74.19 343 SER A C 1
ATOM 2809 O O . SER A 1 343 ? 73.023 18.795 -115.091 1.00 74.19 343 SER A O 1
ATOM 2811 N N . GLN A 1 344 ? 74.736 20.225 -115.249 1.00 71.44 344 GLN A N 1
ATOM 2812 C CA . GLN A 1 344 ? 75.730 19.319 -114.654 1.00 71.44 344 GLN A CA 1
ATOM 2813 C C . GLN A 1 344 ? 75.546 19.169 -113.133 1.00 71.44 344 GLN A C 1
ATOM 2815 O O . GLN A 1 344 ? 75.733 18.086 -112.587 1.00 71.44 344 GLN A O 1
ATOM 2820 N N . GLN A 1 345 ? 75.107 20.228 -112.445 1.00 70.12 345 GLN A N 1
ATOM 2821 C CA . GLN A 1 345 ? 74.893 20.202 -110.992 1.00 70.12 345 GLN A CA 1
ATOM 2822 C C . GLN A 1 345 ? 73.642 19.397 -110.614 1.00 70.12 345 GLN A C 1
ATOM 2824 O O . GLN A 1 345 ? 73.597 18.789 -109.548 1.00 70.12 345 GLN A O 1
ATOM 2829 N N . SER A 1 346 ? 72.635 19.338 -111.492 1.00 71.00 346 SER A N 1
ATOM 2830 C CA . SER A 1 346 ? 71.487 18.442 -111.310 1.00 71.00 346 SER A CA 1
ATOM 2831 C C . SER A 1 346 ? 71.870 16.959 -111.370 1.00 71.00 346 SER A C 1
ATOM 2833 O O . SER A 1 346 ? 71.308 16.173 -110.614 1.00 71.00 346 SER A O 1
ATOM 2835 N N . GLU A 1 347 ? 72.834 16.565 -112.207 1.00 78.94 347 GLU A N 1
ATOM 2836 C CA . GLU A 1 347 ? 73.289 15.168 -112.292 1.00 78.94 347 GLU A CA 1
ATOM 2837 C C . GLU A 1 347 ? 74.059 14.743 -111.031 1.00 78.94 347 GLU A C 1
ATOM 2839 O O . GLU A 1 347 ? 73.800 13.671 -110.480 1.00 78.94 347 GLU A O 1
ATOM 2844 N N . GLU A 1 348 ? 74.933 15.613 -110.515 1.00 79.50 348 GLU A N 1
ATOM 2845 C CA . GLU A 1 348 ? 75.669 15.387 -109.264 1.00 79.50 348 GLU A CA 1
ATOM 2846 C C . GLU A 1 348 ? 74.726 15.283 -108.051 1.00 79.50 348 GLU A C 1
ATOM 2848 O O . GLU A 1 348 ? 74.839 14.352 -107.252 1.00 79.50 348 GLU A O 1
ATOM 2853 N N . ILE A 1 349 ? 73.723 16.167 -107.956 1.00 76.00 349 ILE A N 1
ATOM 2854 C CA . ILE A 1 349 ? 72.704 16.107 -106.896 1.00 76.00 349 ILE A CA 1
ATOM 2855 C C . ILE A 1 349 ? 71.855 14.833 -107.010 1.00 76.00 349 ILE A C 1
ATOM 2857 O O . ILE A 1 349 ? 71.545 14.229 -105.986 1.00 76.00 349 ILE A O 1
ATOM 2861 N N . VAL A 1 350 ? 71.500 14.374 -108.217 1.00 79.69 350 VAL A N 1
ATOM 2862 C CA . VAL A 1 350 ? 70.782 13.097 -108.398 1.00 79.69 350 VAL A CA 1
ATOM 2863 C C . VAL A 1 350 ? 71.644 11.913 -107.952 1.00 79.69 350 VAL A C 1
ATOM 2865 O O . VAL A 1 350 ? 71.131 11.024 -107.269 1.00 79.69 350 VAL A O 1
ATOM 2868 N N . ALA A 1 351 ? 72.945 11.906 -108.256 1.00 81.00 351 ALA A N 1
ATOM 2869 C CA . ALA A 1 351 ? 73.866 10.877 -107.773 1.00 81.00 351 ALA A CA 1
ATOM 2870 C C . ALA A 1 351 ? 73.972 10.874 -106.234 1.00 81.00 351 ALA A C 1
ATOM 2872 O O . ALA A 1 351 ? 73.864 9.812 -105.612 1.00 81.00 351 ALA A O 1
ATOM 2873 N N . GLU A 1 352 ? 74.086 12.049 -105.605 1.00 80.88 352 GLU A N 1
ATOM 2874 C CA . GLU A 1 352 ? 74.017 12.181 -104.145 1.00 80.88 352 GLU A CA 1
ATOM 2875 C C . GLU A 1 352 ? 72.674 11.698 -103.577 1.00 80.88 352 GLU A C 1
ATOM 2877 O O . GLU A 1 352 ? 72.664 10.990 -102.569 1.00 80.88 352 GLU A O 1
ATOM 2882 N N . LEU A 1 353 ? 71.541 12.024 -104.210 1.00 83.94 353 LEU A N 1
ATOM 2883 C CA . LEU A 1 353 ? 70.212 11.618 -103.742 1.00 83.94 353 LEU A CA 1
ATOM 2884 C C . LEU A 1 353 ? 70.037 10.093 -103.804 1.00 83.94 353 LEU A C 1
ATOM 2886 O O . LEU A 1 353 ? 69.503 9.477 -102.875 1.00 83.94 353 LEU A O 1
ATOM 2890 N N . VAL A 1 354 ? 70.533 9.471 -104.878 1.00 84.06 354 VAL A N 1
ATOM 2891 C CA . VAL A 1 354 ? 70.549 8.014 -105.040 1.00 84.06 354 VAL A CA 1
ATOM 2892 C C . VAL A 1 354 ? 71.402 7.361 -103.951 1.00 84.06 354 VAL A C 1
ATOM 2894 O O . VAL A 1 354 ? 70.943 6.423 -103.293 1.00 84.06 354 VAL A O 1
ATOM 2897 N N . TYR A 1 355 ? 72.610 7.877 -103.714 1.00 85.00 355 TYR A N 1
ATOM 2898 C CA . TYR A 1 355 ? 73.549 7.293 -102.759 1.00 85.00 355 TYR A CA 1
ATOM 2899 C C . TYR A 1 355 ? 73.159 7.524 -101.289 1.00 85.00 355 TYR A C 1
ATOM 2901 O O . TYR A 1 355 ? 73.260 6.607 -100.475 1.00 85.00 355 TYR A O 1
ATOM 2909 N N . ARG A 1 356 ? 72.688 8.728 -100.931 1.00 83.88 356 ARG A N 1
ATOM 2910 C CA . ARG A 1 356 ? 72.374 9.119 -99.543 1.00 83.88 356 ARG A CA 1
ATOM 2911 C C . ARG A 1 356 ? 70.955 8.769 -99.099 1.00 83.88 356 ARG A C 1
ATOM 2913 O O . ARG A 1 356 ? 70.772 8.458 -97.923 1.00 83.88 356 ARG A O 1
ATOM 2920 N N . PHE A 1 357 ? 69.963 8.798 -99.993 1.00 82.94 357 PHE A N 1
ATOM 2921 C CA . PHE A 1 357 ? 68.559 8.563 -99.625 1.00 82.94 357 PHE A CA 1
ATOM 2922 C C . PHE A 1 357 ? 68.004 7.244 -100.169 1.00 82.94 357 PHE A C 1
ATOM 2924 O O . PHE A 1 357 ? 67.517 6.430 -99.383 1.00 82.94 357 PHE A O 1
ATOM 2931 N N . LEU A 1 358 ? 68.093 6.989 -101.481 1.00 87.38 358 LEU A N 1
ATOM 2932 C CA . LEU A 1 358 ? 67.450 5.808 -102.080 1.00 87.38 358 LEU A CA 1
ATOM 2933 C C . LEU A 1 358 ? 68.094 4.490 -101.634 1.00 87.38 358 LEU A C 1
ATOM 2935 O O . LEU A 1 358 ? 67.380 3.613 -101.148 1.00 87.38 358 LEU A O 1
ATOM 2939 N N . ILE A 1 359 ? 69.418 4.339 -101.747 1.00 84.94 359 ILE A N 1
ATOM 2940 C CA . ILE A 1 359 ? 70.090 3.088 -101.354 1.00 84.94 359 ILE A CA 1
ATOM 2941 C C . ILE A 1 359 ? 69.863 2.778 -99.855 1.00 84.94 359 ILE A C 1
ATOM 2943 O O . ILE A 1 359 ? 69.430 1.660 -99.552 1.00 84.94 359 ILE A O 1
ATOM 2947 N N . PRO A 1 360 ? 70.040 3.723 -98.904 1.00 91.19 360 PRO A N 1
ATOM 2948 C CA . PRO A 1 360 ? 69.802 3.447 -97.488 1.00 91.19 360 PRO A CA 1
ATOM 2949 C C . PRO A 1 360 ? 68.331 3.205 -97.126 1.00 91.19 360 PRO A C 1
ATOM 2951 O O . PRO A 1 360 ? 68.067 2.361 -96.270 1.00 91.19 360 PRO A O 1
ATOM 2954 N N . GLU A 1 361 ? 67.352 3.871 -97.752 1.00 88.50 361 GLU A N 1
ATOM 2955 C CA . GLU A 1 361 ? 65.933 3.574 -97.483 1.00 88.50 361 GLU A CA 1
ATOM 2956 C C . GLU A 1 361 ? 65.478 2.241 -98.094 1.00 88.50 361 GLU A C 1
ATOM 2958 O O . GLU A 1 361 ? 64.689 1.529 -97.468 1.00 88.50 361 GLU A O 1
ATOM 2963 N N . VAL A 1 362 ? 66.026 1.827 -99.243 1.00 88.62 362 VAL A N 1
ATOM 2964 C CA . VAL A 1 362 ? 65.823 0.467 -99.778 1.00 88.62 362 VAL A CA 1
ATOM 2965 C C . VAL A 1 362 ? 66.444 -0.585 -98.848 1.00 88.62 362 VAL A C 1
ATOM 2967 O O . VAL A 1 362 ? 65.834 -1.621 -98.586 1.00 88.62 362 VAL A O 1
ATOM 2970 N N . GLN A 1 363 ? 67.610 -0.315 -98.254 1.00 84.94 363 GLN A N 1
ATOM 2971 C CA . GLN A 1 363 ? 68.193 -1.200 -97.239 1.00 84.94 363 GLN A CA 1
ATOM 2972 C C . GLN A 1 363 ? 67.350 -1.242 -95.951 1.00 84.94 363 GLN A C 1
ATOM 2974 O O . GLN A 1 363 ? 67.061 -2.328 -95.441 1.00 84.94 363 GLN A O 1
ATOM 2979 N N . LYS A 1 364 ? 66.888 -0.094 -95.433 1.00 87.12 364 LYS A N 1
ATOM 2980 C CA . LYS A 1 364 ? 66.009 -0.037 -94.248 1.00 87.12 364 LYS A CA 1
ATOM 2981 C C . LYS A 1 364 ? 64.667 -0.726 -94.493 1.00 87.12 364 LYS A C 1
ATOM 2983 O O . LYS A 1 364 ? 64.173 -1.399 -93.587 1.00 87.12 364 LYS A O 1
ATOM 2988 N N . SER A 1 365 ? 64.063 -0.577 -95.672 1.00 85.44 365 SER A N 1
ATOM 2989 C CA . SER A 1 365 ? 62.811 -1.260 -96.015 1.00 85.44 365 SER A CA 1
ATOM 2990 C C . SER A 1 365 ? 63.025 -2.770 -96.141 1.00 85.44 365 SER A C 1
ATOM 2992 O O . SER A 1 365 ? 62.291 -3.521 -95.501 1.00 85.44 365 SER A O 1
ATOM 2994 N N . ALA A 1 366 ? 64.101 -3.226 -96.791 1.00 87.50 366 ALA A N 1
ATOM 2995 C CA . ALA A 1 366 ? 64.477 -4.640 -96.831 1.00 87.50 366 ALA A CA 1
ATOM 2996 C C . ALA A 1 366 ? 64.727 -5.234 -95.427 1.00 87.50 366 ALA A C 1
ATOM 2998 O O . ALA A 1 366 ? 64.303 -6.356 -95.141 1.00 87.50 366 ALA A O 1
ATOM 2999 N N . VAL A 1 367 ? 65.355 -4.489 -94.507 1.00 87.75 367 VAL A N 1
ATOM 3000 C CA . VAL A 1 367 ? 65.511 -4.911 -93.101 1.00 87.75 367 VAL A CA 1
ATOM 3001 C C . VAL A 1 367 ? 64.157 -4.963 -92.382 1.00 87.75 367 VAL A C 1
ATOM 3003 O O . VAL A 1 367 ? 63.858 -5.968 -91.733 1.00 87.75 367 VAL A O 1
ATOM 3006 N N . LYS A 1 368 ? 63.296 -3.945 -92.536 1.00 87.31 368 LYS A N 1
ATOM 3007 C CA . LYS A 1 368 ? 61.924 -3.942 -91.987 1.00 87.31 368 LYS A CA 1
ATOM 3008 C C . LYS A 1 368 ? 61.102 -5.125 -92.513 1.00 87.31 368 LYS A C 1
ATOM 3010 O O . LYS A 1 368 ? 60.352 -5.728 -91.746 1.00 87.31 368 LYS A O 1
ATOM 3015 N N . GLU A 1 369 ? 61.259 -5.504 -93.779 1.00 85.56 369 GLU A N 1
ATOM 3016 C CA . GLU A 1 369 ? 60.608 -6.682 -94.356 1.00 85.56 369 GLU A CA 1
ATOM 3017 C C . GLU A 1 369 ? 61.173 -7.996 -93.816 1.00 85.56 369 GLU A C 1
ATOM 3019 O O . GLU A 1 369 ? 60.389 -8.859 -93.424 1.00 85.56 369 GLU A O 1
ATOM 3024 N N . ARG A 1 370 ? 62.499 -8.146 -93.692 1.00 86.44 370 ARG A N 1
ATOM 3025 C CA . ARG A 1 370 ? 63.118 -9.318 -93.038 1.00 86.44 370 ARG A CA 1
ATOM 3026 C C . ARG A 1 370 ? 62.625 -9.487 -91.595 1.00 86.44 370 ARG A C 1
ATOM 3028 O O . ARG A 1 370 ? 62.313 -10.605 -91.183 1.00 86.44 370 ARG A O 1
ATOM 3035 N N . VAL A 1 371 ? 62.488 -8.389 -90.845 1.00 86.81 371 VAL A N 1
ATOM 3036 C CA . VAL A 1 371 ? 61.919 -8.390 -89.484 1.00 86.81 371 VAL A CA 1
ATOM 3037 C C . VAL A 1 371 ? 60.428 -8.738 -89.501 1.00 86.81 371 VAL A C 1
ATOM 3039 O O . VAL A 1 371 ? 60.001 -9.593 -88.730 1.00 86.81 371 VAL A O 1
ATOM 3042 N N . ARG A 1 372 ? 59.625 -8.175 -90.414 1.00 86.88 372 ARG A N 1
ATOM 3043 C CA . ARG A 1 372 ? 58.214 -8.575 -90.578 1.00 86.88 372 ARG A CA 1
ATOM 3044 C C . ARG A 1 372 ? 58.071 -10.053 -90.943 1.00 86.88 372 ARG A C 1
ATOM 3046 O O . ARG A 1 372 ? 57.162 -10.708 -90.447 1.00 86.88 372 ARG A O 1
ATOM 3053 N N . GLN A 1 373 ? 58.956 -10.603 -91.774 1.00 83.94 373 GLN A N 1
ATOM 3054 C CA . GLN A 1 373 ? 58.950 -12.022 -92.137 1.00 83.94 373 GLN A CA 1
ATOM 3055 C C . GLN A 1 373 ? 59.334 -12.923 -90.953 1.00 83.94 373 GLN A C 1
ATOM 3057 O O . GLN A 1 373 ? 58.687 -13.953 -90.756 1.00 83.94 373 GLN A O 1
ATOM 3062 N N . SER A 1 374 ? 60.316 -12.544 -90.125 1.00 80.38 374 SER A N 1
ATOM 3063 C CA . SER A 1 374 ? 60.641 -13.302 -88.906 1.00 80.38 374 SER A CA 1
ATOM 3064 C C . SER A 1 374 ? 59.499 -13.232 -87.885 1.00 80.38 374 SER A C 1
ATOM 3066 O O . SER A 1 374 ? 59.035 -14.270 -87.414 1.00 80.38 374 SER A O 1
ATOM 3068 N N . GLN A 1 375 ? 58.945 -12.041 -87.638 1.00 85.56 375 GLN A N 1
ATOM 3069 C CA . GLN A 1 375 ? 57.752 -11.849 -86.808 1.00 85.56 375 GLN A CA 1
ATOM 3070 C C . GLN A 1 375 ? 56.550 -12.640 -87.337 1.00 85.56 375 GLN A C 1
ATOM 3072 O O . GLN A 1 375 ? 55.819 -13.225 -86.544 1.00 85.56 375 GLN A O 1
ATOM 3077 N N . LYS A 1 376 ? 56.361 -12.744 -88.660 1.00 84.75 376 LYS A N 1
ATOM 3078 C CA . LYS A 1 376 ? 55.291 -13.552 -89.268 1.00 84.75 376 LYS A CA 1
ATOM 3079 C C . LYS A 1 376 ? 55.456 -15.046 -88.976 1.00 84.75 376 LYS A C 1
ATOM 3081 O O . LYS A 1 376 ? 54.447 -15.691 -88.708 1.00 84.75 376 LYS A O 1
ATOM 3086 N N . ARG A 1 377 ? 56.686 -15.583 -88.940 1.00 79.50 377 ARG A N 1
ATOM 3087 C CA . ARG A 1 377 ? 56.948 -16.969 -88.492 1.00 79.50 377 ARG A CA 1
ATOM 3088 C C . ARG A 1 377 ? 56.581 -17.157 -87.017 1.00 79.50 377 ARG A C 1
ATOM 3090 O O . ARG A 1 377 ? 55.873 -18.101 -86.686 1.00 79.50 377 ARG A O 1
ATOM 3097 N N . HIS A 1 378 ? 56.990 -16.233 -86.144 1.00 81.88 378 HIS A N 1
ATOM 3098 C CA . HIS A 1 378 ? 56.639 -16.285 -84.718 1.00 81.88 378 HIS A CA 1
ATOM 3099 C C . HIS A 1 378 ? 55.126 -16.130 -84.477 1.00 81.88 378 HIS A C 1
ATOM 3101 O O . HIS A 1 378 ? 54.561 -16.857 -83.666 1.00 81.88 378 HIS A O 1
ATOM 3107 N N . LEU A 1 379 ? 54.440 -15.265 -85.232 1.00 84.31 379 LEU A N 1
ATOM 3108 C CA . LEU A 1 379 ? 52.980 -15.123 -85.202 1.00 84.31 379 LEU A CA 1
ATOM 3109 C C . LEU A 1 379 ? 52.254 -16.351 -85.760 1.00 84.31 379 LEU A C 1
ATOM 3111 O O . LEU A 1 379 ? 51.185 -16.688 -85.263 1.00 84.31 379 LEU A O 1
ATOM 3115 N N . GLN A 1 380 ? 52.802 -17.029 -86.771 1.00 81.75 380 GLN A N 1
ATOM 3116 C CA . GLN A 1 380 ? 52.256 -18.294 -87.268 1.00 81.75 380 GLN A CA 1
ATOM 3117 C C . GLN A 1 380 ? 52.401 -19.408 -86.226 1.00 81.75 380 GLN A C 1
ATOM 3119 O O . GLN A 1 380 ? 51.424 -20.106 -85.983 1.00 81.75 380 GLN A O 1
ATOM 3124 N N . ALA A 1 381 ? 53.551 -19.507 -85.549 1.00 77.31 381 ALA A N 1
ATOM 3125 C CA . ALA A 1 381 ? 53.756 -20.446 -84.445 1.00 77.31 381 ALA A CA 1
ATOM 3126 C C . ALA A 1 381 ? 52.832 -20.151 -83.245 1.00 77.31 381 ALA A C 1
ATOM 3128 O O . ALA A 1 381 ? 52.191 -21.055 -82.714 1.00 77.31 381 ALA A O 1
ATOM 3129 N N . ALA A 1 382 ? 52.686 -18.879 -82.856 1.00 77.88 382 ALA A N 1
ATOM 3130 C CA . ALA A 1 382 ? 51.737 -18.474 -81.819 1.00 77.88 382 ALA A CA 1
ATOM 3131 C C . ALA A 1 382 ? 50.287 -18.803 -82.217 1.00 77.88 382 ALA A C 1
ATOM 3133 O O . ALA A 1 382 ? 49.526 -19.326 -81.408 1.00 77.88 382 ALA A O 1
ATOM 3134 N N . ARG A 1 383 ? 49.910 -18.570 -83.482 1.00 76.44 383 ARG A N 1
ATOM 3135 C CA . ARG A 1 383 ? 48.586 -18.937 -84.004 1.00 76.44 383 ARG A CA 1
ATOM 3136 C C . ARG A 1 383 ? 48.364 -20.447 -84.021 1.00 76.44 383 ARG A C 1
ATOM 3138 O O . ARG A 1 383 ? 47.282 -20.850 -83.622 1.00 76.44 383 ARG A O 1
ATOM 3145 N N . SER A 1 384 ? 49.349 -21.268 -84.398 1.00 73.81 384 SER A N 1
ATOM 3146 C CA . SER A 1 384 ? 49.208 -22.732 -84.355 1.00 73.81 384 SER A CA 1
ATOM 3147 C C . SER A 1 384 ? 49.102 -23.277 -82.930 1.00 73.81 384 SER A C 1
ATOM 3149 O O . SER A 1 384 ? 48.368 -24.234 -82.713 1.00 73.81 384 SER A O 1
ATOM 3151 N N . VAL A 1 385 ? 49.773 -22.648 -81.956 1.00 72.81 385 VAL A N 1
ATOM 3152 C CA . VAL A 1 385 ? 49.621 -22.975 -80.526 1.00 72.81 385 VAL A CA 1
ATOM 3153 C C . VAL A 1 385 ? 48.227 -22.592 -80.017 1.00 72.81 385 VAL A C 1
ATOM 3155 O O . VAL A 1 385 ? 47.601 -23.384 -79.326 1.00 72.81 385 VAL A O 1
ATOM 3158 N N . ILE A 1 386 ? 47.701 -21.423 -80.398 1.00 70.62 386 ILE A N 1
ATOM 3159 C CA . ILE A 1 386 ? 46.364 -20.960 -79.976 1.00 70.62 386 ILE A CA 1
ATOM 3160 C C . ILE A 1 386 ? 45.231 -21.738 -80.674 1.00 70.62 386 ILE A C 1
ATOM 3162 O O . ILE A 1 386 ? 44.187 -21.964 -80.070 1.00 70.62 386 ILE A O 1
ATOM 3166 N N . SER A 1 387 ? 45.415 -22.175 -81.926 1.00 66.12 387 SER A N 1
ATOM 3167 C CA . SER A 1 387 ? 44.439 -23.017 -82.639 1.00 66.12 387 SER A CA 1
ATOM 3168 C C . SER A 1 387 ? 44.577 -24.517 -82.342 1.00 66.12 387 SER A C 1
ATOM 3170 O O . SER A 1 387 ? 43.763 -25.310 -82.814 1.00 66.12 387 SER A O 1
ATOM 3172 N N . GLY A 1 388 ? 45.606 -24.925 -81.595 1.00 56.47 388 GLY A N 1
ATOM 3173 C CA . GLY A 1 388 ? 45.811 -26.302 -81.159 1.00 56.47 388 GLY A CA 1
ATOM 3174 C C . GLY A 1 388 ? 44.946 -26.636 -79.945 1.00 56.47 388 GLY A C 1
ATOM 3175 O O . GLY A 1 388 ? 45.265 -26.250 -78.825 1.00 56.47 388 GLY A O 1
ATOM 3176 N N . SER A 1 389 ? 43.863 -27.390 -80.157 1.00 44.41 389 SER A N 1
ATOM 3177 C CA . SER A 1 389 ? 43.058 -27.957 -79.064 1.00 44.41 389 SER A CA 1
ATOM 3178 C C . SER A 1 389 ? 43.934 -28.817 -78.127 1.00 44.41 389 SER A C 1
ATOM 3180 O O . SER A 1 389 ? 44.769 -29.578 -78.632 1.00 44.41 389 SER A O 1
ATOM 3182 N N . PRO A 1 390 ? 43.776 -28.739 -76.787 1.00 54.16 390 PRO A N 1
ATOM 3183 C CA . PRO A 1 390 ? 44.704 -29.332 -75.819 1.00 54.16 390 PRO A CA 1
ATOM 3184 C C . PRO A 1 390 ? 44.522 -30.855 -75.683 1.00 54.16 390 PRO A C 1
ATOM 3186 O O . PRO A 1 390 ? 44.060 -31.355 -74.659 1.00 54.16 390 PRO A O 1
ATOM 3189 N N . GLY A 1 391 ? 44.873 -31.607 -76.729 1.00 49.81 391 GLY A N 1
ATOM 3190 C CA . GLY A 1 391 ? 44.661 -33.058 -76.770 1.00 49.81 391 GLY A CA 1
ATOM 3191 C C . GLY A 1 391 ? 45.457 -33.854 -77.809 1.00 49.81 391 GLY A C 1
ATOM 3192 O O . GLY A 1 391 ? 45.200 -35.046 -77.942 1.00 49.81 391 GLY A O 1
ATOM 3193 N N . SER A 1 392 ? 46.407 -33.260 -78.547 1.00 44.50 392 SER A N 1
ATOM 3194 C CA . SER A 1 392 ? 47.247 -34.028 -79.483 1.00 44.50 392 SER A CA 1
ATOM 3195 C C . SER A 1 392 ? 48.686 -33.518 -79.611 1.00 44.50 392 SER A C 1
ATOM 3197 O O . SER A 1 392 ? 48.943 -32.521 -80.274 1.00 44.50 392 SER A O 1
ATOM 3199 N N . SER A 1 393 ? 49.594 -34.321 -79.049 1.00 41.69 393 SER A N 1
ATOM 3200 C CA . SER A 1 393 ? 50.897 -34.719 -79.613 1.00 41.69 393 SER A CA 1
ATOM 3201 C C . SER A 1 393 ? 52.021 -33.688 -79.840 1.00 41.69 393 SER A C 1
ATOM 3203 O O . SER A 1 393 ? 51.867 -32.675 -80.505 1.00 41.69 393 SER A O 1
ATOM 3205 N N . ALA A 1 394 ? 53.223 -34.101 -79.411 1.00 39.22 394 ALA A N 1
ATOM 3206 C CA . ALA A 1 394 ? 54.546 -33.564 -79.758 1.00 39.22 394 ALA A CA 1
ATOM 3207 C C . ALA A 1 394 ? 54.878 -32.125 -79.304 1.00 39.22 394 ALA A C 1
ATOM 3209 O O . ALA A 1 394 ? 54.788 -31.157 -80.054 1.00 39.22 394 ALA A O 1
ATOM 3210 N N . VAL A 1 395 ? 55.447 -32.021 -78.096 1.00 44.94 395 VAL A N 1
ATOM 3211 C CA . VAL A 1 395 ? 56.291 -30.878 -77.714 1.00 44.94 395 VAL A CA 1
ATOM 3212 C C . VAL A 1 395 ? 57.580 -30.918 -78.539 1.00 44.94 395 VAL A C 1
ATOM 3214 O O . VAL A 1 395 ? 58.532 -31.611 -78.186 1.00 44.94 395 VAL A O 1
ATOM 3217 N N . SER A 1 396 ? 57.638 -30.146 -79.623 1.00 48.84 396 SER A N 1
ATOM 3218 C CA . SER A 1 396 ? 58.913 -29.711 -80.194 1.00 48.84 396 SER A CA 1
ATOM 3219 C C . SER A 1 396 ? 59.399 -28.486 -79.417 1.00 48.84 396 SER A C 1
ATOM 3221 O O . SER A 1 396 ? 58.820 -27.404 -79.545 1.00 48.84 396 SER A O 1
ATOM 3223 N N . GLN A 1 397 ? 60.451 -28.635 -78.607 1.00 46.47 397 GLN A N 1
ATOM 3224 C CA . GLN A 1 397 ? 61.138 -27.475 -78.031 1.00 46.47 397 GLN A CA 1
ATOM 3225 C C . GLN A 1 397 ? 61.645 -26.561 -79.164 1.00 46.47 397 GLN A C 1
ATOM 3227 O O . GLN A 1 397 ? 62.138 -27.074 -80.173 1.00 46.47 397 GLN A O 1
ATOM 3232 N N . PRO A 1 398 ? 61.553 -25.225 -79.036 1.00 50.16 398 PRO A N 1
ATOM 3233 C CA . PRO A 1 398 ? 62.242 -24.334 -79.960 1.00 50.16 398 PRO A CA 1
ATOM 3234 C C . PRO A 1 398 ? 63.764 -24.521 -79.810 1.00 50.16 398 PRO A C 1
ATOM 3236 O O . PRO A 1 398 ? 64.236 -24.690 -78.683 1.00 50.16 398 PRO A O 1
ATOM 3239 N N . PRO A 1 399 ? 64.547 -24.486 -80.905 1.00 46.97 399 PRO A N 1
ATOM 3240 C CA . PRO A 1 399 ? 65.993 -24.656 -80.826 1.00 46.97 399 PRO A CA 1
ATOM 3241 C C . PRO A 1 399 ? 66.644 -23.523 -80.023 1.00 46.97 399 PRO A C 1
ATOM 3243 O O . PRO A 1 399 ? 66.244 -22.357 -80.109 1.00 46.97 399 PRO A O 1
ATOM 3246 N N . PHE A 1 400 ? 67.662 -23.885 -79.244 1.00 42.25 400 PHE A N 1
ATOM 3247 C CA . PHE A 1 400 ? 68.434 -22.961 -78.418 1.00 42.25 400 PHE A CA 1
ATOM 3248 C C . PHE A 1 400 ? 69.196 -21.935 -79.283 1.00 42.25 400 PHE A C 1
ATOM 3250 O O . PHE A 1 400 ? 69.539 -22.216 -80.434 1.00 42.25 400 PHE A O 1
ATOM 3257 N N . PRO A 1 401 ? 69.509 -20.735 -78.753 1.00 53.47 401 PRO A N 1
ATOM 3258 C CA . PRO A 1 401 ? 70.136 -19.661 -79.533 1.00 53.47 401 PRO A CA 1
ATOM 3259 C C . PRO A 1 401 ? 71.552 -19.970 -80.066 1.00 53.47 401 PRO A C 1
ATOM 3261 O O . PRO A 1 401 ? 72.062 -19.194 -80.874 1.00 53.47 401 PRO A O 1
ATOM 3264 N N . SER A 1 402 ? 72.172 -21.089 -79.669 1.00 53.91 402 SER A N 1
ATOM 3265 C CA . SER A 1 402 ? 73.483 -21.553 -80.152 1.00 53.91 402 SER A CA 1
ATOM 3266 C C . SER A 1 402 ? 73.517 -21.828 -81.657 1.00 53.91 402 SER A C 1
ATOM 3268 O O . SER A 1 402 ? 74.469 -21.434 -82.329 1.00 53.91 402 SER A O 1
ATOM 3270 N N . ASP A 1 403 ? 72.463 -22.433 -82.212 1.00 51.28 403 ASP A N 1
ATOM 3271 C CA . ASP A 1 403 ? 72.455 -22.901 -83.610 1.00 51.28 403 ASP A CA 1
ATOM 3272 C C . ASP A 1 403 ? 72.383 -21.742 -84.616 1.00 51.28 403 ASP A C 1
ATOM 3274 O O . ASP A 1 403 ? 72.681 -21.882 -85.803 1.00 51.28 403 ASP A O 1
ATOM 3278 N N . ARG A 1 404 ? 72.021 -20.548 -84.135 1.00 53.81 404 ARG A N 1
ATOM 3279 C CA . ARG A 1 404 ? 72.036 -19.326 -84.938 1.00 53.81 404 ARG A CA 1
ATOM 3280 C C . ARG A 1 404 ? 73.456 -18.792 -85.127 1.00 53.81 404 ARG A C 1
ATOM 3282 O O . ARG A 1 404 ? 73.759 -18.285 -86.206 1.00 53.81 404 ARG A O 1
ATOM 3289 N N . ALA A 1 405 ? 74.324 -18.938 -84.124 1.00 53.44 405 ALA A N 1
ATOM 3290 C CA . ALA A 1 405 ? 75.706 -18.464 -84.174 1.00 53.44 405 ALA A CA 1
ATOM 3291 C C . ALA A 1 405 ? 76.556 -19.273 -85.167 1.00 53.44 405 ALA A C 1
ATOM 3293 O O . ALA A 1 405 ? 77.267 -18.688 -85.981 1.00 53.44 405 ALA A O 1
ATOM 3294 N N . SER A 1 406 ? 76.419 -20.602 -85.182 1.00 51.94 406 SER A N 1
ATOM 3295 C CA . SER A 1 406 ? 77.118 -21.472 -86.141 1.00 51.94 406 SER A CA 1
ATOM 3296 C C . SER A 1 406 ? 76.724 -21.184 -87.596 1.00 51.94 406 SER A C 1
ATOM 3298 O O . SER A 1 406 ? 77.586 -21.185 -88.475 1.00 51.94 406 SER A O 1
ATOM 3300 N N . SER A 1 407 ? 75.457 -20.836 -87.857 1.00 56.94 407 SER A N 1
ATOM 3301 C CA . SER A 1 407 ? 75.021 -20.406 -89.196 1.00 56.94 407 SER A CA 1
ATOM 3302 C C . SER A 1 407 ? 75.565 -19.031 -89.618 1.00 56.94 407 SER A C 1
ATOM 3304 O O . SER A 1 407 ? 75.739 -18.790 -90.809 1.00 56.94 407 SER A O 1
ATOM 3306 N N . ALA A 1 408 ? 75.858 -18.129 -88.674 1.00 57.94 408 ALA A N 1
ATOM 3307 C CA . ALA A 1 408 ? 76.469 -16.834 -88.978 1.00 57.94 408 ALA A CA 1
ATOM 3308 C C . ALA A 1 408 ? 77.957 -16.992 -89.336 1.00 57.94 408 ALA A C 1
ATOM 3310 O O . ALA A 1 408 ? 78.394 -16.486 -90.365 1.00 57.94 408 ALA A O 1
ATOM 3311 N N . VAL A 1 409 ? 78.699 -17.783 -88.552 1.00 57.62 409 VAL A N 1
ATOM 3312 C CA . VAL A 1 409 ? 80.136 -18.043 -88.765 1.00 57.62 409 VAL A CA 1
ATOM 3313 C C . VAL A 1 409 ? 80.414 -18.692 -90.128 1.00 57.62 409 VAL A C 1
ATOM 3315 O O . VAL A 1 409 ? 81.370 -18.315 -90.796 1.00 57.62 409 VAL A O 1
ATOM 3318 N N . LEU A 1 410 ? 79.560 -19.610 -90.599 1.00 53.97 410 LEU A N 1
ATOM 3319 C CA . LEU A 1 410 ? 79.718 -20.211 -91.934 1.00 53.97 410 LEU A CA 1
ATOM 3320 C C . LEU A 1 410 ? 79.520 -19.214 -93.091 1.00 53.97 410 LEU A C 1
ATOM 3322 O O . LEU A 1 410 ? 80.102 -19.407 -94.155 1.00 53.97 410 LEU A O 1
ATOM 3326 N N . ASN A 1 411 ? 78.729 -18.155 -92.895 1.00 60.44 411 ASN A N 1
ATOM 3327 C CA . ASN A 1 411 ? 78.542 -17.111 -93.905 1.00 60.44 411 ASN A CA 1
ATOM 3328 C C . ASN A 1 411 ? 79.682 -16.072 -93.882 1.00 60.44 411 ASN A C 1
ATOM 3330 O O . ASN A 1 411 ? 80.063 -15.588 -94.944 1.00 60.44 411 ASN A O 1
ATOM 3334 N N . ASP A 1 412 ? 80.277 -15.791 -92.716 1.00 60.66 412 ASP A N 1
ATOM 3335 C CA 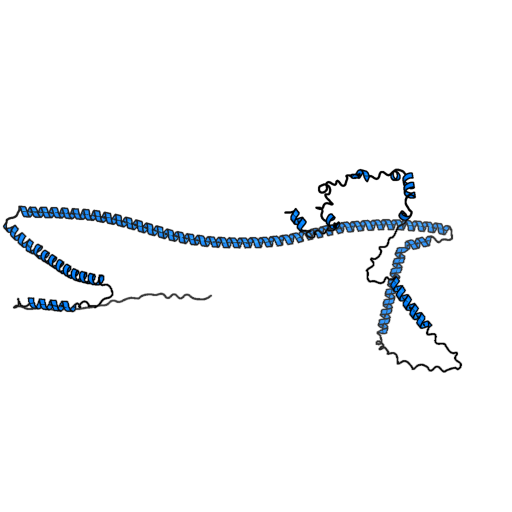. ASP A 1 412 ? 81.491 -14.958 -92.604 1.00 60.66 412 ASP A CA 1
ATOM 3336 C C . ASP A 1 412 ? 82.740 -15.648 -93.183 1.00 60.66 412 ASP A C 1
ATOM 3338 O O . ASP A 1 412 ? 83.597 -15.000 -93.775 1.00 60.66 412 ASP A O 1
ATOM 3342 N N . ILE A 1 413 ? 82.846 -16.977 -93.081 1.00 53.72 413 ILE A N 1
ATOM 3343 C CA . ILE A 1 413 ? 83.962 -17.725 -93.691 1.00 53.72 413 ILE A CA 1
ATOM 3344 C C . ILE A 1 413 ? 83.899 -17.682 -95.231 1.00 53.72 413 ILE A C 1
ATOM 3346 O O . ILE A 1 413 ? 84.934 -17.750 -95.890 1.00 53.72 413 ILE A O 1
ATOM 3350 N N . LEU A 1 414 ? 82.706 -17.520 -95.816 1.00 49.62 414 LEU A N 1
ATOM 3351 C CA . LEU A 1 414 ? 82.521 -17.375 -97.265 1.00 49.62 414 LEU A CA 1
ATOM 3352 C C . LEU A 1 414 ? 82.824 -15.961 -97.791 1.00 49.62 414 LEU A C 1
ATOM 3354 O O . LEU A 1 414 ? 83.116 -15.829 -98.976 1.00 49.62 414 LEU A O 1
ATOM 3358 N N . SER A 1 415 ? 82.785 -14.922 -96.948 1.00 57.75 415 SER A N 1
ATOM 3359 C CA . SER A 1 415 ? 83.114 -13.542 -97.347 1.00 57.75 415 SER A CA 1
ATOM 3360 C C . SER A 1 415 ? 84.604 -13.199 -97.202 1.00 57.75 415 SER A C 1
ATOM 3362 O O . SER A 1 415 ? 85.093 -12.298 -97.875 1.00 57.75 415 SER A O 1
ATOM 3364 N N . GLN A 1 416 ? 85.351 -13.932 -96.369 1.00 46.97 416 GLN A N 1
ATOM 3365 C CA . GLN A 1 416 ? 86.759 -13.643 -96.048 1.00 46.97 416 GLN A CA 1
ATOM 3366 C C . GLN A 1 416 ? 87.792 -14.249 -97.022 1.00 46.97 416 GLN A C 1
ATOM 3368 O O . GLN A 1 416 ? 88.993 -14.161 -96.774 1.00 46.97 416 GLN A O 1
ATOM 3373 N N . VAL A 1 417 ? 87.360 -14.864 -98.130 1.00 45.41 417 VAL A N 1
ATOM 3374 C CA . VAL A 1 417 ? 88.261 -15.497 -99.119 1.00 45.41 417 VAL A CA 1
ATOM 3375 C C . VAL A 1 417 ? 88.692 -14.538 -100.244 1.00 45.41 417 VAL A C 1
ATOM 3377 O O . VAL A 1 417 ? 89.666 -14.826 -100.935 1.00 45.41 417 VAL A O 1
ATOM 3380 N N . GLU A 1 418 ? 88.021 -13.394 -100.427 1.00 43.28 418 GLU A N 1
ATOM 3381 C CA . GLU A 1 418 ? 88.213 -12.545 -101.619 1.00 43.28 418 GLU A CA 1
ATOM 3382 C C . GLU A 1 418 ? 89.171 -11.346 -101.438 1.00 43.28 418 GLU A C 1
ATOM 3384 O O . GLU A 1 418 ? 89.566 -10.742 -102.430 1.00 43.28 418 GLU A O 1
ATOM 3389 N N . GLU A 1 419 ? 89.639 -11.031 -100.220 1.00 39.94 419 GLU A N 1
ATOM 3390 C CA . GLU A 1 419 ? 90.608 -9.937 -100.011 1.00 39.94 419 GLU A CA 1
ATOM 3391 C C . GLU A 1 419 ? 91.662 -10.232 -98.927 1.00 39.94 419 GLU A C 1
ATOM 3393 O O . GLU A 1 419 ? 91.414 -10.139 -97.725 1.00 39.94 419 GLU A O 1
ATOM 3398 N N . ALA A 1 420 ? 92.891 -10.543 -99.356 1.00 33.34 420 ALA A N 1
ATOM 3399 C CA . ALA A 1 420 ? 94.065 -10.586 -98.485 1.00 33.34 420 ALA A CA 1
ATOM 3400 C C . ALA A 1 420 ? 95.364 -10.293 -99.255 1.00 33.34 420 ALA A C 1
ATOM 3402 O O . ALA A 1 420 ? 95.711 -11.042 -100.163 1.00 33.34 420 ALA A O 1
ATOM 3403 N N . VAL A 1 421 ? 96.102 -9.246 -98.846 1.00 39.53 421 VAL A N 1
ATOM 3404 C CA . VAL A 1 421 ? 97.578 -9.179 -98.655 1.00 39.53 421 VAL A CA 1
ATOM 3405 C C . VAL A 1 421 ? 98.013 -7.709 -98.399 1.00 39.53 421 VAL A C 1
ATOM 3407 O O . VAL A 1 421 ? 97.382 -6.797 -98.924 1.00 39.53 421 VAL A O 1
ATOM 3410 N N . PRO A 1 422 ? 99.017 -7.435 -97.528 1.00 52.72 422 PRO A N 1
ATOM 3411 C CA . PRO A 1 422 ? 98.911 -6.323 -96.565 1.00 52.72 422 PRO A CA 1
ATOM 3412 C C . PRO A 1 422 ? 100.175 -5.430 -96.446 1.00 52.72 422 PRO A C 1
ATOM 3414 O O . PRO A 1 422 ? 101.111 -5.591 -97.227 1.00 52.72 422 PRO A O 1
ATOM 3417 N N . ARG A 1 423 ? 100.211 -4.543 -95.422 1.00 32.12 423 ARG A N 1
ATOM 3418 C CA . ARG A 1 423 ? 101.357 -3.962 -94.633 1.00 32.12 423 ARG A CA 1
ATOM 3419 C C . ARG A 1 423 ? 100.867 -2.656 -93.950 1.00 32.12 423 ARG A C 1
ATOM 3421 O O . ARG A 1 423 ? 100.062 -1.974 -94.565 1.00 32.12 423 ARG A O 1
ATOM 3428 N N . THR A 1 424 ? 101.242 -2.179 -92.750 1.00 31.20 424 THR A N 1
ATOM 3429 C CA . THR A 1 424 ? 102.135 -2.551 -91.607 1.00 31.20 424 THR A CA 1
ATOM 3430 C C . THR A 1 424 ? 101.738 -1.622 -90.417 1.00 31.20 424 THR A C 1
ATOM 3432 O O . THR A 1 424 ? 101.427 -0.469 -90.683 1.00 31.20 424 THR A O 1
ATOM 3435 N N . VAL A 1 425 ? 101.555 -2.026 -89.142 1.00 33.19 425 VAL A N 1
ATOM 3436 C CA . VAL A 1 425 ? 102.546 -2.416 -88.091 1.00 33.19 425 VAL A CA 1
ATOM 3437 C C . VAL A 1 425 ? 103.422 -1.225 -87.600 1.00 33.19 425 VAL A C 1
ATOM 3439 O O . VAL A 1 425 ? 104.167 -0.690 -88.410 1.00 33.19 425 VAL A O 1
ATOM 3442 N N . THR A 1 426 ? 103.443 -0.761 -86.323 1.00 35.69 426 THR A N 1
ATOM 3443 C CA . THR A 1 426 ? 102.699 -1.200 -85.097 1.00 35.69 426 THR A CA 1
ATOM 3444 C C . THR A 1 426 ? 102.260 -0.093 -84.066 1.00 35.69 426 THR A C 1
ATOM 3446 O O . THR A 1 426 ? 101.174 0.428 -84.290 1.00 35.69 426 THR A O 1
ATOM 3449 N N . PRO A 1 427 ? 102.919 0.231 -82.908 1.00 50.28 427 PRO A N 1
ATOM 3450 C CA . PRO A 1 427 ? 102.169 0.154 -81.624 1.00 50.28 427 PRO A CA 1
ATOM 3451 C C . PRO A 1 427 ? 102.310 1.301 -80.584 1.00 50.28 427 PRO A C 1
ATOM 3453 O O . PRO A 1 427 ? 103.309 2.022 -80.586 1.00 50.28 427 PRO A O 1
ATOM 3456 N N . ARG A 1 428 ? 101.405 1.331 -79.575 1.00 29.64 428 ARG A N 1
ATOM 3457 C CA . ARG A 1 428 ? 101.745 1.511 -78.132 1.00 29.64 428 ARG A CA 1
ATOM 3458 C C . ARG A 1 428 ? 100.561 1.319 -77.150 1.00 29.64 428 ARG A C 1
ATOM 3460 O O . ARG A 1 428 ? 99.597 2.072 -77.194 1.00 29.64 428 ARG A O 1
ATOM 3467 N N . ASP A 1 429 ? 100.727 0.378 -76.219 1.00 33.84 429 ASP A N 1
ATOM 3468 C CA . ASP A 1 429 ? 100.076 0.279 -74.888 1.00 33.84 429 ASP A CA 1
ATOM 3469 C C . ASP A 1 429 ? 100.858 1.133 -73.834 1.00 33.84 429 ASP A C 1
ATOM 3471 O O . ASP A 1 429 ? 101.845 1.759 -74.250 1.00 33.84 429 ASP A O 1
ATOM 3475 N N . PRO A 1 430 ? 100.591 1.129 -72.489 1.00 51.06 430 PRO A N 1
ATOM 3476 C CA . PRO A 1 430 ? 99.482 0.531 -71.691 1.00 51.06 430 PRO A CA 1
ATOM 3477 C C . PRO A 1 430 ? 98.849 1.405 -70.555 1.00 51.06 430 PRO A C 1
ATOM 3479 O O . PRO A 1 430 ? 99.509 2.246 -69.953 1.00 51.06 430 PRO A O 1
ATOM 3482 N N . GLY A 1 431 ? 97.653 0.999 -70.087 1.00 33.94 431 GLY A N 1
ATOM 3483 C CA . GLY A 1 431 ? 97.279 0.919 -68.647 1.00 33.94 431 GLY A CA 1
ATOM 3484 C C . GLY A 1 431 ? 96.907 2.199 -67.851 1.00 33.94 431 GLY A C 1
ATOM 3485 O O . GLY A 1 431 ? 96.801 3.276 -68.425 1.00 33.94 431 GLY A O 1
ATOM 3486 N N . PRO A 1 432 ? 96.770 2.108 -66.502 1.00 50.34 432 PRO A N 1
ATOM 3487 C CA . PRO A 1 432 ? 95.865 1.178 -65.781 1.00 50.34 432 PRO A CA 1
ATOM 3488 C C . PRO A 1 432 ? 95.213 1.776 -64.484 1.00 50.34 432 PRO A C 1
ATOM 3490 O O . PRO A 1 432 ? 95.478 2.919 -64.131 1.00 50.34 432 PRO A O 1
ATOM 3493 N N . THR A 1 433 ? 94.491 0.946 -63.692 1.00 34.75 433 THR A N 1
ATOM 3494 C CA . THR A 1 433 ? 94.169 1.097 -62.226 1.00 34.75 433 THR A CA 1
ATOM 3495 C C . THR A 1 433 ? 93.204 2.234 -61.777 1.00 34.75 433 THR A C 1
ATOM 3497 O O . THR A 1 433 ? 93.076 3.218 -62.486 1.00 34.75 433 THR A O 1
ATOM 3500 N N . GLN A 1 434 ? 92.487 2.226 -60.628 1.00 35.62 434 GLN A N 1
ATOM 3501 C CA . GLN A 1 434 ? 92.083 1.224 -59.601 1.00 35.62 434 GLN A CA 1
ATOM 3502 C C . GLN A 1 434 ? 90.978 1.818 -58.669 1.00 35.62 434 GLN A C 1
ATOM 3504 O O . GLN A 1 434 ? 90.973 3.029 -58.498 1.00 35.62 434 GLN A O 1
ATOM 3509 N N . ASN A 1 435 ? 90.210 0.961 -57.956 1.00 35.69 435 ASN A N 1
ATOM 3510 C CA . ASN A 1 435 ? 89.679 1.154 -56.569 1.00 35.69 435 ASN A CA 1
ATOM 3511 C C . ASN A 1 435 ? 88.683 2.331 -56.286 1.00 35.69 435 ASN A C 1
ATOM 3513 O O . ASN A 1 435 ? 88.601 3.272 -57.056 1.00 35.69 435 ASN A O 1
ATOM 3517 N N . SER A 1 436 ? 87.863 2.389 -55.214 1.00 32.62 436 SER A N 1
ATOM 3518 C CA . SER A 1 436 ? 87.484 1.458 -54.117 1.00 32.62 436 SER A CA 1
ATOM 3519 C C . SER A 1 436 ? 86.258 1.969 -53.315 1.00 32.62 436 SER A C 1
ATOM 3521 O O . SER A 1 436 ? 86.107 3.174 -53.175 1.00 32.62 436 SER A O 1
ATOM 3523 N N . LEU A 1 437 ? 85.505 1.037 -52.702 1.00 39.44 437 LEU A N 1
ATOM 3524 C CA . LEU A 1 437 ? 84.862 1.070 -51.357 1.00 39.44 437 LEU A CA 1
ATOM 3525 C C . LEU A 1 437 ? 84.143 2.333 -50.808 1.00 39.44 437 LEU A C 1
ATOM 3527 O O . LEU A 1 437 ? 84.803 3.318 -50.503 1.00 39.44 437 LEU A O 1
ATOM 3531 N N . THR A 1 438 ? 82.863 2.158 -50.428 1.00 35.69 438 THR A N 1
ATOM 3532 C CA . THR A 1 438 ? 82.170 2.682 -49.209 1.00 35.69 438 THR A CA 1
ATOM 3533 C C . THR A 1 438 ? 80.771 2.019 -49.135 1.00 35.69 438 THR A C 1
ATOM 3535 O O . THR A 1 438 ? 80.007 2.120 -50.085 1.00 35.69 438 THR A O 1
ATOM 3538 N N . SER A 1 439 ? 80.495 1.069 -48.227 1.00 36.59 439 SER A N 1
ATOM 3539 C CA . SER A 1 439 ? 80.098 1.185 -46.801 1.00 36.59 439 SER A CA 1
ATOM 3540 C C . SER A 1 439 ? 78.598 1.466 -46.561 1.00 36.59 439 SER A C 1
ATOM 3542 O O . SER A 1 439 ? 78.120 2.546 -46.900 1.00 36.59 439 SER A O 1
ATOM 3544 N N . ASP A 1 440 ? 77.903 0.520 -45.910 1.00 40.53 440 ASP A N 1
ATOM 3545 C CA . ASP A 1 440 ? 76.527 0.653 -45.380 1.00 40.53 440 ASP A CA 1
ATOM 3546 C C . ASP A 1 440 ? 76.395 1.784 -44.334 1.00 40.53 440 ASP A C 1
ATOM 3548 O O . ASP A 1 440 ? 77.410 2.299 -43.848 1.00 40.53 440 ASP A O 1
ATOM 3552 N N . PRO A 1 441 ? 75.161 2.122 -43.896 1.00 49.06 441 PRO A N 1
ATOM 3553 C CA . PRO A 1 441 ? 74.789 1.624 -42.563 1.00 49.06 441 PRO A CA 1
ATOM 3554 C C . PRO A 1 441 ? 73.298 1.264 -42.322 1.00 49.06 441 PRO A C 1
ATOM 3556 O O . PRO A 1 441 ? 72.380 1.932 -42.784 1.00 49.06 441 PRO A O 1
ATOM 3559 N N . THR A 1 442 ? 73.124 0.244 -41.468 1.00 36.56 442 THR A N 1
ATOM 3560 C CA . THR A 1 442 ? 72.102 0.059 -40.402 1.00 36.56 442 THR A CA 1
ATOM 3561 C C . THR A 1 442 ? 70.599 0.226 -40.680 1.00 36.56 442 THR A C 1
ATOM 3563 O O . THR A 1 442 ? 70.108 1.307 -40.991 1.00 36.56 442 THR A O 1
ATOM 3566 N N . ALA A 1 443 ? 69.845 -0.827 -40.340 1.00 36.25 443 ALA A N 1
ATOM 3567 C CA . ALA A 1 443 ? 68.405 -0.782 -40.082 1.00 36.25 443 ALA A CA 1
ATOM 3568 C C . ALA A 1 443 ? 68.116 -0.736 -38.568 1.00 36.25 443 ALA A C 1
ATOM 3570 O O . ALA A 1 443 ? 68.730 -1.491 -37.813 1.00 36.25 443 ALA A O 1
ATOM 3571 N N . ASP A 1 444 ? 67.142 0.080 -38.153 1.00 35.38 444 ASP A N 1
ATOM 3572 C CA . ASP A 1 444 ? 66.635 0.150 -36.776 1.00 35.38 444 ASP A CA 1
ATOM 3573 C C . ASP A 1 444 ? 65.252 -0.510 -36.643 1.00 35.38 444 ASP A C 1
ATOM 3575 O O . ASP A 1 444 ? 64.337 -0.252 -37.428 1.00 35.38 444 ASP A O 1
ATOM 3579 N N . THR A 1 445 ? 65.072 -1.307 -35.587 1.00 47.62 445 THR A N 1
ATOM 3580 C CA . THR A 1 445 ? 63.773 -1.818 -35.117 1.00 47.62 445 THR A CA 1
ATOM 3581 C C . THR A 1 445 ? 63.642 -1.620 -33.603 1.00 47.62 445 THR A C 1
ATOM 3583 O O . THR A 1 445 ? 64.454 -2.149 -32.844 1.00 47.62 445 THR A O 1
ATOM 3586 N N . PRO A 1 446 ? 62.604 -0.920 -33.106 1.00 51.53 446 PRO A N 1
ATOM 3587 C CA . PRO A 1 446 ? 62.298 -0.891 -31.682 1.00 51.53 446 PRO A CA 1
ATOM 3588 C C . PRO A 1 446 ? 61.308 -2.002 -31.304 1.00 51.53 446 PRO A C 1
ATOM 3590 O O . PRO A 1 446 ? 60.224 -2.132 -31.872 1.00 51.53 446 PRO A O 1
ATOM 3593 N N . ASN A 1 447 ? 61.683 -2.796 -30.301 1.00 36.34 447 ASN A N 1
ATOM 3594 C CA . ASN A 1 447 ? 60.884 -3.891 -29.755 1.00 36.34 447 ASN A CA 1
ATOM 3595 C C . ASN A 1 447 ? 59.983 -3.382 -28.609 1.00 36.34 447 ASN A C 1
ATOM 3597 O O . ASN A 1 447 ? 60.475 -2.779 -27.653 1.00 36.34 447 ASN A O 1
ATOM 3601 N N . GLY A 1 448 ? 58.668 -3.603 -28.693 1.00 37.84 448 GLY A N 1
ATOM 3602 C CA . GLY A 1 448 ? 57.685 -3.047 -27.754 1.00 37.84 448 GLY A CA 1
ATOM 3603 C C . GLY A 1 448 ? 57.359 -3.968 -26.574 1.00 37.84 448 GLY A C 1
ATOM 3604 O O . GLY A 1 448 ? 56.498 -4.834 -26.691 1.00 37.84 448 GLY A O 1
ATOM 3605 N N . ASN A 1 449 ? 57.979 -3.740 -25.411 1.00 40.56 449 ASN A N 1
ATOM 3606 C CA . ASN A 1 449 ? 57.627 -4.424 -24.158 1.00 40.56 449 ASN A CA 1
ATOM 3607 C C . ASN A 1 449 ? 56.489 -3.697 -23.411 1.00 40.56 449 ASN A C 1
ATOM 3609 O O . ASN A 1 449 ? 56.716 -2.648 -22.807 1.00 40.56 449 ASN A O 1
ATOM 3613 N N . GLY A 1 450 ? 55.288 -4.287 -23.389 1.00 43.12 450 GLY A N 1
ATOM 3614 C CA . GLY A 1 450 ? 54.154 -3.870 -22.548 1.00 43.12 450 GLY A CA 1
ATOM 3615 C C . GLY A 1 450 ? 53.948 -4.824 -21.364 1.00 43.12 450 GLY A C 1
ATOM 3616 O O . GLY A 1 450 ? 53.926 -6.038 -21.551 1.00 43.12 450 GLY A O 1
ATOM 3617 N N . LYS A 1 451 ? 53.835 -4.290 -20.141 1.00 50.16 451 LYS A N 1
ATOM 3618 C CA . LYS A 1 451 ? 53.810 -5.066 -18.884 1.00 50.16 451 LYS A CA 1
ATOM 3619 C C . LYS A 1 451 ? 52.397 -5.492 -18.454 1.00 50.16 451 LYS A C 1
ATOM 3621 O O . LYS A 1 451 ? 51.427 -4.793 -18.727 1.00 50.16 451 LYS A O 1
ATOM 3626 N N . HIS A 1 452 ? 52.328 -6.592 -17.702 1.00 48.88 452 HIS A N 1
ATOM 3627 C CA . HIS A 1 452 ? 51.198 -6.972 -16.842 1.00 48.88 452 HIS A CA 1
ATOM 3628 C C . HIS A 1 452 ? 51.356 -6.394 -15.419 1.00 48.88 452 HIS A C 1
ATOM 3630 O O . HIS A 1 452 ? 52.494 -6.202 -14.989 1.00 48.88 452 HIS A O 1
ATOM 3636 N N . ALA A 1 453 ? 50.222 -6.281 -14.705 1.00 53.72 453 ALA A N 1
ATOM 3637 C CA . ALA A 1 453 ? 50.056 -5.985 -13.267 1.00 53.72 453 ALA A CA 1
ATOM 3638 C C . ALA A 1 453 ? 50.448 -4.552 -12.812 1.00 53.72 453 ALA A C 1
ATOM 3640 O O . ALA A 1 453 ? 51.419 -3.987 -13.315 1.00 53.72 453 ALA A O 1
ATOM 3641 N N . ASP A 1 454 ? 49.725 -3.890 -11.898 1.00 50.56 454 ASP A N 1
ATOM 3642 C CA . ASP A 1 454 ? 48.525 -4.258 -11.100 1.00 50.56 454 ASP A CA 1
ATOM 3643 C C . ASP A 1 454 ? 47.370 -3.248 -11.299 1.00 50.56 454 ASP A C 1
ATOM 3645 O O . ASP A 1 454 ? 47.669 -2.063 -11.580 1.00 50.56 454 ASP A O 1
#

Radius of gyration: 79.27 Å; chains: 1; bounding box: 168×105×194 Å

Foldseek 3Di:
DVVVVVCVVPVVVDDDDDDVVVQVVDCPHCVVPVCVPVVDDVCPCVVVVPPPDPLVVDPVSVVVVVVVDDVVVVDDDDDDDDDDDDPPDDDPVNVVVVVVVVVVVVVVVVVVPPPPPDDDPDDDDDDDPDDDDPDPDDPDPPPPVVVVVVVVVVVVVVVVVVVVVVVVVVVCVVCVLVVLLVVLVDDDDPVSVVVSVVVNVVSVVVVVVVVVVVVVVVVVVVVVCVVVVVVVVVVVVVVVVVVVVVVVVVVVVVVVVVVVVVVVVVVVVVVVVVVVVVVVVVVVVVVVVVVVVVVVVVVVVVVVCVVVVVVVVVVVVVVVVVVVVVVVVVVVVVVVDVVVDDPVVVVVVVVVCCVPPVVVVVVVVVVVVVVVVVVVVVVVVVVCVVPDDPDDDDDDDDDDPVVVVVVVVVVVVVVPPPDDDDDDDYDDDDDDDDDDDDDDDDDDDDDDDDDDDD

pLDDT: mean 78.61, std 17.53, range [29.64, 98.44]

Organism: Labeo rohita (NCBI:txid84645)

Secondary structure (DSSP, 8-state):
-HHHHHHTTTTT---PPP-HHHHHH-TTSTTT-SHHHH---GGGGHHHH----HHHHSHHHHHHHHHHS-HHHHS----PPPPP--TTPPPHHHHHHHHHHHHHHHHHHHHH---------S---PPPPPPPPPP-PPPPPPTTHHHHHHHHHHHHHHHHHHHHHHHHHHHHHHTHHHHHHHHHT--SSHHHHHHHHHHHHHHHHHHHHHHHHHHHHHHHHHHHHHHHHHHHHHHHHHHHHHHHHHHHHHHHHHHHHHHHHHHHHHHHHHHHHHHHHHHHHHHHHHHHHHHHHHHHHHHHHHHHHHHHHHHHHHHHHHHHHHHHHHHHHHHHHHHHHHHT--HHHHHHHHHHHIIIIIHHHHHHHHHHHHHHHHHHHHHHHHHHHHSS-TT-----PPPPTHHHHHHHHHHHHHHTTS------------------------------------